Protein 5MU5 (pdb70)

Organism: Paramagnetospirillum magneticum (strain ATCC 700264 / AMB-1) (NCBI:txid342108)

Secondary structure (DSSP, 8-state):
--HHHHHHHHHHHHHHSHHHHHHHHH---SSEEEE-TTS-EEEEETTEESS-TTHHHHHHHHHHHTSS-GGGB--------HHHHHHHHHHHHHHHHTT-EE-SS-SS---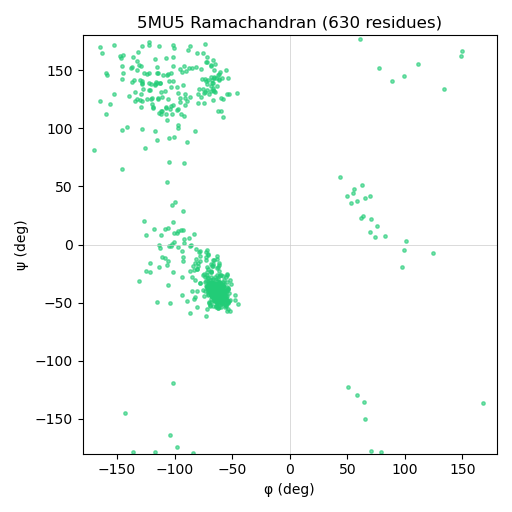SEEEEE--TT-THHHHHHHHH--SEEEEE-S-HHHHHHHTTT--HHHHHHTTTT-GGGEEEE---SHHHHHHHHHHHHHHH-GGG-TT-EEEE-S--HHHHHHHHHHHHHHHHHT--PPPHHHHHHHHHHHHHHHHSS--EE----SS-B-S-EEEE-S-TTHHHHHHHHHHHGGGSEEEEEGGGHHHHHHTT---SEEEE---SHHHHHHHHHHHHHH--TTPEEEEETTS-GGGGGG-SEEEEEB-SSSHHHHHH---GGGB-SS--SSHHHHHHHHHHHHTB-EEEEES--SSEE----SS-----EEEEBTTSSEEEE-HHHHHHHHHHHHHHHHTTTT-EEEE-SSSB--TT-EE--GGG------HHHHHHHHHHHHHHSEE--HHHHHHHHTTS-HHHHHHHHHHHHHHHHHHHTT-HHHHHHHHHHHH--TTTSPPPHHHHHHHHHHHHHHHHHHHHHTTEESGGGHHHHHHHHHHHHHHHHHHHHHHHHHHHHHTTT--SHHHHHHHHHT--

B-factor: mean 50.77, std 14.44, range [29.51, 147.12]

Sequence (632 aa):
INAELVTANLEAFLELMPEMGERLRVHRPQSNLVVNEDGDLDVEFRGEFLYGPGGRKRIEDMATRTALGPDHRISAAPLVDLIVKRFLYNILKRATDSGLSFLQHPEESGGFHMVCLGLGLGYQLPILLEQDNPAGIHIVEPNFDFLYHSLSTVDWRPLLETRRENPLRLNIIIEEEPGQIARQLRSAIRCCCPIVVDWTRLFVAYNSPLLTAAMSEFMRDAQLIGIGLGFLHDEMEMTRASYKNMRDGRYSILQHSATQLHTPVFIVGSGPSIDDDIEVIKANQDRAVIISCGTASRVLLANGIQPDFQMLLENGAAPYRALAAVHEEFGFGSATLIGSNTVDPRVRDLFEDVVYYFRPALSSYALFSPGIEYSLDDSGPTVTNTGTTAALALGFRELYLFGVDLGSRNPAMDFDAVFDVREPGNFGGVVYSETIMLWTRDALGRIIGRYRPAANAFNCSDGVMIENTRPLSSQSLRLKSTPDMKAKDLAKVRASFRPGGEELFHDRWDREDWPRSIVTLLGECAQAMDDHVGDSNRLMLVLSEMLLRDYKQPPTVAQFFVRGTLMMAAMCYDYYVKRVTPADRKAEFWEIIRDEFHQMIRVMTLQVEWYFDNIEAFESDEELFDKVTGWD

Nearest PDB structures (foldseek):
  5mu5-assembly1_A  TM=1.002E+00  e=0.000E+00  Paramagnetospirillum magneticum AMB-1
  4er7-assembly1_A  TM=2.981E-01  e=5.477E-01  Homo sapiens
  4wvl-assembly1_A  TM=3.153E-01  e=9.151E-01  Homo sapiens
  1u2z-assembly2_B  TM=3.437E-01  e=2.426E+00  Saccharomyces cerevisiae
  1u2z-assembly1_A  TM=3.096E-01  e=3.301E+00  Saccharomyces cerevisiae

InterPro domains:
  IPR002826 6-hydroxymethylpterin diphosphokinase MptE-like [PF01973] (259-419)
  IPR045376 Glycosyltransferase Maf, N-terminal [PF20157] (16-235)
  IPR045377 Flagellin glycosyltransferase Maf, helical bundle domain [PF20156] (543-664)

Foldseek 3Di:
DQVVLLVVQLVLCCVQVNVLSVCLVPDDDQWDFDQAPVRDTWIDDPRDTQQHPCRLVVLQVCLVVPQFDCVQAQADDQDADPLLVVLLVQLQVVQVVVPKDFDSGFPAGEFQEAEELAQQLNSSPVSNCVRYVHQAYEYEHQRVVRVSNNSNPDNCNVVSVSCPVPVLRYYYHHHDDLVRLLVVVLVSCLQQFLQGRGGHGYYYNGDDPSSVVSSVSCSVVNNVSLDDQDAQLVLLLQQLLLLLQFQADWAFFAFFDPAAAQQEEEQEEQAPLQVQQLVLCVVCLLRHAYEYFQLSLQVCQVSPHAHQEYEDEDADDVSQVSVVVSCVVRNRPQYEYEYASSHWSCSCVSHPYYYYAHEPDGLNCQQQPPDPRRHWDLCDDGRSSVRLRSCVRLRYAEYEYGSLAQFADDPVDDPDDDAWDWAAWLVGDTTTHGDRSVSNLQSNQVSQVVPPPSHAAEYCYGHHHHHPYHYDPSVRDDGPGHSVSVVVSVVSSVVNTGMRRSVSSCVRNVPDDVLVLLLVLLVQLLVLLVVQQPPLNSSSSSNCVSQPNCPVDHGHSSSSNHVSRLSSSSSSLSSRLSGMPPPVCSSVSSVSSSVSSVVSSVLSSVLSVVSVVCSPPQPTSVSSVVVNVVPD

Structure (mmCIF, N/CA/C/O backbone):
data_5MU5
#
_entry.id   5MU5
#
_cell.length_a   117.447
_cell.length_b   126.852
_cell.length_c   64.601
_cell.angle_alpha   90.00
_cell.angle_beta   90.00
_cell.angle_gamma   90.00
#
_symmetry.space_group_name_H-M   'P 21 21 2'
#
loop_
_entity.id
_entity.type
_entity.pdbx_description
1 polymer 'Uncharacterized protein'
2 non-polymer 'SULFATE ION'
3 non-polymer 'CHLORIDE ION'
4 non-polymer 'TRIETHYLENE GLYCOL'
5 non-polymer 'TETRAETHYLENE GLYCOL'
6 non-polymer 1,2-ETHANEDIOL
7 water water
#
loop_
_atom_site.group_PDB
_atom_site.id
_atom_site.type_symbol
_atom_site.label_atom_id
_atom_site.label_alt_id
_atom_site.label_comp_id
_atom_site.label_asym_id
_atom_site.label_entity_id
_atom_site.label_seq_id
_atom_site.pdbx_PDB_ins_code
_atom_site.Cartn_x
_atom_site.Cartn_y
_atom_site.Cartn_z
_atom_site.occupancy
_atom_site.B_iso_or_equiv
_atom_site.auth_seq_id
_atom_site.auth_comp_id
_atom_site.auth_asym_id
_atom_site.auth_atom_id
_atom_site.pdbx_PDB_model_num
ATOM 1 N N . ILE A 1 7 ? -49.795 12.827 35.728 1.00 76.60 7 ILE A N 1
ATOM 2 C CA . ILE A 1 7 ? -49.993 11.945 36.925 1.00 75.78 7 ILE A CA 1
ATOM 3 C C . ILE A 1 7 ? -49.275 12.544 38.118 1.00 71.56 7 ILE A C 1
ATOM 4 O O . ILE A 1 7 ? -48.057 12.733 38.044 1.00 69.43 7 ILE A O 1
ATOM 9 N N . ASN A 1 8 ? -50.018 12.807 39.205 1.00 68.70 8 ASN A N 1
ATOM 10 C CA . ASN A 1 8 ? -49.475 13.462 40.398 1.00 67.15 8 ASN A CA 1
ATOM 11 C C . ASN A 1 8 ? -48.992 14.874 40.049 1.00 64.62 8 ASN A C 1
ATOM 12 O O . ASN A 1 8 ? -47.863 15.254 40.358 1.00 65.16 8 ASN A O 1
ATOM 17 N N . ALA A 1 9 ? -49.860 15.645 39.405 1.00 64.02 9 ALA A N 1
ATOM 18 C CA . ALA A 1 9 ? -49.499 16.980 38.909 1.00 62.79 9 ALA A CA 1
ATOM 19 C C . ALA A 1 9 ? -48.980 17.927 39.995 1.00 60.90 9 ALA A C 1
ATOM 20 O O . ALA A 1 9 ? -48.082 18.709 39.726 1.00 61.35 9 ALA A O 1
ATOM 22 N N . GLU A 1 10 ? -49.534 17.855 41.206 1.00 61.98 10 GLU A N 1
ATOM 23 C CA . GLU A 1 10 ? -49.084 18.714 42.318 1.00 61.10 10 GLU A CA 1
ATOM 24 C C . GLU A 1 10 ? -47.657 18.371 42.715 1.00 54.73 10 GLU A C 1
ATOM 25 O O . GLU A 1 10 ? -46.857 19.259 42.960 1.00 52.67 10 GLU A O 1
ATOM 31 N N . LEU A 1 11 ? -47.366 17.076 42.788 1.00 51.77 11 LEU A N 1
ATOM 32 C CA . LEU A 1 11 ? -46.026 16.582 43.086 1.00 50.25 11 LEU A CA 1
ATOM 33 C C . LEU A 1 11 ? -45.050 16.920 41.957 1.00 47.10 11 LEU A C 1
ATOM 34 O O . LEU A 1 11 ? -43.907 17.333 42.219 1.00 45.98 11 LEU A O 1
ATOM 39 N N . VAL A 1 12 ? -45.498 16.761 40.711 1.00 44.56 12 VAL A N 1
ATOM 40 C CA . VAL A 1 12 ? -44.659 17.100 39.569 1.00 43.50 12 VAL A CA 1
ATOM 41 C C . VAL A 1 12 ? -44.278 18.576 39.608 1.00 43.17 12 VAL A C 1
ATOM 42 O O . VAL A 1 12 ? -43.101 18.911 39.535 1.00 43.56 12 VAL A O 1
ATOM 46 N N . THR A 1 13 ? -45.269 19.438 39.767 1.00 43.86 13 THR A N 1
ATOM 47 C CA . THR A 1 13 ? -45.042 20.873 39.831 1.00 44.38 13 THR A CA 1
ATOM 48 C C . THR A 1 13 ? -44.131 21.219 40.982 1.00 42.98 13 THR A C 1
ATOM 49 O O . THR A 1 13 ? -43.158 21.938 40.794 1.00 43.79 13 THR A O 1
ATOM 53 N N . ALA A 1 14 ? -44.436 20.692 42.162 1.00 41.70 14 ALA A N 1
ATOM 54 C CA . ALA A 1 14 ? -43.607 20.913 43.341 1.00 40.63 14 ALA A CA 1
ATOM 55 C C . ALA A 1 14 ? -42.145 20.442 43.126 1.00 39.30 14 ALA A C 1
ATO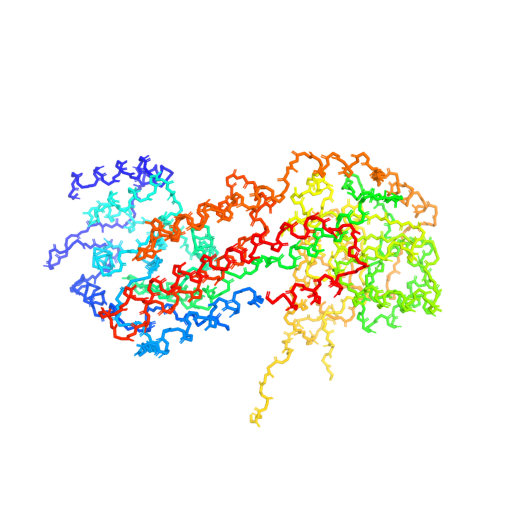M 56 O O . ALA A 1 14 ? -41.223 21.131 43.528 1.00 38.56 14 ALA A O 1
ATOM 58 N N . ASN A 1 15 ? -41.937 19.283 42.504 1.00 39.98 15 ASN A N 1
ATOM 59 C CA . ASN A 1 15 ? -40.576 18.822 42.190 1.00 39.04 15 ASN A CA 1
ATOM 60 C C . ASN A 1 15 ? -39.902 19.674 41.124 1.00 39.18 15 ASN A C 1
ATOM 61 O O . ASN A 1 15 ? -38.731 19.991 41.231 1.00 40.48 15 ASN A O 1
ATOM 66 N N . LEU A 1 16 ? -40.626 20.035 40.076 1.00 40.46 16 LEU A N 1
ATOM 67 C CA . LEU A 1 16 ? -40.030 20.839 39.019 1.00 41.01 16 LEU A CA 1
ATOM 68 C C . LEU A 1 16 ? -39.593 22.182 39.577 1.00 41.20 16 LEU A C 1
ATOM 69 O O . LEU A 1 16 ? -38.508 22.678 39.249 1.00 43.10 16 LEU A O 1
ATOM 74 N N . GLU A 1 17 ? -40.412 22.752 40.448 1.00 41.06 17 GLU A N 1
ATOM 75 C CA . GLU A 1 17 ? -40.069 24.020 41.098 1.00 43.34 17 GLU A CA 1
ATOM 76 C C . GLU A 1 17 ? -38.765 23.903 41.900 1.00 41.08 17 GLU A C 1
ATOM 77 O O . GLU A 1 17 ? -37.904 24.771 41.823 1.00 39.49 17 GLU A O 1
ATOM 83 N N . ALA A 1 18 ? -38.637 22.819 42.662 1.00 39.88 18 ALA A N 1
ATOM 84 C CA . ALA A 1 18 ? -37.461 22.588 43.498 1.00 39.44 18 ALA A CA 1
ATOM 85 C C . ALA A 1 18 ? -36.190 22.472 42.656 1.00 38.34 18 ALA A C 1
ATOM 86 O O . ALA A 1 18 ? -35.182 23.071 42.987 1.00 36.74 18 ALA A O 1
ATOM 88 N N . PHE A 1 19 ? -36.239 21.705 41.569 1.00 38.55 19 PHE A N 1
ATOM 89 C CA . PHE A 1 19 ? -35.101 21.667 40.645 1.00 37.36 19 PHE A CA 1
ATOM 90 C C . PHE A 1 19 ? -34.777 23.057 40.104 1.00 38.33 19 PHE A C 1
ATOM 91 O O . PHE A 1 19 ? -33.623 23.460 40.120 1.00 37.86 19 PHE A O 1
ATOM 99 N N . LEU A 1 20 ? -35.785 23.801 39.657 1.00 38.61 20 LEU A N 1
ATOM 100 C CA . LEU A 1 20 ? -35.524 25.132 39.100 1.00 40.55 20 LEU A CA 1
ATOM 101 C C . LEU A 1 20 ? -34.914 26.082 40.116 1.00 42.18 20 LEU A C 1
ATOM 102 O O . LEU A 1 20 ? -34.155 26.970 39.754 1.00 43.91 20 LEU A O 1
ATOM 107 N N . GLU A 1 21 ? -35.243 25.874 41.382 1.00 43.29 21 GLU A N 1
ATOM 108 C CA . GLU A 1 21 ? -34.729 26.690 42.466 1.00 44.50 21 GLU A CA 1
ATOM 109 C C . GLU A 1 21 ? -33.330 26.250 42.942 1.00 44.08 21 GLU A C 1
ATOM 110 O O . GLU A 1 21 ? -32.441 27.068 43.133 1.00 42.48 21 GLU A O 1
ATOM 116 N N . LEU A 1 22 ? -33.149 24.953 43.141 1.00 45.25 22 LEU A N 1
ATOM 117 C CA . LEU A 1 22 ? -31.946 24.433 43.783 1.00 45.29 22 LEU A CA 1
ATOM 118 C C . LEU A 1 22 ? -30.955 23.701 42.889 1.00 44.49 22 LEU A C 1
ATOM 119 O O . LEU A 1 22 ? -29.853 23.419 43.343 1.00 43.80 22 LEU A O 1
ATOM 124 N N . MET A 1 23 ? -31.346 23.371 41.654 1.00 43.85 23 MET A N 1
ATOM 125 C CA . MET A 1 23 ? -30.439 22.760 40.662 1.00 44.73 23 MET A CA 1
ATOM 126 C C . MET A 1 23 ? -30.836 23.277 39.276 1.00 44.53 23 MET A C 1
ATOM 127 O O . MET A 1 23 ? -31.260 22.502 38.405 1.00 43.70 23 MET A O 1
ATOM 132 N N . PRO A 1 24 ? -30.678 24.597 39.063 1.00 45.67 24 PRO A N 1
ATOM 133 C CA . PRO A 1 24 ? -31.401 25.278 37.963 1.00 47.39 24 PRO A CA 1
ATOM 134 C C . PRO A 1 24 ? -31.197 24.706 36.564 1.00 45.99 24 PRO A C 1
ATOM 135 O O . PRO A 1 24 ? -32.182 24.520 35.825 1.00 45.01 24 PRO A O 1
ATOM 139 N N . GLU A 1 25 ? -29.953 24.442 36.195 1.00 46.16 25 GLU A N 1
ATOM 140 C CA . GLU A 1 25 ? -29.670 23.883 34.864 1.00 47.88 25 GLU A CA 1
ATOM 141 C C . GLU A 1 25 ? -30.396 22.559 34.661 1.00 44.39 25 GLU A C 1
ATOM 142 O O . GLU A 1 25 ? -30.902 22.288 33.585 1.00 44.60 25 GLU A O 1
ATOM 148 N N . MET A 1 26 ? -30.475 21.740 35.697 1.00 42.05 26 MET A N 1
ATOM 149 C CA . MET A 1 26 ? -31.176 20.471 35.593 1.00 41.44 26 MET A CA 1
ATOM 150 C C . MET A 1 26 ? -32.684 20.723 35.497 1.00 40.55 26 MET A C 1
ATOM 151 O O . MET A 1 26 ? -33.400 20.066 34.725 1.00 38.14 26 MET A O 1
ATOM 156 N N . GLY A 1 27 ? -33.148 21.682 36.294 1.00 38.94 27 GLY A N 1
ATOM 157 C CA . GLY A 1 27 ? -34.540 22.093 36.301 1.00 40.12 27 GLY A CA 1
ATOM 158 C C . GLY A 1 27 ? -34.933 22.597 34.934 1.00 41.69 27 GLY A C 1
ATOM 159 O O . GLY A 1 27 ? -36.002 22.255 34.434 1.00 38.96 27 GLY A O 1
ATOM 160 N N . GLU A 1 28 ? -34.055 23.379 34.304 1.00 43.27 28 GLU A N 1
ATOM 161 C CA . GLU A 1 28 ? -34.398 23.950 33.007 1.00 47.93 28 GLU A CA 1
ATOM 162 C C . GLU A 1 28 ? -34.516 22.828 31.970 1.00 46.10 28 GLU A C 1
ATOM 163 O O . GLU A 1 28 ? -35.414 22.807 31.141 1.00 46.67 28 GLU A O 1
ATOM 169 N N . ARG A 1 29 ? -33.642 21.857 32.078 1.00 44.12 29 ARG A N 1
ATOM 170 C CA . ARG A 1 29 ? -33.670 20.732 31.186 1.00 45.44 29 ARG A CA 1
ATOM 171 C C . ARG A 1 29 ? -34.930 19.879 31.411 1.00 43.93 29 ARG A C 1
ATOM 172 O O . ARG A 1 29 ? -35.594 19.471 30.461 1.00 44.51 29 ARG A O 1
ATOM 180 N N . LEU A 1 30 ? -35.264 19.611 32.664 1.00 41.48 30 LEU A N 1
ATOM 181 C CA . LEU A 1 30 ? -36.518 18.924 32.969 1.00 41.68 30 LEU A CA 1
ATOM 182 C C . LEU A 1 30 ? -37.763 19.650 32.442 1.00 40.72 30 LEU A C 1
ATOM 183 O O . LEU A 1 30 ? -38.712 19.002 31.987 1.00 40.89 30 LEU A O 1
ATOM 188 N N . ARG A 1 31 ? -37.764 20.981 32.507 1.00 38.78 31 ARG A N 1
ATOM 189 C CA . ARG A 1 31 ? -38.923 21.768 32.103 1.00 40.05 31 ARG A CA 1
ATOM 190 C C . ARG A 1 31 ? -39.259 21.557 30.625 1.00 41.82 31 ARG A C 1
ATOM 191 O O . ARG A 1 31 ? -40.415 21.455 30.278 1.00 42.14 31 ARG A O 1
ATOM 199 N N . VAL A 1 32 ? -38.245 21.495 29.758 1.00 43.84 32 VAL A N 1
ATOM 200 C CA . VAL A 1 32 ? -38.482 21.403 28.307 1.00 46.99 32 VAL A CA 1
ATOM 201 C C . VAL A 1 32 ? -38.340 19.993 27.735 1.00 46.64 32 VAL A C 1
ATOM 202 O O . VAL A 1 32 ? -38.482 19.812 26.542 1.00 48.24 32 VAL A O 1
ATOM 206 N N . HIS A 1 33 ? -38.061 18.997 28.569 1.00 47.50 33 HIS A N 1
ATOM 207 C CA . HIS A 1 33 ? -37.812 17.645 28.070 1.00 48.50 33 HIS A CA 1
ATOM 208 C C . HIS A 1 33 ? -39.103 17.003 27.572 1.00 51.99 33 HIS A C 1
ATOM 209 O O . HIS A 1 33 ? -40.154 17.164 28.183 1.00 52.34 33 HIS A O 1
ATOM 216 N N . ARG A 1 34 ? -39.007 16.310 26.437 1.00 56.40 34 ARG A N 1
ATOM 217 C CA . ARG A 1 34 ? -40.112 15.545 25.861 1.00 58.82 34 ARG A CA 1
ATOM 218 C C . ARG A 1 34 ? -39.692 14.073 25.855 1.00 54.57 34 ARG A C 1
ATOM 219 O O . ARG A 1 34 ? -39.004 13.631 24.956 1.00 54.22 34 ARG A O 1
ATOM 227 N N . PRO A 1 35 ? -40.115 13.299 26.848 1.00 53.57 35 PRO A N 1
ATOM 228 C CA . PRO A 1 35 ? -39.614 11.920 26.888 1.00 54.83 35 PRO A CA 1
ATOM 229 C C . PRO A 1 35 ? -40.086 11.051 25.721 1.00 58.66 35 PRO A C 1
ATOM 230 O O . PRO A 1 35 ? -41.159 11.284 25.172 1.00 59.76 35 PRO A O 1
ATOM 234 N N . GLN A 1 36 ? -39.271 10.075 25.341 1.00 61.07 36 GLN A N 1
ATOM 235 C CA . GLN A 1 36 ? -39.666 9.084 24.348 1.00 64.50 36 GLN A CA 1
ATOM 236 C C . GLN A 1 36 ? -40.439 7.956 25.024 1.00 62.31 36 GLN A C 1
ATOM 237 O O . GLN A 1 36 ? -41.254 7.297 24.397 1.00 68.91 36 GLN A O 1
ATOM 243 N N . SER A 1 37 ? -40.166 7.714 26.296 1.00 57.81 37 SER A N 1
ATOM 244 C CA . SER A 1 37 ? -40.820 6.633 27.024 1.00 56.33 37 SER A CA 1
ATOM 245 C C . SER A 1 37 ? -42.105 7.125 27.644 1.00 56.76 37 SER A C 1
ATOM 246 O O . SER A 1 37 ? -42.347 8.326 27.690 1.00 58.50 37 SER A O 1
ATOM 249 N N . ASN A 1 38 ? -42.928 6.189 28.110 1.00 56.63 38 ASN A N 1
ATOM 250 C CA . ASN A 1 38 ? -44.239 6.505 28.678 1.00 58.22 38 ASN A CA 1
ATOM 251 C C . ASN A 1 38 ? -44.325 6.109 30.133 1.00 57.71 38 ASN A C 1
ATOM 252 O O . ASN A 1 38 ? -43.864 5.042 30.513 1.00 57.32 38 ASN A O 1
ATOM 257 N N . LEU A 1 39 ? -44.918 6.972 30.948 1.00 59.70 39 LEU A N 1
ATOM 258 C CA . LEU A 1 39 ? -45.165 6.652 32.341 1.00 58.79 39 LEU A CA 1
ATOM 259 C C . LEU A 1 39 ? -46.548 6.040 32.368 1.00 61.75 39 LEU A C 1
ATOM 260 O O . LEU A 1 39 ? -47.504 6.689 31.960 1.00 65.31 39 LEU A O 1
ATOM 265 N N . VAL A 1 40 ? -46.655 4.793 32.822 1.00 63.07 40 VAL A N 1
ATOM 266 C CA . VAL A 1 40 ? -47.934 4.086 32.850 1.00 65.21 40 VAL A CA 1
ATOM 267 C C . VAL A 1 40 ? -48.164 3.401 34.195 1.00 66.26 40 VAL A C 1
ATOM 268 O O . VAL A 1 40 ? -47.217 3.144 34.932 1.00 65.05 40 VAL A O 1
ATOM 272 N N . VAL A 1 41 ? -49.428 3.131 34.512 1.00 68.38 41 VAL A N 1
ATOM 273 C CA . VAL A 1 41 ? -49.783 2.378 35.709 1.00 70.18 41 VAL A CA 1
ATOM 274 C C . VAL A 1 41 ? -49.799 0.897 35.332 1.00 72.64 41 VAL A C 1
ATOM 275 O O . VAL A 1 41 ? -50.513 0.513 34.406 1.00 69.11 41 VAL A O 1
ATOM 279 N N . ASN A 1 42 ? -49.008 0.076 36.027 1.00 75.01 42 ASN A N 1
ATOM 280 C CA . ASN A 1 42 ? -48.968 -1.369 35.738 1.00 79.99 42 ASN A CA 1
ATOM 281 C C . ASN A 1 42 ? -50.107 -2.115 36.455 1.00 85.06 42 ASN A C 1
ATOM 282 O O . ASN A 1 42 ? -50.909 -1.492 37.149 1.00 85.18 42 ASN A O 1
ATOM 287 N N . GLU A 1 43 ? -50.177 -3.435 36.287 1.00 94.01 43 GLU A N 1
ATOM 288 C CA . GLU A 1 43 ? -51.261 -4.253 36.877 1.00 100.24 43 GLU A CA 1
ATOM 289 C C . GLU A 1 43 ? -51.299 -4.205 38.404 1.00 98.29 43 GLU A C 1
ATOM 290 O O . GLU A 1 43 ? -52.369 -4.271 39.009 1.00 100.04 43 GLU A O 1
ATOM 296 N N . ASP A 1 44 ? -50.124 -4.094 39.014 1.00 94.82 44 ASP A N 1
ATOM 297 C CA . ASP A 1 44 ? -50.003 -3.937 40.463 1.00 92.72 44 ASP A CA 1
ATOM 298 C C . ASP A 1 44 ? -50.466 -2.540 40.931 1.00 88.28 44 ASP A C 1
ATOM 299 O O . ASP A 1 44 ? -50.553 -2.287 42.129 1.00 85.35 44 ASP A O 1
ATOM 304 N N . GLY A 1 45 ? -50.738 -1.633 39.990 1.00 85.86 45 GLY A N 1
ATOM 305 C CA . GLY A 1 45 ? -51.130 -0.255 40.313 1.00 82.59 45 GLY A CA 1
ATOM 306 C C . GLY A 1 45 ? -49.950 0.670 40.607 1.00 76.88 45 GLY A C 1
ATOM 307 O O . GLY A 1 45 ? -50.142 1.806 41.028 1.00 73.61 45 GLY A O 1
ATOM 308 N N . ASP A 1 46 ? -48.729 0.181 40.388 1.00 75.30 46 ASP A N 1
ATOM 309 C CA . ASP A 1 46 ? -47.515 0.964 40.610 1.00 72.62 46 ASP A CA 1
ATOM 310 C C . ASP A 1 46 ? -47.196 1.683 39.320 1.00 68.67 46 ASP A C 1
ATOM 311 O O . ASP A 1 46 ? -47.495 1.174 38.223 1.00 67.44 46 ASP A O 1
ATOM 316 N N . LEU A 1 47 ? -46.594 2.859 39.439 1.00 61.28 47 LEU A N 1
ATOM 317 C CA . LEU A 1 47 ? -46.201 3.591 38.251 1.00 58.28 47 LEU A CA 1
ATOM 318 C C . LEU A 1 47 ? -44.990 2.882 37.653 1.00 56.87 47 LEU A C 1
ATOM 319 O O . LEU A 1 47 ? -44.143 2.378 38.386 1.00 54.44 47 LEU A O 1
ATOM 324 N N . ASP A 1 48 ? -44.931 2.839 36.324 1.00 55.76 48 ASP A N 1
ATOM 325 C CA . ASP A 1 48 ? -43.874 2.138 35.613 1.00 54.91 48 ASP A CA 1
ATOM 326 C C . ASP A 1 48 ? -43.535 2.897 34.335 1.00 52.87 48 ASP A C 1
ATOM 327 O O . ASP A 1 48 ? -44.297 3.756 33.904 1.00 55.17 48 ASP A O 1
ATOM 332 N N . VAL A 1 49 ? -42.376 2.598 33.756 1.00 52.77 49 VAL A N 1
ATOM 333 C CA . VAL A 1 49 ? -41.931 3.207 32.500 1.00 53.85 49 VAL A CA 1
ATOM 334 C C . VAL A 1 49 ? -41.942 2.176 31.373 1.00 58.00 49 VAL A C 1
ATOM 335 O O . VAL A 1 49 ? -41.211 1.187 31.411 1.00 57.16 49 VAL A O 1
ATOM 339 N N . GLU A 1 50 ? -42.803 2.407 30.384 1.00 64.27 50 GLU A N 1
ATOM 340 C CA . GLU A 1 50 ? -42.951 1.510 29.254 1.00 66.58 50 GLU A CA 1
ATOM 341 C C . GLU A 1 50 ? -42.313 2.137 28.025 1.00 65.20 50 GLU A C 1
ATOM 342 O O . GLU A 1 50 ? -42.313 3.349 27.864 1.00 62.53 50 GLU A O 1
ATOM 348 N N . PHE A 1 51 ? 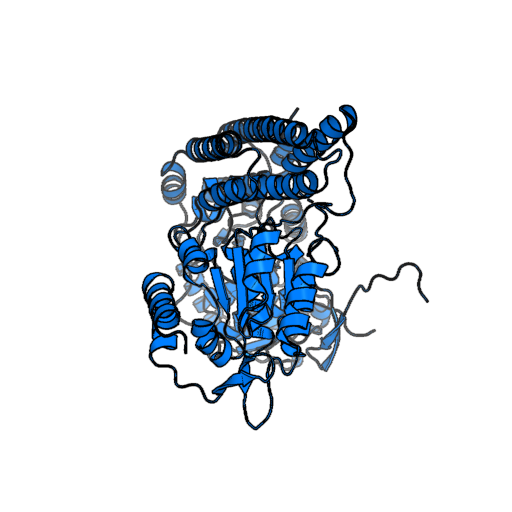-41.747 1.292 27.176 1.00 67.57 51 PHE A N 1
ATOM 349 C CA . PHE A 1 51 ? -41.122 1.727 25.934 1.00 68.22 51 PHE A CA 1
ATOM 350 C C . PHE A 1 51 ? -41.026 0.538 24.984 1.00 70.35 51 PHE A C 1
ATOM 351 O O . PHE A 1 51 ? -40.299 -0.418 25.245 1.00 69.27 51 PHE A O 1
ATOM 359 N N . ARG A 1 52 ? -41.785 0.600 23.893 1.00 75.18 52 ARG A N 1
ATOM 360 C CA . ARG A 1 52 ? -41.832 -0.475 22.908 1.00 76.26 52 ARG A CA 1
ATOM 361 C C . ARG A 1 52 ? -42.192 -1.806 23.565 1.00 74.15 52 ARG A C 1
ATOM 362 O O . ARG A 1 52 ? -41.579 -2.833 23.285 1.00 74.14 52 ARG A O 1
ATOM 370 N N . GLY A 1 53 ? -43.184 -1.777 24.450 1.00 74.11 53 GLY A N 1
ATOM 371 C CA . GLY A 1 53 ? -43.646 -2.976 25.140 1.00 76.93 53 GLY A CA 1
ATOM 372 C C . GLY A 1 53 ? -42.738 -3.517 26.233 1.00 79.68 53 GLY A C 1
ATOM 373 O O . GLY A 1 53 ? -43.010 -4.582 26.774 1.00 84.08 53 GLY A O 1
ATOM 374 N N . GLU A 1 54 ? -41.667 -2.799 26.568 1.00 82.51 54 GLU A N 1
ATOM 375 C CA . GLU A 1 54 ? -40.764 -3.210 27.641 1.00 82.51 54 GLU A CA 1
ATOM 376 C C . GLU A 1 54 ? -41.024 -2.331 28.845 1.00 78.11 54 GLU A C 1
ATOM 377 O O . GLU A 1 54 ? -41.245 -1.136 28.702 1.00 79.24 54 GLU A O 1
ATOM 383 N N . PHE A 1 55 ? -40.985 -2.929 30.030 1.00 75.93 55 PHE A N 1
ATOM 384 C CA . PHE A 1 55 ? -41.258 -2.221 31.270 1.00 71.31 55 PHE A CA 1
ATOM 385 C C . PHE A 1 55 ? -40.012 -2.183 32.139 1.00 65.99 55 PHE A C 1
ATOM 386 O O . PHE A 1 55 ? -39.290 -3.162 32.231 1.00 62.42 55 PHE A O 1
ATOM 394 N N . LEU A 1 56 ? -39.755 -1.043 32.770 1.00 61.48 56 LEU A N 1
ATOM 395 C CA . LEU A 1 56 ? -38.607 -0.911 33.654 1.00 57.21 56 LEU A CA 1
ATOM 396 C C . LEU A 1 56 ? -38.741 -1.876 34.821 1.00 54.95 56 LEU A C 1
ATOM 397 O O . LEU A 1 56 ? -37.865 -2.685 35.048 1.00 54.07 56 LEU A O 1
ATOM 402 N N . TYR A 1 57 ? -39.858 -1.804 35.534 1.00 55.48 57 TYR A N 1
ATOM 403 C CA . TYR A 1 57 ? -40.072 -2.648 36.694 1.00 55.70 57 TYR A CA 1
ATOM 404 C C . TYR A 1 57 ? -40.817 -3.945 36.379 1.00 60.55 57 TYR A C 1
ATOM 405 O O . TYR A 1 57 ? -40.448 -5.005 36.863 1.00 61.15 57 TYR A O 1
ATOM 414 N N . GLY A 1 58 ? -41.861 -3.873 35.565 1.00 66.00 58 GLY A N 1
ATOM 415 C CA . GLY A 1 58 ? -42.674 -5.059 35.278 1.00 69.09 58 GLY A CA 1
ATOM 416 C C . GLY A 1 58 ? -43.473 -5.433 36.515 1.00 69.87 58 GLY A C 1
ATOM 417 O O . GLY A 1 58 ? -43.387 -4.741 37.536 1.00 66.19 58 GLY A O 1
ATOM 418 N N . PRO A 1 59 ? -44.240 -6.541 36.453 1.00 73.32 59 PRO A N 1
ATOM 419 C CA . PRO A 1 59 ? -45.061 -6.883 37.622 1.00 74.22 59 PRO A CA 1
ATOM 420 C C . PRO A 1 59 ? -44.198 -7.310 38.810 1.00 72.06 59 PRO A C 1
ATOM 421 O O . PRO A 1 59 ? -43.276 -8.111 38.654 1.00 68.36 59 PRO A O 1
ATOM 425 N N . GLY A 1 60 ? -44.484 -6.745 39.980 1.00 71.64 60 GLY A N 1
ATOM 426 C CA . GLY A 1 60 ? -43.694 -7.004 41.183 1.00 71.10 60 GLY A CA 1
ATOM 427 C C . GLY A 1 60 ? -42.284 -6.406 41.182 1.00 65.02 60 GLY A C 1
ATOM 428 O O . GLY A 1 60 ? -41.482 -6.740 42.039 1.00 63.80 60 GLY A O 1
ATOM 429 N N . GLY A 1 61 ? -41.973 -5.533 40.229 1.00 61.39 61 GLY A N 1
ATOM 430 C CA . GLY A 1 61 ? -40.648 -4.919 40.158 1.00 60.55 61 GLY A CA 1
ATOM 431 C C . GLY A 1 61 ? -40.403 -3.927 41.284 1.00 58.46 61 GLY A C 1
ATOM 432 O O . GLY A 1 61 ? -39.310 -3.862 41.846 1.00 58.49 61 GLY A O 1
ATOM 433 N N . ARG A 1 62 ? -41.430 -3.148 41.606 1.00 58.29 62 ARG A N 1
ATOM 434 C CA . ARG A 1 62 ? -41.364 -2.201 42.695 1.00 58.24 62 ARG A CA 1
ATOM 435 C C . ARG A 1 62 ? -41.068 -2.929 43.995 1.00 58.98 62 ARG A C 1
ATOM 436 O O . ARG A 1 62 ? -40.131 -2.585 44.709 1.00 59.03 62 ARG A O 1
ATOM 444 N N . LYS A 1 63 ? -41.875 -3.931 44.303 1.00 59.84 63 LYS A N 1
ATOM 445 C CA . LYS A 1 63 ? -41.682 -4.715 45.512 1.00 61.78 63 LYS A CA 1
ATOM 446 C C . LYS A 1 63 ? -40.281 -5.319 45.579 1.00 57.17 63 LYS A C 1
ATOM 447 O O . LYS A 1 63 ? -39.688 -5.351 46.637 1.00 55.92 63 LYS A O 1
ATOM 453 N N . ARG A 1 64 ? -39.766 -5.801 44.453 1.00 56.13 64 ARG A N 1
ATOM 454 C CA . ARG A 1 64 ? -38.441 -6.409 44.406 1.00 58.29 64 ARG A CA 1
ATOM 455 C C . ARG A 1 64 ? -37.348 -5.393 44.767 1.00 55.94 64 ARG A C 1
ATOM 456 O O . ARG A 1 64 ? -36.506 -5.653 45.627 1.00 51.04 64 ARG A O 1
ATOM 464 N N . ILE A 1 65 ? -37.391 -4.225 44.130 1.00 53.68 65 ILE A N 1
ATOM 465 C CA . ILE A 1 65 ? -36.385 -3.200 44.358 1.00 51.53 65 ILE A CA 1
ATOM 466 C C . ILE A 1 65 ? -36.464 -2.667 45.795 1.00 50.02 65 ILE A C 1
ATOM 467 O O . ILE A 1 65 ? -35.429 -2.415 46.432 1.00 44.43 65 ILE A O 1
ATOM 472 N N . GLU A 1 66 ? -37.682 -2.526 46.312 1.00 50.31 66 GLU A N 1
ATOM 473 C CA . GLU A 1 66 ? -37.868 -2.036 47.673 1.00 51.79 66 GLU A CA 1
ATOM 474 C C . GLU A 1 66 ? -37.376 -3.039 48.700 1.00 52.34 66 GLU A C 1
ATOM 475 O O . GLU A 1 66 ? -36.825 -2.645 49.726 1.00 52.63 66 GLU A O 1
ATOM 481 N N . ASP A 1 67 ? -37.570 -4.331 48.420 1.00 53.41 67 ASP A N 1
ATOM 482 C CA . ASP A 1 67 ? -37.111 -5.395 49.312 1.00 55.18 67 ASP A CA 1
ATOM 483 C C . ASP A 1 67 ? -35.591 -5.474 49.329 1.00 54.52 67 ASP A C 1
ATOM 484 O O . ASP A 1 67 ? -34.992 -5.764 50.365 1.00 52.53 67 ASP A O 1
ATOM 489 N N . MET A 1 68 ? -34.965 -5.241 48.180 1.00 56.15 68 MET A N 1
ATOM 490 C CA . MET A 1 68 ? -33.508 -5.231 48.111 1.00 58.70 68 MET A CA 1
ATOM 491 C C . MET A 1 68 ? -32.932 -4.106 48.951 1.00 54.83 68 MET A C 1
ATOM 492 O O . MET A 1 68 ? -31.934 -4.314 49.625 1.00 57.05 68 MET A O 1
ATOM 497 N N . ALA A 1 69 ? -33.564 -2.933 48.921 1.00 49.92 69 ALA A N 1
ATOM 498 C CA . ALA A 1 69 ? -33.102 -1.789 49.707 1.00 48.97 69 ALA A CA 1
ATOM 499 C C . ALA A 1 69 ? -33.251 -2.085 51.193 1.00 47.92 69 ALA A C 1
ATOM 500 O O . ALA A 1 69 ? -32.361 -1.804 51.980 1.00 46.69 69 ALA A O 1
ATOM 502 N N . THR A 1 70 ? -34.376 -2.678 51.570 1.00 50.61 70 THR A N 1
ATOM 503 C CA . THR A 1 70 ? -34.605 -3.089 52.954 1.00 50.95 70 THR A CA 1
ATOM 504 C C . THR A 1 70 ? -33.623 -4.164 53.433 1.00 51.99 70 THR A C 1
ATOM 505 O O . THR A 1 70 ? -33.089 -4.083 54.531 1.00 54.07 70 THR A O 1
ATOM 509 N N . ARG A 1 71 ? -33.400 -5.167 52.597 1.00 52.23 71 ARG A N 1
ATOM 510 C CA . ARG A 1 71 ? -32.562 -6.325 52.942 1.00 55.11 71 ARG A CA 1
ATOM 511 C C . ARG A 1 71 ? -31.052 -6.020 53.018 1.00 53.11 71 ARG A C 1
ATOM 512 O O . ARG A 1 71 ? -30.321 -6.729 53.700 1.00 53.05 71 ARG A O 1
ATOM 520 N N . THR A 1 72 ? -30.585 -4.974 52.331 1.00 52.42 72 THR A N 1
ATOM 521 C CA . THR A 1 72 ? -29.148 -4.697 52.219 1.00 51.44 72 THR A CA 1
ATOM 522 C C . THR A 1 72 ? -28.603 -3.596 53.134 1.00 49.52 72 THR A C 1
ATOM 523 O O . THR A 1 72 ? -27.512 -3.070 52.904 1.00 48.59 72 THR A O 1
ATOM 527 N N . ALA A 1 73 ? -29.333 -3.281 54.189 1.00 49.00 73 ALA A N 1
ATOM 528 C CA . ALA A 1 73 ? -28.948 -2.193 55.095 1.00 49.53 73 ALA A CA 1
ATOM 529 C C . ALA A 1 73 ? -27.607 -2.377 55.792 1.00 48.65 73 ALA A C 1
ATOM 530 O O . ALA A 1 73 ? -26.932 -1.389 56.074 1.00 46.62 73 ALA A O 1
ATOM 532 N N . LEU A 1 74 ? -27.232 -3.622 56.081 1.00 51.43 74 LEU A N 1
ATOM 533 C CA . LEU A 1 74 ? -26.070 -3.892 56.945 1.00 54.99 74 LEU A CA 1
ATOM 534 C C . LEU A 1 74 ? -24.932 -4.722 56.344 1.00 54.34 74 LEU A C 1
ATOM 535 O O . LEU A 1 74 ? -23.838 -4.757 56.895 1.00 52.72 74 LEU A O 1
ATOM 540 N N . GLY A 1 75 ? -25.188 -5.411 55.240 1.00 52.93 75 GLY A N 1
ATOM 541 C CA . GLY A 1 75 ? -24.178 -6.276 54.662 1.00 52.51 75 GLY A CA 1
ATOM 542 C C . GLY A 1 75 ? -23.020 -5.486 54.086 1.00 50.85 75 GLY A C 1
ATOM 543 O O . GLY A 1 75 ? -23.232 -4.485 53.406 1.00 50.76 75 GLY A O 1
ATOM 544 N N . PRO A 1 76 ? -21.787 -5.931 54.342 1.00 49.87 76 PRO A N 1
ATOM 545 C CA . PRO A 1 76 ? -20.616 -5.281 53.753 1.00 49.27 76 PRO A CA 1
ATOM 546 C C . PRO A 1 76 ? -20.488 -5.406 52.226 1.00 47.23 76 PRO A C 1
ATOM 547 O O . PRO A 1 76 ? -19.773 -4.618 51.632 1.00 45.80 76 PRO A O 1
ATOM 551 N N . ASP A 1 77 ? -21.173 -6.356 51.584 1.00 51.05 77 ASP A N 1
ATOM 552 C CA . ASP A 1 77 ? -21.055 -6.518 50.120 1.00 54.45 77 ASP A CA 1
ATOM 553 C C . ASP A 1 77 ? -21.457 -5.259 49.365 1.00 55.15 77 ASP A C 1
ATOM 554 O O . ASP A 1 77 ? -20.904 -4.966 48.317 1.00 54.37 77 ASP A O 1
ATOM 559 N N . HIS A 1 78 ? -22.432 -4.536 49.906 1.00 57.70 78 HIS A N 1
ATOM 560 C CA . HIS A 1 78 ? -23.014 -3.347 49.264 1.00 61.84 78 HIS A CA 1
ATOM 561 C C . HIS A 1 78 ? -22.489 -2.028 49.873 1.00 54.85 78 HIS A C 1
ATOM 562 O O . HIS A 1 78 ? -23.215 -1.041 49.970 1.00 50.74 78 HIS A O 1
ATOM 569 N N . ARG A 1 79 ? -21.223 -2.050 50.280 1.00 48.87 79 ARG A N 1
ATOM 570 C CA . ARG A 1 79 ? -20.570 -0.957 50.968 1.00 45.32 79 ARG A CA 1
ATOM 571 C C . ARG A 1 79 ? -19.107 -0.873 50.570 1.00 44.12 79 ARG A C 1
ATOM 572 O O . ARG A 1 79 ? -18.501 -1.879 50.208 1.00 43.08 79 ARG A O 1
ATOM 580 N N . ILE A 1 80 ? -18.543 0.323 50.668 1.00 43.17 80 ILE A N 1
ATOM 581 C CA . ILE A 1 80 ? -17.101 0.492 50.617 1.00 44.89 80 ILE A CA 1
ATOM 582 C C . ILE A 1 80 ? -16.592 0.104 52.011 1.00 47.21 80 ILE A C 1
ATOM 583 O O . ILE A 1 80 ? -17.175 0.515 53.008 1.00 44.62 80 ILE A O 1
ATOM 588 N N . SER A 1 81 ? -15.530 -0.698 52.073 1.00 52.73 81 SER A N 1
ATOM 589 C CA . SER A 1 81 ? -14.846 -1.051 53.330 1.00 61.74 81 SER A CA 1
ATOM 590 C C . SER A 1 81 ? -13.361 -0.724 53.209 1.00 74.16 81 SER A C 1
ATOM 591 O O . SER A 1 81 ? -12.544 -1.611 52.909 1.00 75.53 81 SER A O 1
ATOM 594 N N . ALA A 1 82 ? -13.017 0.543 53.456 1.00 83.44 82 ALA A N 1
ATOM 595 C CA . ALA A 1 82 ? -11.620 1.018 53.374 1.00 91.55 82 ALA A CA 1
ATOM 596 C C . ALA A 1 82 ? -10.910 1.060 54.736 1.00 90.72 82 ALA A C 1
ATOM 597 O O . ALA A 1 82 ? -11.143 1.985 55.514 1.00 93.46 82 ALA A O 1
ATOM 599 N N . ALA A 1 83 ? -10.039 0.082 55.014 1.00 88.73 83 ALA A N 1
ATOM 600 C CA . ALA A 1 83 ? -9.238 0.087 56.258 1.00 89.48 83 ALA A CA 1
ATOM 601 C C . ALA A 1 83 ? -8.283 1.299 56.237 1.00 91.83 83 ALA A C 1
ATOM 602 O O . ALA A 1 83 ? -7.924 1.772 55.159 1.00 87.43 83 ALA A O 1
ATOM 604 N N . PRO A 1 84 ? -7.850 1.789 57.419 1.00 98.12 84 PRO A N 1
ATOM 605 C CA . PRO A 1 84 ? -7.128 3.074 57.480 1.00 99.37 84 PRO A CA 1
ATOM 606 C C . PRO A 1 84 ? -5.612 3.144 57.154 1.00 100.68 84 PRO A C 1
ATOM 607 O O . PRO A 1 84 ? -5.070 4.254 57.150 1.00 104.33 84 PRO A O 1
ATOM 611 N N . LEU A 1 85 ? -4.935 2.022 56.884 1.00 95.60 85 LEU A N 1
ATOM 612 C CA . LEU A 1 85 ? -3.492 2.057 56.543 1.00 95.20 85 LEU A CA 1
ATOM 613 C C . LEU A 1 85 ? -3.152 1.130 55.374 1.00 92.55 85 LEU A C 1
ATOM 614 O O . LEU A 1 85 ? -3.545 1.400 54.235 1.00 91.05 85 LEU A O 1
ATOM 619 N N . VAL A 1 90 ? 0.177 7.892 55.672 1.00 63.22 90 VAL A N 1
ATOM 620 C CA . VAL A 1 90 ? 0.049 8.361 57.075 1.00 61.67 90 VAL A CA 1
ATOM 621 C C . VAL A 1 90 ? 1.378 8.939 57.640 1.00 65.21 90 VAL A C 1
ATOM 622 O O . VAL A 1 90 ? 2.469 8.358 57.495 1.00 68.83 90 VAL A O 1
ATOM 626 N N . ASP A 1 91 ? 1.260 10.094 58.288 1.00 61.47 91 ASP A N 1
ATOM 627 C CA . ASP A 1 91 ? 2.396 10.804 58.840 1.00 55.33 91 ASP A CA 1
ATOM 628 C C . ASP A 1 91 ? 2.471 10.572 60.336 1.00 50.07 91 ASP A C 1
ATOM 629 O O . ASP A 1 91 ? 1.553 10.032 60.931 1.00 49.32 91 ASP A O 1
ATOM 634 N N . LEU A 1 92 ? 3.560 11.019 60.940 1.00 47.95 92 LEU A N 1
ATOM 635 C CA . LEU A 1 92 ? 3.818 10.802 62.373 1.00 51.90 92 LEU A CA 1
ATOM 636 C C . LEU A 1 92 ? 2.716 11.361 63.283 1.00 48.94 92 LEU A C 1
ATOM 637 O O . LEU A 1 92 ? 2.386 10.784 64.309 1.00 48.72 92 LEU A O 1
ATOM 642 N N . ILE A 1 93 ? 2.141 12.483 62.896 1.00 44.93 93 ILE A N 1
ATOM 643 C CA . ILE A 1 93 ? 1.123 13.094 63.712 1.00 44.26 93 ILE A CA 1
ATOM 644 C C . ILE A 1 93 ? -0.153 12.259 63.760 1.00 42.13 93 ILE A C 1
ATOM 645 O O . ILE A 1 93 ? -0.727 12.061 64.817 1.00 42.14 93 ILE A O 1
ATOM 650 N N . VAL A 1 94 ? -0.578 11.752 62.620 1.00 41.88 94 VAL A N 1
ATOM 651 C CA . VAL A 1 94 ? -1.765 10.936 62.574 1.00 43.68 94 VAL A CA 1
ATOM 652 C C . VAL A 1 94 ? -1.491 9.599 63.224 1.00 44.45 94 VAL A C 1
ATOM 653 O O . VAL A 1 94 ? -2.357 9.054 63.870 1.00 44.90 94 VAL A O 1
ATOM 657 N N . LYS A 1 95 ? -0.270 9.100 63.074 1.00 46.99 95 LYS A N 1
ATOM 658 C CA . LYS A 1 95 ? 0.121 7.825 63.636 1.00 48.64 95 LYS A CA 1
ATOM 659 C C . LYS A 1 95 ? -0.064 7.858 65.151 1.00 47.18 95 LYS A C 1
ATOM 660 O O . LYS A 1 95 ? -0.655 6.954 65.735 1.00 47.79 95 LYS A O 1
ATOM 666 N N . ARG A 1 96 ? 0.438 8.918 65.772 1.00 47.61 96 ARG A N 1
ATOM 667 C CA . ARG A 1 96 ? 0.325 9.131 67.212 1.00 48.55 96 ARG A CA 1
ATOM 668 C C . ARG A 1 96 ? -1.147 9.241 67.638 1.00 45.07 96 ARG A C 1
ATOM 669 O O . ARG A 1 96 ? -1.576 8.677 68.635 1.00 46.08 96 ARG A O 1
ATOM 677 N N . PHE A 1 97 ? -1.907 10.008 66.879 1.00 41.18 97 PHE A N 1
ATOM 678 C CA . PHE A 1 97 ? -3.310 10.186 67.154 1.00 40.55 97 PHE A CA 1
ATOM 679 C C . PHE A 1 97 ? -4.024 8.835 67.137 1.00 39.38 97 PHE A C 1
ATOM 680 O O . PHE A 1 97 ? -4.787 8.517 68.055 1.00 36.60 97 PHE A O 1
ATOM 688 N N . LEU A 1 98 ? -3.797 8.076 66.069 1.00 38.97 98 LEU A N 1
ATOM 689 C CA . LEU A 1 98 ? -4.488 6.811 65.869 1.00 41.78 98 LEU A CA 1
ATOM 690 C C . LEU A 1 98 ? -4.088 5.851 66.957 1.00 40.60 98 LEU A C 1
ATOM 691 O O . LEU A 1 98 ? -4.926 5.198 67.568 1.00 38.96 98 LEU A O 1
ATOM 696 N N . TYR A 1 99 ? -2.796 5.781 67.220 1.00 41.90 99 TYR A N 1
ATOM 697 C CA . TYR A 1 99 ? -2.317 4.894 68.283 1.00 43.58 99 TYR A CA 1
ATOM 698 C C . TYR A 1 99 ? -3.034 5.220 69.608 1.00 43.63 99 TYR A C 1
ATOM 699 O O . TYR A 1 99 ? -3.509 4.297 70.307 1.00 44.71 99 TYR A O 1
ATOM 708 N N . ASN A 1 100 ? -3.160 6.514 69.933 1.00 40.28 100 ASN A N 1
ATOM 709 C CA . ASN A 1 100 ? -3.751 6.890 71.218 1.00 41.88 100 ASN A CA 1
ATOM 710 C C . ASN A 1 100 ? -5.220 6.590 71.348 1.00 40.46 100 ASN A C 1
ATOM 711 O O . ASN A 1 100 ? -5.643 6.098 72.387 1.00 40.01 100 ASN A O 1
ATOM 716 N N . ILE A 1 101 ? -6.009 6.881 70.318 1.00 39.97 101 ILE A N 1
ATOM 717 C CA . ILE A 1 101 ? -7.423 6.606 70.430 1.00 39.71 101 ILE A CA 1
ATOM 718 C C . ILE A 1 101 ? -7.662 5.110 70.591 1.00 41.18 101 ILE A C 1
ATOM 719 O O . ILE A 1 101 ? -8.512 4.704 71.364 1.00 41.68 101 ILE A O 1
ATOM 724 N N . LEU A 1 102 ? -6.901 4.289 69.882 1.00 42.53 102 LEU A N 1
ATOM 725 C CA . LEU A 1 102 ? -7.091 2.843 69.966 1.00 43.93 102 LEU A CA 1
ATOM 726 C C . LEU A 1 102 ? -6.639 2.260 71.282 1.00 44.83 102 LEU A C 1
ATOM 727 O O . LEU A 1 102 ? -7.321 1.392 71.853 1.00 47.46 102 LEU A O 1
ATOM 732 N N . LYS A 1 103 ? -5.490 2.725 71.756 1.00 42.84 103 LYS A N 1
ATOM 733 C CA . LYS A 1 103 ? -4.984 2.280 73.032 1.00 42.55 103 LYS A CA 1
ATOM 734 C C . LYS A 1 103 ? -5.965 2.627 74.179 1.00 42.80 103 LYS A C 1
ATOM 735 O O . LYS A 1 103 ? -6.285 1.769 75.003 1.00 43.95 103 LYS A O 1
ATOM 741 N N . ARG A 1 104 ? -6.437 3.871 74.229 1.00 41.29 104 ARG A N 1
ATOM 742 C CA . ARG A 1 104 ? -7.375 4.289 75.276 1.00 42.85 104 ARG A CA 1
ATOM 743 C C . ARG A 1 104 ? -8.709 3.525 75.212 1.00 45.04 104 ARG A C 1
ATOM 744 O O . ARG A 1 104 ? -9.271 3.131 76.251 1.00 47.33 104 ARG A O 1
ATOM 752 N N . ALA A 1 105 ? -9.210 3.313 73.999 1.00 42.87 105 ALA A N 1
ATOM 753 C CA . ALA A 1 105 ? -10.404 2.501 73.813 1.00 45.06 105 ALA A CA 1
ATOM 754 C C . ALA A 1 105 ? -10.198 1.067 74.303 1.00 45.57 105 ALA A C 1
ATOM 755 O O . ALA A 1 105 ? -11.014 0.567 75.066 1.00 43.48 105 ALA A O 1
ATOM 757 N N . THR A 1 106 ? -9.118 0.408 73.884 1.00 44.93 106 THR A N 1
ATOM 758 C CA . THR A 1 106 ? -8.922 -0.985 74.293 1.00 45.82 106 THR A CA 1
ATOM 759 C C . THR A 1 106 ? -8.666 -1.089 75.802 1.00 47.20 106 THR A C 1
ATOM 760 O O . THR A 1 106 ? -9.229 -1.969 76.472 1.00 47.06 106 THR A O 1
ATOM 764 N N . ASP A 1 107 ? -7.871 -0.167 76.347 1.00 46.58 107 ASP A N 1
ATOM 765 C CA . ASP A 1 107 ? -7.620 -0.151 77.789 1.00 47.28 107 ASP A CA 1
ATOM 766 C C . ASP A 1 107 ? -8.926 -0.053 78.561 1.00 46.73 107 ASP A C 1
ATOM 767 O O . ASP A 1 107 ? -9.037 -0.622 79.626 1.00 48.10 107 ASP A O 1
ATOM 772 N N . SER A 1 108 ? -9.909 0.659 78.018 1.00 46.19 108 SER A N 1
ATOM 773 C CA . SER A 1 108 ? -11.184 0.868 78.697 1.00 47.34 108 SER A CA 1
ATOM 774 C C . SER A 1 108 ? -12.190 -0.256 78.472 1.00 47.13 108 SER A C 1
ATOM 775 O O . SER A 1 108 ? -13.290 -0.205 79.010 1.00 46.33 108 SER A O 1
ATOM 778 N N . GLY A 1 109 ? -11.822 -1.270 77.698 1.00 46.70 109 GLY A N 1
ATOM 779 C CA . GLY A 1 109 ? -12.700 -2.420 77.515 1.00 48.38 109 GLY A CA 1
ATOM 780 C C . GLY A 1 109 ? -13.468 -2.419 76.208 1.00 48.04 109 GLY A C 1
ATOM 781 O O . GLY A 1 109 ? -14.272 -3.312 75.952 1.00 49.07 109 GLY A O 1
ATOM 782 N N . LEU A 1 110 ? -13.207 -1.427 75.371 1.00 47.36 110 LEU A N 1
ATOM 783 C CA . LEU A 1 110 ? -13.835 -1.353 74.075 1.00 45.88 110 LEU A CA 1
ATOM 784 C C . LEU A 1 110 ? -13.033 -2.197 73.101 1.00 47.07 110 LEU A C 1
ATOM 785 O O . LEU A 1 110 ? -11.824 -2.394 73.279 1.00 44.72 110 LEU A O 1
ATOM 790 N N . SER A 1 111 ? -13.720 -2.710 72.084 1.00 46.30 111 SER A N 1
ATOM 791 C CA . SER A 1 111 ? -13.059 -3.385 70.978 1.00 48.22 111 SER A CA 1
ATOM 792 C C . SER A 1 111 ? -13.698 -2.919 69.667 1.00 46.27 111 SER A C 1
ATOM 793 O O . SER A 1 111 ? -14.596 -2.072 69.663 1.00 45.01 111 SER A O 1
ATOM 796 N N . PHE A 1 112 ? -13.226 -3.467 68.559 1.00 47.00 112 PHE A N 1
ATOM 797 C CA . PHE A 1 112 ? -13.632 -2.993 67.245 1.00 45.54 112 PHE A CA 1
ATOM 798 C C . PHE A 1 112 ? -14.060 -4.135 66.353 1.00 47.04 112 PHE A C 1
ATOM 799 O O . PHE A 1 112 ? -13.327 -5.074 66.170 1.00 48.84 112 PHE A O 1
ATOM 807 N N . LEU A 1 113 ? -15.278 -4.058 65.832 1.00 46.42 113 LEU A N 1
ATOM 808 C CA . LEU A 1 113 ? -15.757 -5.031 64.886 1.00 45.48 113 LEU A CA 1
ATOM 809 C C . LEU A 1 113 ? -15.056 -4.842 63.547 1.00 44.83 113 LEU A C 1
ATOM 810 O O . LEU A 1 113 ? -14.591 -3.754 63.213 1.00 43.35 113 LEU A O 1
ATOM 815 N N . GLN A 1 114 ? -15.024 -5.901 62.753 1.00 46.95 114 GLN A N 1
ATOM 816 C CA . GLN A 1 114 ? -14.479 -5.816 61.405 1.00 47.48 114 GLN A CA 1
ATOM 817 C C . GLN A 1 114 ? -15.372 -4.896 60.567 1.00 45.97 114 GLN A C 1
ATOM 818 O O . GLN A 1 114 ? -14.893 -4.048 59.854 1.00 43.71 114 GLN A O 1
ATOM 824 N N . HIS A 1 115 ? -16.682 -5.077 60.670 1.00 47.07 115 HIS A N 1
ATOM 825 C CA . HIS A 1 115 ? -17.638 -4.304 59.890 1.00 47.34 115 HIS A CA 1
ATOM 826 C C . HIS A 1 115 ? -18.574 -3.608 60.848 1.00 46.37 115 HIS A C 1
ATOM 827 O O . HIS A 1 115 ? -18.865 -4.136 61.915 1.00 43.83 115 HIS A O 1
ATOM 834 N N . PRO A 1 116 ? -19.057 -2.417 60.482 1.00 45.29 116 PRO A N 1
ATOM 835 C CA . PRO A 1 116 ? -20.021 -1.804 61.384 1.00 47.06 116 PRO A CA 1
ATOM 836 C C . PRO A 1 116 ? -21.311 -2.643 61.544 1.00 49.97 116 PRO A C 1
ATOM 837 O O . PRO A 1 116 ? -21.754 -3.299 60.598 1.00 48.44 116 PRO A O 1
ATOM 841 N N . GLU A 1 117 ? -21.895 -2.613 62.734 1.00 53.17 117 GLU A N 1
ATOM 842 C CA . GLU A 1 117 ? -23.212 -3.215 62.968 1.00 59.28 117 GLU A CA 1
ATOM 843 C C . GLU A 1 117 ? -24.344 -2.210 62.774 1.00 60.46 117 GLU A C 1
ATOM 844 O O . GLU A 1 117 ? -25.509 -2.550 62.937 1.00 64.20 117 GLU A O 1
ATOM 850 N N . GLU A 1 118 ? -23.999 -0.986 62.407 1.00 65.24 118 GLU A N 1
ATOM 851 C CA . GLU A 1 118 ? -24.965 0.078 62.226 1.00 67.47 118 GLU A CA 1
ATOM 852 C C . GLU A 1 118 ? -25.001 0.513 60.750 1.00 63.31 118 GLU A C 1
ATOM 853 O O . GLU A 1 118 ? -24.003 0.442 60.042 1.00 62.26 118 GLU A O 1
ATOM 859 N N . SER A 1 119 ? -26.165 0.936 60.284 1.00 64.73 119 SER A N 1
ATOM 860 C CA . SER A 1 119 ? -26.279 1.561 58.968 1.00 63.45 119 SER A CA 1
ATOM 861 C C . SER A 1 119 ? -25.765 2.978 59.129 1.00 62.20 119 SER A C 1
ATOM 862 O O . SER A 1 119 ? -25.874 3.551 60.209 1.00 69.93 119 SER A O 1
ATOM 865 N N . GLY A 1 120 ? -25.217 3.547 58.066 1.00 54.14 120 GLY A N 1
ATOM 866 C CA . GLY A 1 120 ? -24.704 4.911 58.127 1.00 51.17 120 GLY A CA 1
ATOM 867 C C . GLY A 1 120 ? -23.865 5.275 56.915 1.00 49.01 120 GLY A C 1
ATOM 868 O O . GLY A 1 120 ? -24.229 4.952 55.782 1.00 48.55 120 GLY A O 1
ATOM 869 N N . GLY A 1 121 ? -22.739 5.939 57.147 1.00 46.18 121 GLY A N 1
ATOM 870 C CA . GLY A 1 121 ? -21.861 6.377 56.064 1.00 43.71 121 GLY A CA 1
ATOM 871 C C . GLY A 1 121 ? -22.235 7.761 55.549 1.00 43.44 121 GLY A C 1
ATOM 872 O O . GLY A 1 121 ? -23.434 8.108 55.432 1.00 42.74 121 GLY A O 1
ATOM 873 N N . PHE A 1 122 ? -21.204 8.547 55.244 1.00 39.30 122 PHE A N 1
ATOM 874 C CA . PHE A 1 122 ? -21.369 9.919 54.809 1.00 39.42 122 PHE A CA 1
ATOM 875 C C . PHE A 1 122 ? -21.999 9.985 53.436 1.00 39.79 122 PHE A C 1
ATOM 876 O O . PHE A 1 122 ? -22.938 10.752 53.229 1.00 40.29 122 PHE A O 1
ATOM 884 N N . HIS A 1 123 ? -21.480 9.162 52.516 1.00 39.15 123 HIS A N 1
ATOM 885 C CA . HIS A 1 123 ? -21.895 9.169 51.119 1.00 36.14 123 HIS A CA 1
ATOM 886 C C . HIS A 1 123 ? -22.806 8.018 50.784 1.00 37.39 123 HIS A C 1
ATOM 887 O O . HIS A 1 123 ? -22.703 6.930 51.348 1.00 40.26 123 HIS A O 1
ATOM 894 N N . MET A 1 124 ? -23.711 8.274 49.857 1.00 38.01 124 MET A N 1
ATOM 895 C CA . MET A 1 124 ? -24.567 7.253 49.282 1.00 41.93 124 MET A CA 1
ATOM 896 C C . MET A 1 124 ? -24.472 7.379 47.782 1.00 40.22 124 MET A C 1
ATOM 897 O O . MET A 1 124 ? -24.646 8.479 47.239 1.00 39.21 124 MET A O 1
ATOM 902 N N . VAL A 1 125 ? -24.216 6.265 47.112 1.00 38.55 125 VAL A N 1
ATOM 903 C CA . VAL A 1 125 ? -24.105 6.251 45.652 1.00 38.70 125 VAL A CA 1
ATOM 904 C C . VAL A 1 125 ? -25.161 5.345 45.014 1.00 38.55 125 VAL A C 1
ATOM 905 O O . VAL A 1 125 ? -25.186 4.151 45.255 1.00 42.38 125 VAL A O 1
ATOM 909 N N . CYS A 1 126 ? -26.028 5.913 44.199 1.00 40.53 126 CYS A N 1
ATOM 910 C CA . CYS A 1 126 ? -27.056 5.146 43.505 1.00 45.37 126 CYS A CA 1
ATOM 911 C C . CYS A 1 126 ? -26.715 5.050 42.046 1.00 44.05 126 CYS A C 1
ATOM 912 O O . CYS A 1 126 ? -26.622 6.062 41.342 1.00 43.87 126 CYS A O 1
ATOM 915 N N . LEU A 1 127 ? -26.507 3.827 41.593 1.00 42.66 127 LEU A N 1
ATOM 916 C CA . LEU A 1 127 ? -26.184 3.594 40.213 1.00 45.19 127 LEU A CA 1
ATOM 917 C C . LEU A 1 127 ? -27.513 3.233 39.626 1.00 43.00 127 LEU A C 1
ATOM 918 O O . LEU A 1 127 ? -28.006 2.120 39.800 1.00 42.58 127 LEU A O 1
ATOM 923 N N . GLY A 1 128 ? -28.118 4.214 38.982 1.00 40.52 128 GLY A N 1
ATOM 924 C CA . GLY A 1 128 ? -29.470 4.083 38.493 1.00 43.04 128 GLY A CA 1
ATOM 925 C C . GLY A 1 128 ? -30.421 4.756 39.476 1.00 43.86 128 GLY A C 1
ATOM 926 O O . GLY A 1 128 ? -30.190 4.770 40.699 1.00 45.21 128 GLY A O 1
ATOM 927 N N . LEU A 1 129 ? -31.464 5.361 38.921 1.00 42.47 129 LEU A N 1
ATOM 928 C CA . LEU A 1 129 ? -32.537 5.950 39.699 1.00 42.67 129 LEU A CA 1
ATOM 929 C C . LEU A 1 129 ? -33.808 5.177 39.406 1.00 43.59 129 LEU A C 1
ATOM 930 O O . LEU A 1 129 ? -34.513 4.763 40.321 1.00 41.47 129 LEU A O 1
ATOM 935 N N . GLY A 1 130 ? -34.095 4.977 38.122 1.00 43.54 130 GLY A N 1
ATOM 936 C CA . GLY A 1 130 ? -35.359 4.401 37.742 1.00 45.76 130 GLY A CA 1
ATOM 937 C C . GLY A 1 130 ? -36.394 5.419 38.174 1.00 45.34 130 GLY A C 1
ATOM 938 O O . GLY A 1 130 ? -36.183 6.617 37.973 1.00 43.97 130 GLY A O 1
ATOM 939 N N . LEU A 1 131 ? -37.475 4.947 38.800 1.00 42.51 131 LEU A N 1
ATOM 940 C CA . LEU A 1 131 ? -38.485 5.831 39.348 1.00 41.80 131 LEU A CA 1
ATOM 941 C C . LEU A 1 131 ? -38.220 6.185 40.796 1.00 41.19 131 LEU A C 1
ATOM 942 O O . LEU A 1 131 ? -39.014 6.870 41.419 1.00 42.12 131 LEU A O 1
ATOM 947 N N . GLY A 1 132 ? -37.093 5.736 41.333 1.00 41.48 132 GLY A N 1
ATOM 948 C CA . GLY A 1 132 ? -36.674 6.151 42.664 1.00 40.93 132 GLY A CA 1
ATOM 949 C C . GLY A 1 132 ? -37.390 5.535 43.837 1.00 43.11 132 GLY A C 1
ATOM 950 O O . GLY A 1 132 ? -37.289 6.037 44.950 1.00 43.86 132 GLY A O 1
ATOM 951 N N . TYR A 1 133 ? -38.106 4.441 43.611 1.00 45.84 133 TYR A N 1
ATOM 952 C CA . TYR A 1 133 ? -38.776 3.723 44.700 1.00 47.44 133 TYR A CA 1
ATOM 953 C C . TYR A 1 133 ? -37.802 3.326 45.844 1.00 49.49 133 TYR A C 1
ATOM 954 O O . TYR A 1 133 ? -38.185 3.290 47.006 1.00 55.38 133 TYR A O 1
ATOM 963 N N . GLN A 1 134 ? -36.545 3.047 45.520 1.00 47.55 134 GLN A N 1
ATOM 964 C CA . GLN A 1 134 ? -35.553 2.702 46.545 1.00 47.18 134 GLN A CA 1
ATOM 965 C C . GLN A 1 134 ? -35.178 3.847 47.485 1.00 47.27 134 GLN A C 1
ATOM 966 O O . GLN A 1 134 ? -34.876 3.604 48.650 1.00 48.57 134 GLN A O 1
ATOM 972 N N . LEU A 1 135 ? -35.223 5.086 46.998 1.00 48.75 135 LEU A N 1
ATOM 973 C CA . LEU A 1 135 ? -34.713 6.260 47.757 1.00 48.81 135 LEU A CA 1
ATOM 974 C C . LEU A 1 135 ? -35.238 6.492 49.164 1.00 48.17 135 LEU A C 1
ATOM 975 O O . LEU A 1 135 ? -34.451 6.620 50.084 1.00 50.87 135 LEU A O 1
ATOM 980 N N . PRO A 1 136 ? -36.559 6.581 49.339 1.00 49.71 136 PRO A N 1
ATOM 981 C CA . PRO A 1 136 ? -37.040 6.769 50.698 1.00 48.43 136 PRO A CA 1
ATOM 982 C C . PRO A 1 136 ? -36.387 5.805 51.672 1.00 47.80 136 PRO A C 1
ATOM 983 O O . PRO A 1 136 ? -35.917 6.221 52.717 1.00 50.06 136 PRO A O 1
ATOM 987 N N . ILE A 1 137 ? -36.340 4.528 51.313 1.00 48.97 137 ILE A N 1
ATOM 988 C CA . ILE A 1 137 ? -35.800 3.484 52.196 1.00 49.79 137 ILE A CA 1
ATOM 989 C C . ILE A 1 137 ? -34.301 3.650 52.482 1.00 46.34 137 ILE A C 1
ATOM 990 O O . ILE A 1 137 ? -33.885 3.590 53.630 1.00 46.47 137 ILE A O 1
ATOM 995 N N . LEU A 1 138 ? -33.499 3.864 51.443 1.00 44.17 138 LEU A N 1
ATOM 996 C CA . LEU A 1 138 ? -32.049 4.031 51.606 1.00 45.40 138 LEU A CA 1
ATOM 997 C C . LEU A 1 138 ? -31.720 5.274 52.450 1.00 44.10 138 LEU A C 1
ATOM 998 O O . LEU A 1 138 ? -30.819 5.256 53.275 1.00 42.29 138 LEU A O 1
ATOM 1003 N N . LEU A 1 139 ? -32.480 6.344 52.249 1.00 45.50 139 LEU A N 1
ATOM 1004 C CA . LEU A 1 139 ? -32.279 7.588 52.991 1.00 46.03 139 LEU A CA 1
ATOM 1005 C C . LEU A 1 139 ? -32.584 7.426 54.459 1.00 46.86 139 LEU A C 1
ATOM 1006 O O . LEU A 1 139 ? -31.821 7.887 55.310 1.00 44.17 139 LEU A O 1
ATOM 1011 N N . GLU A 1 140 ? -33.685 6.744 54.755 1.00 49.55 140 GLU A N 1
ATOM 1012 C CA . GLU A 1 140 ? -34.073 6.479 56.138 1.00 55.34 140 GLU A CA 1
ATOM 1013 C C . GLU A 1 140 ? -33.052 5.583 56.857 1.00 53.64 140 GLU A C 1
ATOM 1014 O O . GLU A 1 140 ? -32.781 5.777 58.030 1.00 51.99 140 GLU A O 1
ATOM 1020 N N . GLN A 1 141 ? -32.477 4.615 56.147 1.00 52.70 141 GLN A N 1
ATOM 1021 C CA . GLN A 1 141 ? -31.499 3.717 56.742 1.00 49.85 141 GLN A CA 1
ATOM 1022 C C . GLN A 1 141 ? -30.188 4.423 57.057 1.00 49.66 141 GLN A C 1
ATOM 1023 O O . GLN A 1 141 ? -29.689 4.339 58.170 1.00 49.99 141 GLN A O 1
ATOM 1029 N N . ASP A 1 142 ? -29.642 5.137 56.081 1.00 50.29 142 ASP A N 1
ATOM 1030 C CA . ASP A 1 142 ? -28.297 5.703 56.201 1.00 50.18 142 ASP A CA 1
ATOM 1031 C C . ASP A 1 142 ? -28.196 7.182 56.541 1.00 49.18 142 ASP A C 1
ATOM 1032 O O . ASP A 1 142 ? -27.166 7.617 57.051 1.00 47.10 142 ASP A O 1
ATOM 1037 N N . ASN A 1 143 ? -29.235 7.956 56.243 1.00 48.83 143 ASN A N 1
ATOM 1038 C CA . ASN A 1 143 ? -29.192 9.408 56.409 1.00 45.87 143 ASN A CA 1
ATOM 1039 C C . ASN A 1 143 ? -27.860 10.011 55.889 1.00 43.13 143 ASN A C 1
ATOM 1040 O O . ASN A 1 143 ? -27.104 10.641 56.630 1.00 39.03 143 ASN A O 1
ATOM 1045 N N . PRO A 1 144 ? -27.554 9.777 54.603 1.00 39.66 144 PRO A N 1
ATOM 1046 C CA . PRO A 1 144 ? -26.295 10.235 54.061 1.00 39.25 144 PRO A CA 1
ATOM 1047 C C . PRO A 1 144 ? -26.226 11.757 53.974 1.00 38.26 144 PRO A C 1
ATOM 1048 O O . PRO A 1 144 ? -27.243 12.407 53.917 1.00 36.85 144 PRO A O 1
ATOM 1052 N N . ALA A 1 145 ? -25.023 12.306 54.013 1.00 36.56 145 ALA A N 1
ATOM 1053 C CA . ALA A 1 145 ? -24.818 13.730 53.872 1.00 35.33 145 ALA A CA 1
ATOM 1054 C C . ALA A 1 145 ? -24.536 14.062 52.403 1.00 34.38 145 ALA A C 1
ATOM 1055 O O . ALA A 1 145 ? -24.776 15.172 51.986 1.00 35.14 145 ALA A O 1
ATOM 1057 N N . GLY A 1 146 ? -23.974 13.104 51.662 1.00 33.67 146 GLY A N 1
ATOM 1058 C CA . GLY A 1 146 ? -23.630 13.246 50.247 1.00 33.60 146 GLY A CA 1
ATOM 1059 C C . GLY A 1 146 ? -24.385 12.184 49.462 1.00 35.41 146 GLY A C 1
ATOM 1060 O O . GLY A 1 146 ? -24.327 10.999 49.791 1.00 33.45 146 GLY A O 1
ATOM 1061 N N . ILE A 1 147 ? -25.146 12.616 48.456 1.00 36.45 147 ILE A N 1
ATOM 1062 C CA . ILE A 1 147 ? -26.010 11.719 47.698 1.00 35.64 147 ILE A CA 1
ATOM 1063 C C . ILE A 1 147 ? -25.689 11.933 46.241 1.00 36.75 147 ILE A C 1
ATOM 1064 O O . ILE A 1 147 ? -25.768 13.050 45.717 1.00 36.70 147 ILE A O 1
ATOM 1069 N N . HIS A 1 148 ? -25.325 10.840 45.590 1.00 37.79 148 HIS A N 1
ATOM 1070 C CA . HIS A 1 148 ? -24.829 10.872 44.232 1.00 36.45 148 HIS A CA 1
ATOM 1071 C C . HIS A 1 148 ? -25.607 9.856 43.418 1.00 36.03 148 HIS A C 1
ATOM 1072 O O . HIS A 1 148 ? -25.581 8.649 43.673 1.00 34.78 148 HIS A O 1
ATOM 1079 N N . ILE A 1 149 ? -26.301 10.355 42.422 1.00 35.96 149 ILE A N 1
ATOM 1080 C CA . ILE A 1 149 ? -27.169 9.517 41.653 1.00 36.56 149 ILE A CA 1
ATOM 1081 C C . ILE A 1 149 ? -26.695 9.540 40.224 1.00 36.08 149 ILE A C 1
ATOM 1082 O O . ILE A 1 149 ? -26.535 10.585 39.630 1.00 36.38 149 ILE A O 1
ATOM 1087 N N . VAL A 1 150 ? -26.462 8.356 39.685 1.00 37.06 150 VAL A N 1
ATOM 1088 C CA . VAL A 1 150 ? -26.073 8.222 38.319 1.00 36.52 150 VAL A CA 1
ATOM 1089 C C . VAL A 1 150 ? -27.300 7.705 37.621 1.00 35.94 150 VAL A C 1
ATOM 1090 O O . VAL A 1 150 ? -27.863 6.714 38.048 1.00 36.34 150 VAL A O 1
ATOM 1094 N N . GLU A 1 151 ? -27.742 8.389 36.573 1.00 37.04 151 GLU A N 1
ATOM 1095 C CA . GLU A 1 151 ? -28.894 7.908 35.818 1.00 38.37 151 GLU A CA 1
ATOM 1096 C C . GLU A 1 151 ? -28.636 8.168 34.364 1.00 40.63 151 GLU A C 1
ATOM 1097 O O . GLU A 1 151 ? -28.757 9.306 33.915 1.00 43.86 151 GLU A O 1
ATOM 1103 N N . PRO A 1 152 ? -28.237 7.119 33.620 1.00 42.13 152 PRO A N 1
ATOM 1104 C CA . PRO A 1 152 ? -27.931 7.243 32.192 1.00 42.80 152 PRO A CA 1
ATOM 1105 C C . PRO A 1 152 ? -29.113 7.655 31.320 1.00 41.26 152 PRO A C 1
ATOM 1106 O O . PRO A 1 152 ? -28.925 8.199 30.238 1.00 39.80 152 PRO A O 1
ATOM 1110 N N . ASN A 1 153 ? -30.318 7.341 31.773 1.00 41.20 153 ASN A N 1
ATOM 1111 C CA . ASN A 1 153 ? -31.512 7.614 30.985 1.00 42.92 153 ASN A CA 1
ATOM 1112 C C . ASN A 1 153 ? -32.265 8.784 31.604 1.00 40.46 153 ASN A C 1
ATOM 1113 O O . ASN A 1 153 ? -32.865 8.655 32.666 1.00 38.10 153 ASN A O 1
ATOM 1118 N N . PHE A 1 154 ? -32.193 9.930 30.937 1.00 41.43 154 PHE A N 1
ATOM 1119 C CA . PHE A 1 154 ? -32.817 11.142 31.427 1.00 42.45 154 PHE A CA 1
ATOM 1120 C C . PHE A 1 154 ? -34.325 11.013 31.564 1.00 42.14 154 PHE A C 1
ATOM 1121 O O . PHE A 1 154 ? -34.925 11.697 32.386 1.00 43.11 154 PHE A O 1
ATOM 1129 N N . ASP A 1 155 ? -34.939 10.144 30.765 1.00 42.09 155 ASP A N 1
ATOM 1130 C CA . ASP A 1 155 ? -36.369 9.905 30.895 1.00 44.78 155 ASP A CA 1
ATOM 1131 C C . ASP A 1 155 ? -36.752 9.456 32.285 1.00 42.92 155 ASP A C 1
ATOM 1132 O O . ASP A 1 155 ? -37.779 9.880 32.815 1.00 43.82 155 ASP A O 1
ATOM 1137 N N . PHE A 1 156 ? -35.933 8.605 32.882 1.00 40.64 156 PHE A N 1
ATOM 1138 C CA . PHE A 1 156 ? -36.223 8.108 34.218 1.00 40.90 156 PHE A CA 1
ATOM 1139 C C . PHE A 1 156 ? -36.239 9.233 35.249 1.00 40.37 156 PHE A C 1
ATOM 1140 O O . PHE A 1 156 ? -37.106 9.273 36.113 1.00 39.61 156 PHE A O 1
ATOM 1148 N N . LEU A 1 157 ? -35.288 10.146 35.159 1.00 39.26 157 LEU A N 1
ATOM 1149 C CA . LEU A 1 157 ? -35.289 11.289 36.065 1.00 40.96 157 LEU A CA 1
ATOM 1150 C C . LEU A 1 157 ? -36.557 12.110 35.831 1.00 39.75 157 LEU A C 1
ATOM 1151 O O . LEU A 1 157 ? -37.228 12.512 36.776 1.00 40.50 157 LEU A O 1
ATOM 1156 N N . TYR A 1 158 ? -36.875 12.336 34.561 1.00 39.75 158 TYR A N 1
ATOM 1157 C CA . TYR A 1 158 ? -38.045 13.110 34.190 1.00 41.92 158 TYR A CA 1
ATOM 1158 C C . TYR A 1 158 ? -39.318 12.494 34.743 1.00 42.17 158 TYR A C 1
ATOM 1159 O O . TYR A 1 158 ? -40.111 13.190 35.341 1.00 43.41 158 TYR A O 1
ATOM 1168 N N . HIS A 1 159 ? -39.501 11.183 34.564 1.00 43.48 159 HIS A N 1
ATOM 1169 C CA . HIS A 1 159 ? -40.678 10.490 35.106 1.00 42.30 159 HIS A CA 1
ATOM 1170 C C . HIS A 1 159 ? -40.656 10.416 36.615 1.00 40.73 159 HIS A C 1
ATOM 1171 O O . HIS A 1 159 ? -41.714 10.323 37.215 1.00 39.78 159 HIS A O 1
ATOM 1178 N N . SER A 1 160 ? -39.457 10.409 37.219 1.00 39.45 160 SER A N 1
ATOM 1179 C CA . SER A 1 160 ? -39.303 10.350 38.689 1.00 40.25 160 SER A CA 1
ATOM 1180 C C . SER A 1 160 ? -39.936 11.563 39.392 1.00 43.18 160 SER A C 1
ATOM 1181 O O . SER A 1 160 ? -40.168 11.536 40.622 1.00 43.12 160 SER A O 1
ATOM 1184 N N . LEU A 1 161 ? -40.191 12.626 38.617 1.00 43.39 161 LEU A N 1
ATOM 1185 C CA . LEU A 1 161 ? -40.915 13.789 39.125 1.00 45.48 161 LEU A CA 1
ATOM 1186 C C . LEU A 1 161 ? -42.315 13.405 39.593 1.00 45.39 161 LEU A C 1
ATOM 1187 O O . LEU A 1 161 ? -42.882 14.078 40.443 1.00 45.52 161 LEU A O 1
ATOM 1192 N N . SER A 1 162 ? -42.861 12.332 39.033 1.00 45.55 162 SER A N 1
ATOM 1193 C CA . SER A 1 162 ? -44.152 11.826 39.462 1.00 48.67 162 SER A CA 1
ATOM 1194 C C . SER A 1 162 ? -44.092 10.949 40.707 1.00 48.82 162 SER A C 1
ATOM 1195 O O . SER A 1 162 ? -45.115 10.717 41.337 1.00 51.78 162 SER A O 1
ATOM 1198 N N . THR A 1 163 ? -42.911 10.469 41.072 1.00 49.22 163 THR A N 1
ATOM 1199 C CA . THR A 1 163 ? -42.806 9.417 42.097 1.00 50.31 163 THR A CA 1
ATOM 1200 C C . THR A 1 163 ? -41.911 9.682 43.298 1.00 49.35 163 THR A C 1
ATOM 1201 O O . THR A 1 163 ? -42.094 9.058 44.328 1.00 53.24 163 THR A O 1
ATOM 1205 N N . VAL A 1 164 ? -40.945 10.579 43.176 1.00 46.67 164 VAL A N 1
ATOM 1206 C CA . VAL A 1 164 ? -40.033 10.852 44.265 1.00 43.31 164 VAL A CA 1
ATOM 1207 C C . VAL A 1 164 ? -40.377 12.186 44.908 1.00 44.93 164 VAL A C 1
ATOM 1208 O O . VAL A 1 164 ? -40.817 13.100 44.230 1.00 45.72 164 VAL A O 1
ATOM 1212 N N . ASP A 1 165 ? -40.162 12.296 46.213 1.00 45.13 165 ASP A N 1
ATOM 1213 C CA . ASP A 1 165 ? -40.282 13.567 46.894 1.00 48.01 165 ASP A CA 1
ATOM 1214 C C . ASP A 1 165 ? -38.898 14.231 46.825 1.00 46.05 165 ASP A C 1
ATOM 1215 O O . ASP A 1 165 ? -38.070 14.073 47.710 1.00 44.28 165 ASP A O 1
ATOM 1220 N N . TRP A 1 166 ? -38.663 14.978 45.754 1.00 44.15 166 TRP A N 1
ATOM 1221 C CA . TRP A 1 166 ? -37.363 15.566 45.493 1.00 40.31 166 TRP A CA 1
ATOM 1222 C C . TRP A 1 166 ? -36.933 16.771 46.328 1.00 39.62 166 TRP A C 1
ATOM 1223 O O . TRP A 1 166 ? -35.735 17.035 46.463 1.00 39.25 166 TRP A O 1
ATOM 1234 N N . ARG A 1 167 ? -37.883 17.522 46.853 1.00 41.68 167 ARG A N 1
ATOM 1235 C CA . ARG A 1 167 ? -37.553 18.744 47.568 1.00 45.31 167 ARG A CA 1
ATOM 1236 C C . ARG A 1 167 ? -36.633 18.548 48.775 1.00 44.58 167 ARG A C 1
ATOM 1237 O O . ARG A 1 167 ? -35.677 19.276 48.905 1.00 42.76 167 ARG A O 1
ATOM 1245 N N . PRO A 1 168 ? -36.929 17.582 49.660 1.00 46.90 168 PRO A N 1
ATOM 1246 C CA . PRO A 1 168 ? -36.028 17.382 50.791 1.00 45.84 168 PRO A CA 1
ATOM 1247 C C . PRO A 1 168 ? -34.609 17.011 50.336 1.00 46.95 168 PRO A C 1
ATOM 1248 O O . PRO A 1 168 ? -33.650 17.408 50.974 1.00 46.51 168 PRO A O 1
ATOM 1252 N N . LEU A 1 169 ? -34.477 16.300 49.220 1.00 45.06 169 LEU A N 1
ATOM 1253 C CA . LEU A 1 169 ? -33.153 15.996 48.676 1.00 45.32 169 LEU A CA 1
ATOM 1254 C C . LEU A 1 169 ? -32.469 17.243 48.142 1.00 42.33 169 LEU A C 1
ATOM 1255 O O . LEU A 1 169 ? -31.340 17.558 48.524 1.00 37.78 169 LEU A O 1
ATOM 1260 N N . LEU A 1 170 ? -33.161 17.961 47.262 1.00 41.50 170 LEU A N 1
ATOM 1261 C CA . LEU A 1 170 ? -32.611 19.178 46.674 1.00 40.21 170 LEU A CA 1
ATOM 1262 C C . LEU A 1 170 ? -32.290 20.237 47.716 1.00 40.24 170 LEU A C 1
ATOM 1263 O O . LEU A 1 170 ? -31.339 20.993 47.559 1.00 37.56 170 LEU A O 1
ATOM 1268 N N . GLU A 1 171 ? -33.092 20.276 48.776 1.00 41.03 171 GLU A N 1
ATOM 1269 C CA . GLU A 1 171 ? -32.892 21.208 49.878 1.00 44.52 171 GLU A CA 1
ATOM 1270 C C . GLU A 1 171 ? -31.491 21.101 50.499 1.00 43.55 171 GLU A C 1
ATOM 1271 O O . GLU A 1 171 ? -30.993 22.076 51.027 1.00 42.45 171 GLU A O 1
ATOM 1277 N N . THR A 1 172 ? -30.864 19.920 50.430 1.00 43.99 172 THR A N 1
ATOM 1278 C CA . THR A 1 172 ? -29.484 19.718 50.943 1.00 43.32 172 THR A CA 1
ATOM 1279 C C . THR A 1 172 ? -28.417 20.481 50.161 1.00 43.60 172 THR A C 1
ATOM 1280 O O . THR A 1 172 ? -27.294 20.646 50.648 1.00 49.99 172 THR A O 1
ATOM 1284 N N . ARG A 1 173 ? -28.750 20.930 48.952 1.00 41.56 173 ARG A N 1
ATOM 1285 C CA . ARG A 1 173 ? -27.846 21.748 48.142 1.00 41.66 173 ARG A CA 1
ATOM 1286 C C . ARG A 1 173 ? -27.851 23.206 48.515 1.00 42.97 173 ARG A C 1
ATOM 1287 O O . ARG A 1 173 ? -26.994 23.943 48.043 1.00 43.76 173 ARG A O 1
ATOM 1295 N N . ARG A 1 174 ? -28.816 23.644 49.328 1.00 43.78 174 ARG A N 1
ATOM 1296 C CA . ARG A 1 174 ? -28.918 25.052 49.653 1.00 46.96 174 ARG A CA 1
ATOM 1297 C C . ARG A 1 174 ? -27.613 25.656 50.168 1.00 50.66 174 ARG A C 1
ATOM 1298 O O . ARG A 1 174 ? -27.135 26.624 49.607 1.00 53.54 174 ARG A O 1
ATOM 1306 N N . GLU A 1 175 ? -27.052 25.109 51.238 1.00 55.01 175 GLU A N 1
ATOM 1307 C CA . GLU A 1 175 ? -25.790 25.638 51.806 1.00 58.64 175 GLU A CA 1
ATOM 1308 C C . GLU A 1 175 ? -24.579 25.111 51.059 1.00 56.49 175 GLU A C 1
ATOM 1309 O O . GLU A 1 175 ? -23.588 25.798 50.945 1.00 60.70 175 GLU A O 1
ATOM 1315 N N . ASN A 1 176 ? -24.683 23.900 50.526 1.00 53.83 176 ASN A N 1
ATOM 1316 C CA . ASN A 1 176 ? -23.572 23.260 49.840 1.00 49.83 176 ASN A CA 1
ATOM 1317 C C . ASN A 1 176 ? -24.069 22.391 48.674 1.00 46.02 176 ASN A C 1
ATOM 1318 O O . ASN A 1 176 ? -24.486 21.247 48.871 1.00 45.44 176 ASN A O 1
ATOM 1323 N N . PRO A 1 177 ? -24.011 22.924 47.455 1.00 44.97 177 PRO A N 1
ATOM 1324 C CA . PRO A 1 177 ? -24.549 22.205 46.312 1.00 45.56 177 PRO A CA 1
ATOM 1325 C C . PRO A 1 177 ? -23.858 20.885 46.014 1.00 43.87 177 PRO A C 1
ATOM 1326 O O . PRO A 1 177 ? -24.450 20.014 45.388 1.00 41.69 177 PRO A O 1
ATOM 1330 N N . LEU A 1 178 ? -22.637 20.729 46.508 1.00 43.89 178 LEU A N 1
ATOM 1331 C CA . LEU A 1 178 ? -21.869 19.513 46.315 1.00 42.73 178 LEU A CA 1
ATOM 1332 C C . LEU A 1 178 ? -22.383 18.325 47.115 1.00 40.02 178 LEU A C 1
ATOM 1333 O O . LEU A 1 178 ? -21.864 17.236 46.966 1.00 44.94 178 LEU A O 1
ATOM 1338 N N . ARG A 1 179 ? -23.386 18.509 47.960 1.00 38.43 179 ARG A N 1
ATOM 1339 C CA . ARG A 1 179 ? -23.975 17.372 48.699 1.00 37.35 179 ARG A CA 1
ATOM 1340 C C . ARG A 1 179 ? -24.966 16.506 47.898 1.00 36.53 179 ARG A C 1
ATOM 1341 O O . ARG A 1 179 ? -25.293 15.399 48.333 1.00 37.91 179 ARG A O 1
ATOM 1349 N N . LEU A 1 180 ? -25.465 17.003 46.765 1.00 35.67 180 LEU A N 1
ATOM 1350 C CA . LEU A 1 180 ? -26.336 16.215 45.901 1.00 36.32 180 LEU A CA 1
ATOM 1351 C C . LEU A 1 180 ? -25.867 16.384 44.483 1.00 38.11 180 LEU A C 1
ATOM 1352 O O . LEU A 1 180 ? -25.789 17.500 43.982 1.00 40.08 180 LEU A O 1
ATOM 1357 N N . ASN A 1 181 ? -25.562 15.271 43.843 1.00 36.38 181 ASN A N 1
ATOM 1358 C CA . ASN A 1 181 ? -25.095 15.257 42.468 1.00 36.73 181 ASN A CA 1
ATOM 1359 C C . ASN A 1 181 ? -25.962 14.303 41.677 1.00 36.15 181 ASN A C 1
ATOM 1360 O O . ASN A 1 181 ? -26.257 13.209 42.144 1.00 35.94 181 ASN A O 1
ATOM 1365 N N . ILE A 1 182 ? -26.407 14.735 40.505 1.00 37.46 182 ILE A N 1
ATOM 1366 C CA . ILE A 1 182 ? -27.138 13.866 39.603 1.00 36.79 182 ILE A CA 1
ATOM 1367 C C . ILE A 1 182 ? -26.317 13.818 38.340 1.00 35.95 182 ILE A C 1
ATOM 1368 O O . ILE A 1 182 ? -26.066 14.829 37.732 1.00 38.13 182 ILE A O 1
ATOM 1373 N N . ILE A 1 183 ? -25.893 12.622 37.964 1.00 35.25 183 ILE A N 1
ATOM 1374 C CA . ILE A 1 183 ? -24.980 12.434 36.869 1.00 36.04 183 ILE A CA 1
ATOM 1375 C C . ILE A 1 183 ? -25.729 11.737 35.763 1.00 36.00 183 ILE A C 1
ATOM 1376 O O . ILE A 1 183 ? -26.133 10.600 35.911 1.00 38.12 183 ILE A O 1
ATOM 1381 N N . ILE A 1 184 ? -25.940 12.450 34.667 1.00 39.53 184 ILE A N 1
ATOM 1382 C CA . ILE A 1 184 ? -26.641 11.935 33.505 1.00 39.74 184 ILE A CA 1
ATOM 1383 C C . ILE A 1 184 ? -25.601 11.644 32.435 1.00 42.54 184 ILE A C 1
ATOM 1384 O O . ILE A 1 184 ? -25.243 12.521 31.649 1.00 42.71 184 ILE A O 1
ATOM 1389 N N . GLU A 1 185 ? -25.098 10.418 32.419 1.00 44.93 185 GLU A N 1
ATOM 1390 C CA . GLU A 1 185 ? -24.043 10.030 31.485 1.00 45.00 185 GLU A CA 1
ATOM 1391 C C . GLU A 1 185 ? -24.274 8.597 31.067 1.00 42.64 185 GLU A C 1
ATOM 1392 O O . GLU A 1 185 ? -24.750 7.789 31.859 1.00 40.81 185 GLU A O 1
ATOM 1398 N N . GLU A 1 186 ? -23.905 8.288 29.837 1.00 43.65 186 GLU A N 1
ATOM 1399 C CA . GLU A 1 186 ? -24.064 6.950 29.263 1.00 50.65 186 GLU A CA 1
ATOM 1400 C C . GLU A 1 186 ? -22.746 6.223 29.037 1.00 47.68 186 GLU A C 1
ATOM 1401 O O . GLU A 1 186 ? -22.748 5.058 28.711 1.00 52.49 186 GLU A O 1
ATOM 1407 N N . GLU A 1 187 ? -21.630 6.912 29.154 1.00 46.71 187 GLU A N 1
ATOM 1408 C CA . GLU A 1 187 ? -20.343 6.306 28.878 1.00 49.63 187 GLU A CA 1
ATOM 1409 C C . GLU A 1 187 ? -19.716 5.883 30.197 1.00 45.08 187 GLU A C 1
ATOM 1410 O O . GLU A 1 187 ? -19.739 6.653 31.147 1.00 40.26 187 GLU A O 1
ATOM 1416 N N . PRO A 1 188 ? -19.145 4.669 30.260 1.00 44.34 188 PRO A N 1
ATOM 1417 C CA . PRO A 1 188 ? -18.488 4.243 31.507 1.00 43.85 188 PRO A CA 1
ATOM 1418 C C . PRO A 1 188 ? -17.427 5.242 31.981 1.00 42.62 188 PRO A C 1
ATOM 1419 O O . PRO A 1 188 ? -17.431 5.618 33.150 1.00 41.20 188 PRO A O 1
ATOM 1423 N N . GLY A 1 189 ? -16.544 5.659 31.062 1.00 42.56 189 GLY A N 1
ATOM 1424 C CA . GLY A 1 189 ? -15.475 6.613 31.352 1.00 42.32 189 GLY A CA 1
ATOM 1425 C C . GLY A 1 189 ? -15.963 7.879 32.011 1.00 42.46 189 GLY A C 1
ATOM 1426 O O . GLY A 1 189 ? -15.416 8.309 33.013 1.00 45.68 189 GLY A O 1
ATOM 1427 N N . GLN A 1 190 ? -17.019 8.459 31.463 1.00 45.65 190 GLN A N 1
ATOM 1428 C CA . GLN A 1 190 ? -17.611 9.676 32.009 1.00 44.94 190 GLN A CA 1
ATOM 1429 C C . GLN A 1 190 ? -18.279 9.435 33.331 1.00 42.80 190 GLN A C 1
ATOM 1430 O O . GLN A 1 190 ? -18.204 10.268 34.218 1.00 38.48 190 GLN A O 1
ATOM 1436 N N . ILE A 1 191 ? -18.968 8.311 33.463 1.00 42.05 191 ILE A N 1
ATOM 1437 C CA . ILE A 1 191 ? -19.613 8.015 34.739 1.00 43.65 191 ILE A CA 1
ATOM 1438 C C . ILE A 1 191 ? -18.545 7.980 35.845 1.00 43.55 191 ILE A C 1
ATOM 1439 O O . ILE A 1 191 ? -18.699 8.630 36.882 1.00 38.23 191 ILE A O 1
ATOM 1444 N N . ALA A 1 192 ? -17.472 7.233 35.580 1.00 42.01 192 ALA A N 1
ATOM 1445 C CA . ALA A 1 192 ? -16.376 7.059 36.523 1.00 42.85 192 ALA A CA 1
ATOM 1446 C C . ALA A 1 192 ? -15.767 8.384 36.905 1.00 40.55 192 ALA A C 1
ATOM 1447 O O . ALA A 1 192 ? -15.600 8.646 38.067 1.00 43.99 192 ALA A O 1
ATOM 1449 N N . ARG A 1 193 ? -15.477 9.234 35.935 1.00 44.06 193 ARG A N 1
ATOM 1450 C CA . ARG A 1 193 ? -14.909 10.558 36.221 1.00 48.74 193 ARG A CA 1
ATOM 1451 C C . ARG A 1 193 ? -15.799 11.436 37.089 1.00 44.73 193 ARG A C 1
ATOM 1452 O O . ARG A 1 193 ? -15.318 12.162 37.961 1.00 40.39 193 ARG A O 1
ATOM 1460 N N . GLN A 1 194 ? -17.097 11.388 36.822 1.00 46.54 194 GLN A N 1
ATOM 1461 C CA . GLN A 1 194 ? -18.056 12.267 37.500 1.00 44.77 194 GLN A CA 1
ATOM 1462 C C . GLN A 1 194 ? -18.309 11.817 38.908 1.00 41.29 194 GLN A C 1
ATOM 1463 O O . GLN A 1 194 ? -18.462 12.643 39.791 1.00 42.00 194 GLN A O 1
ATOM 1469 N N . LEU A 1 195 ? -18.387 10.500 39.103 1.00 41.73 195 LEU A N 1
ATOM 1470 C CA . LEU A 1 195 ? -18.547 9.924 40.435 1.00 41.75 195 LEU A CA 1
ATOM 1471 C C . LEU A 1 195 ? -17.351 10.261 41.301 1.00 41.33 195 LEU A C 1
ATOM 1472 O O . LEU A 1 195 ? -17.512 10.716 42.434 1.00 40.40 195 LEU A O 1
ATOM 1477 N N . ARG A 1 196 ? -16.156 10.056 40.750 1.00 40.89 196 ARG A N 1
ATOM 1478 C CA . ARG A 1 196 ? -14.920 10.388 41.461 1.00 41.30 196 ARG A CA 1
ATOM 1479 C C . ARG A 1 196 ? -14.929 11.847 41.836 1.00 38.22 196 ARG A C 1
ATOM 1480 O O . ARG A 1 196 ? -14.644 12.200 42.955 1.00 38.20 196 ARG A O 1
ATOM 1488 N N . SER A 1 197 ? -15.308 12.688 40.896 1.00 39.35 197 SER A N 1
ATOM 1489 C CA . SER A 1 197 ? -15.352 14.122 41.122 1.00 40.35 197 SER A CA 1
ATOM 1490 C C . SER A 1 197 ? -16.428 14.520 42.153 1.00 38.77 197 SER A C 1
ATOM 1491 O O . SER A 1 197 ? -16.240 15.422 42.973 1.00 38.50 197 SER A O 1
ATOM 1494 N N . ALA A 1 198 ? -17.558 13.840 42.114 1.00 38.50 198 ALA A N 1
ATOM 1495 C CA . ALA A 1 198 ? -18.642 14.119 43.076 1.00 39.78 198 ALA A CA 1
ATOM 1496 C C . ALA A 1 198 ? -18.201 13.820 44.506 1.00 39.49 198 ALA A C 1
ATOM 1497 O O . ALA A 1 198 ? -18.445 14.606 45.395 1.00 39.84 198 ALA A O 1
ATOM 1499 N N . ILE A 1 199 ? -17.504 12.697 44.701 1.00 40.71 199 ILE A N 1
ATOM 1500 C CA . ILE A 1 199 ? -16.990 12.326 46.019 1.00 41.59 199 ILE A CA 1
ATOM 1501 C C . ILE A 1 199 ? -15.843 13.239 46.432 1.00 42.65 199 ILE A C 1
ATOM 1502 O O . ILE A 1 199 ? -15.751 13.689 47.584 1.00 38.46 199 ILE A O 1
ATOM 1507 N N . ARG A 1 200 ? -14.963 13.497 45.481 1.00 43.82 200 ARG A N 1
ATOM 1508 C CA . ARG A 1 200 ? -13.775 14.285 45.730 1.00 46.21 200 ARG A CA 1
ATOM 1509 C C . ARG A 1 200 ? -14.089 15.706 46.151 1.00 49.14 200 ARG A C 1
ATOM 1510 O O . ARG A 1 200 ? -13.385 16.274 46.970 1.00 45.84 200 ARG A O 1
ATOM 1518 N N . CYS A 1 201 ? -15.131 16.283 45.561 1.00 50.02 201 CYS A N 1
ATOM 1519 C CA . CYS A 1 201 ? -15.494 17.680 45.815 1.00 53.49 201 CYS A CA 1
ATOM 1520 C C . CYS A 1 201 ? -16.402 17.896 47.019 1.00 54.13 201 CYS A C 1
ATOM 1521 O O . CYS A 1 201 ? -16.465 18.984 47.573 1.00 56.02 201 CYS A O 1
ATOM 1524 N N . CYS A 1 202 ? -17.129 16.863 47.404 1.00 56.95 202 CYS A N 1
ATOM 1525 C CA . CYS A 1 202 ? -18.005 16.962 48.538 1.00 57.52 202 CYS A CA 1
ATOM 1526 C C . CYS A 1 202 ? -17.245 16.652 49.805 1.00 59.00 202 CYS A C 1
ATOM 1527 O O . CYS A 1 202 ? -17.190 17.481 50.696 1.00 70.60 202 CYS A O 1
ATOM 1530 N N . CYS A 1 203 ? -16.672 15.459 49.901 1.00 55.05 203 CYS A N 1
ATOM 1531 C CA . CYS A 1 203 ? -15.898 15.102 51.078 1.00 55.71 203 CYS A CA 1
ATOM 1532 C C . CYS A 1 203 ? -15.138 13.797 50.862 1.00 56.20 203 CYS A C 1
ATOM 1533 O O . CYS A 1 203 ? -15.565 12.721 51.306 1.00 50.29 203 CYS A O 1
ATOM 1536 N N . PRO A 1 204 ? -13.990 13.882 50.197 1.00 53.46 204 PRO A N 1
ATOM 1537 C CA . PRO A 1 204 ? -13.365 12.657 49.720 1.00 55.25 204 PRO A CA 1
ATOM 1538 C C . PRO A 1 204 ? -12.904 11.710 50.826 1.00 60.86 204 PRO A C 1
ATOM 1539 O O . PRO A 1 204 ? -12.861 10.487 50.643 1.00 56.40 204 PRO A O 1
ATOM 1543 N N . ILE A 1 205 ? -12.582 12.265 51.981 1.00 61.34 205 ILE A N 1
ATOM 1544 C CA . ILE A 1 205 ? -11.881 11.472 52.957 1.00 67.17 205 ILE A CA 1
ATOM 1545 C C . ILE A 1 205 ? -12.688 10.365 53.669 1.00 61.04 205 ILE A C 1
ATOM 1546 O O . ILE A 1 205 ? -12.099 9.377 54.089 1.00 59.77 205 ILE A O 1
ATOM 1551 N N . VAL A 1 206 ? -14.009 10.505 53.778 1.00 52.37 206 VAL A N 1
ATOM 1552 C CA . VAL A 1 206 ? -14.797 9.529 54.530 1.00 49.36 206 VAL A CA 1
ATOM 1553 C C . VAL A 1 206 ? -15.621 8.627 53.655 1.00 49.90 206 VAL A C 1
ATOM 1554 O O . VAL A 1 206 ? -16.824 8.465 53.871 1.00 54.48 206 VAL A O 1
ATOM 1558 N N . VAL A 1 207 ? -14.973 7.986 52.694 1.00 47.86 207 VAL A N 1
ATOM 1559 C CA . VAL A 1 207 ? -15.703 7.055 51.846 1.00 46.59 207 VAL A CA 1
ATOM 1560 C C . VAL A 1 207 ? -16.062 5.775 52.566 1.00 41.41 207 VAL A C 1
ATOM 1561 O O . VAL A 1 207 ? -16.856 5.019 52.057 1.00 37.73 207 VAL A O 1
ATOM 1565 N N . ASP A 1 208 ? -15.470 5.517 53.729 1.00 42.34 208 ASP A N 1
ATOM 1566 C CA . ASP A 1 208 ? -15.757 4.273 54.435 1.00 41.64 208 ASP A CA 1
ATOM 1567 C C . ASP A 1 208 ? -17.258 4.066 54.687 1.00 39.64 208 ASP A C 1
ATOM 1568 O O . ASP A 1 208 ? -17.938 4.943 55.180 1.00 39.99 208 ASP A O 1
ATOM 1573 N N . TRP A 1 209 ? -17.746 2.884 54.328 1.00 38.95 209 TRP A N 1
ATOM 1574 C CA . TRP A 1 209 ? -19.121 2.457 54.584 1.00 36.73 209 TRP A CA 1
ATOM 1575 C C . TRP A 1 209 ? -20.133 3.197 53.724 1.00 37.74 209 TRP A C 1
ATOM 1576 O O . TRP A 1 209 ? -21.321 3.268 54.057 1.00 38.56 209 TRP A O 1
ATOM 1587 N N . THR A 1 210 ? -19.656 3.739 52.608 1.00 37.10 210 THR A N 1
ATOM 1588 C CA . THR A 1 210 ? -20.517 4.313 51.587 1.00 36.54 210 THR A CA 1
ATOM 1589 C C . THR A 1 210 ? -21.473 3.217 51.075 1.00 39.71 210 THR A C 1
ATOM 1590 O O . THR A 1 210 ? -21.047 2.133 50.689 1.00 39.42 210 THR A O 1
ATOM 1594 N N . ARG A 1 211 ? -22.768 3.500 51.109 1.00 42.17 211 ARG A N 1
ATOM 1595 C CA . ARG A 1 211 ? -23.774 2.610 50.570 1.00 41.96 211 ARG A CA 1
ATOM 1596 C C . ARG A 1 211 ? -23.753 2.682 49.051 1.00 41.79 211 ARG A C 1
ATOM 1597 O O . ARG A 1 211 ? -23.788 3.770 48.469 1.00 40.64 211 ARG A O 1
ATOM 1605 N N . LEU A 1 212 ? -23.702 1.515 48.420 1.00 41.40 212 LEU A N 1
ATOM 1606 C CA . LEU A 1 212 ? -23.783 1.383 46.978 1.00 42.91 212 LEU A CA 1
ATOM 1607 C C . LEU A 1 212 ? -25.093 0.672 46.636 1.00 44.88 212 LEU A C 1
ATOM 1608 O O . LEU A 1 212 ? -25.487 -0.259 47.340 1.00 44.98 212 LEU A O 1
ATOM 1613 N N . PHE A 1 213 ? -25.776 1.124 45.580 1.00 43.29 213 PHE A N 1
ATOM 1614 C CA . PHE A 1 213 ? -27.052 0.538 45.190 1.00 42.69 213 PHE A CA 1
ATOM 1615 C C . PHE A 1 213 ? -27.304 0.692 43.693 1.00 41.82 213 PHE A C 1
ATOM 1616 O O . PHE A 1 213 ? -27.199 1.783 43.147 1.00 43.19 213 PHE A O 1
ATOM 1624 N N . VAL A 1 214 ? -27.648 -0.417 43.047 1.00 40.61 214 VAL A N 1
ATOM 1625 C CA . VAL A 1 214 ? -27.898 -0.453 41.631 1.00 40.64 214 VAL A CA 1
ATOM 1626 C C . VAL A 1 214 ? -29.414 -0.510 41.487 1.00 42.44 214 VAL A C 1
ATOM 1627 O O . VAL A 1 214 ? -30.044 -1.441 41.965 1.00 44.48 214 VAL A O 1
ATOM 1631 N N . ALA A 1 215 ? -30.000 0.498 40.839 1.00 42.44 215 ALA A N 1
ATOM 1632 C CA . ALA A 1 215 ? -31.468 0.620 40.770 1.00 44.11 215 ALA A CA 1
ATOM 1633 C C . ALA A 1 215 ? -32.166 -0.359 39.835 1.00 42.76 215 ALA A C 1
ATOM 1634 O O . ALA A 1 215 ? -33.293 -0.719 40.078 1.00 46.47 215 ALA A O 1
ATOM 1636 N N . TYR A 1 216 ? -31.519 -0.741 38.750 1.00 41.78 216 TYR A N 1
ATOM 1637 C CA . TYR A 1 216 ? -32.080 -1.680 37.804 1.00 41.39 216 TYR A CA 1
ATOM 1638 C C . TYR A 1 216 ? -30.911 -2.369 37.138 1.00 43.54 216 TYR A C 1
ATOM 1639 O O . TYR A 1 216 ? -29.747 -1.984 37.362 1.00 42.02 216 TYR A O 1
ATOM 1648 N N . ASN A 1 217 ? -31.201 -3.402 36.356 1.00 46.17 217 ASN A N 1
ATOM 1649 C CA . ASN A 1 217 ? -30.143 -4.198 35.731 1.00 49.28 217 ASN A CA 1
ATOM 1650 C C . ASN A 1 217 ? -29.586 -3.533 34.506 1.00 46.91 217 ASN A C 1
ATOM 1651 O O . ASN A 1 217 ? -30.330 -3.115 33.617 1.00 50.00 217 ASN A O 1
ATOM 1656 N N . SER A 1 218 ? -28.264 -3.446 34.468 1.00 44.94 218 SER A N 1
ATOM 1657 C CA . SER A 1 218 ? -27.570 -2.784 33.395 1.00 43.70 218 SER A CA 1
ATOM 1658 C C . SER A 1 218 ? -26.126 -3.181 33.463 1.00 41.41 218 SER A C 1
ATOM 1659 O O . SER A 1 218 ? -25.499 -2.972 34.472 1.00 40.56 218 SER A O 1
ATOM 1662 N N . PRO A 1 219 ? -25.579 -3.748 32.389 1.00 42.08 219 PRO A N 1
ATOM 1663 C CA . PRO A 1 219 ? -24.114 -3.942 32.413 1.00 41.06 219 PRO A CA 1
ATOM 1664 C C . PRO A 1 219 ? -23.329 -2.616 32.734 1.00 40.29 219 PRO A C 1
ATOM 1665 O O . PRO A 1 219 ? -22.336 -2.616 33.475 1.00 38.19 219 PRO A O 1
ATOM 1669 N N . LEU A 1 220 ? -23.802 -1.496 32.197 1.00 39.75 220 LEU A N 1
ATOM 1670 C CA . LEU A 1 220 ? -23.204 -0.202 32.449 1.00 40.42 220 LEU A CA 1
ATOM 1671 C C . LEU A 1 220 ? -23.173 0.149 33.942 1.00 40.19 220 LEU A C 1
ATOM 1672 O O . LEU A 1 220 ? -22.129 0.544 34.469 1.00 38.68 220 LEU A O 1
ATOM 1677 N N . LEU A 1 221 ? -24.302 -0.025 34.626 1.00 39.88 221 LEU A N 1
ATOM 1678 C CA . LEU A 1 221 ? -24.391 0.329 36.037 1.00 38.70 221 LEU A CA 1
ATOM 1679 C C . LEU A 1 221 ? -23.578 -0.622 36.899 1.00 39.21 221 LEU A C 1
ATOM 1680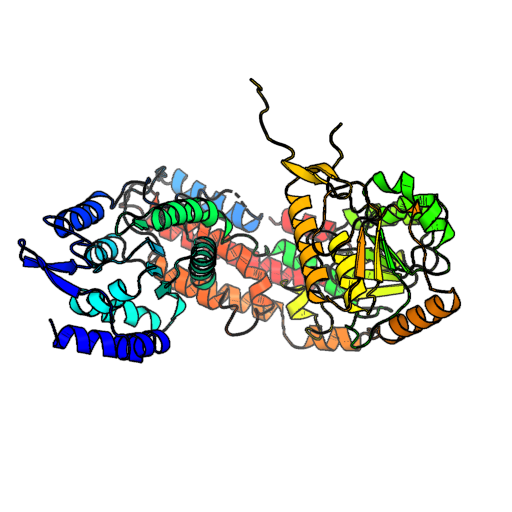 O O . LEU A 1 221 ? -22.921 -0.203 37.854 1.00 36.47 221 LEU A O 1
ATOM 1685 N N . THR A 1 222 ? -23.610 -1.902 36.562 1.00 40.89 222 THR A N 1
ATOM 1686 C CA . THR A 1 222 ? -22.830 -2.885 37.317 1.00 45.02 222 THR A CA 1
ATOM 1687 C C . THR A 1 222 ? -21.330 -2.622 37.245 1.00 42.14 222 THR A C 1
ATOM 1688 O O . THR A 1 222 ? -20.654 -2.656 38.268 1.00 40.01 222 THR A O 1
ATOM 1692 N N . ALA A 1 223 ? -20.837 -2.343 36.041 1.00 41.31 223 ALA A N 1
ATOM 1693 C CA . ALA A 1 223 ? -19.428 -2.032 35.848 1.00 42.54 223 ALA A CA 1
ATOM 1694 C C . ALA A 1 223 ? -19.034 -0.741 36.556 1.00 42.99 223 ALA A C 1
ATOM 1695 O O . ALA A 1 223 ? -17.944 -0.650 37.102 1.00 46.45 223 ALA A O 1
ATOM 1697 N N . ALA A 1 224 ? -19.903 0.263 36.532 1.00 41.35 224 ALA A N 1
ATOM 1698 C CA . ALA A 1 224 ? -19.612 1.515 37.210 1.00 39.50 224 ALA A CA 1
ATOM 1699 C C . ALA A 1 224 ? -19.484 1.306 38.710 1.00 39.93 224 ALA A C 1
ATOM 1700 O O . ALA A 1 224 ? -18.647 1.931 39.349 1.00 41.61 224 ALA A O 1
ATOM 1702 N N . MET A 1 225 ? -20.308 0.435 39.275 1.00 42.02 225 MET A N 1
ATOM 1703 C CA . MET A 1 225 ? -20.210 0.135 40.705 1.00 45.25 225 MET A CA 1
ATOM 1704 C C . MET A 1 225 ? -18.875 -0.536 41.035 1.00 45.99 225 MET A C 1
ATOM 1705 O O . MET A 1 225 ? -18.219 -0.158 42.011 1.00 43.49 225 MET A O 1
ATOM 1710 N N . SER A 1 226 ? -18.489 -1.550 40.251 1.00 45.31 226 SER A N 1
ATOM 1711 C CA . SER A 1 226 ? -17.191 -2.215 40.452 1.00 46.25 226 SER A CA 1
ATOM 1712 C C . SER A 1 226 ? -16.048 -1.226 40.341 1.00 45.21 226 SER A C 1
ATOM 1713 O O . SER A 1 226 ? -15.119 -1.256 41.134 1.00 45.17 226 SER A O 1
ATOM 1716 N N . GLU A 1 227 ? -16.097 -0.376 39.324 1.00 44.86 227 GLU A N 1
ATOM 1717 C CA . GLU A 1 227 ? -15.052 0.596 39.130 1.00 46.01 227 GLU A CA 1
ATOM 1718 C C . GLU A 1 227 ? -15.025 1.524 40.329 1.00 43.20 227 GLU A C 1
ATOM 1719 O O . GLU A 1 227 ? -13.985 1.753 40.890 1.00 41.38 227 GLU A O 1
ATOM 1725 N N . PHE A 1 228 ? -16.170 2.035 40.751 1.00 42.24 228 PHE A N 1
ATOM 1726 C CA . PHE A 1 228 ? -16.169 2.929 41.895 1.00 43.60 228 PHE A CA 1
ATOM 1727 C C . PHE A 1 228 ? -15.578 2.262 43.165 1.00 42.43 228 PHE A C 1
ATOM 1728 O O . PHE A 1 228 ? -14.799 2.880 43.876 1.00 41.35 228 PHE A O 1
ATOM 1736 N N . MET A 1 229 ? -15.900 0.994 43.402 1.00 42.69 229 MET A N 1
ATOM 1737 C CA . MET A 1 229 ? -15.361 0.242 44.549 1.00 47.65 229 MET A CA 1
ATOM 1738 C C . MET A 1 229 ? -13.849 0.121 44.570 1.00 47.49 229 MET A C 1
ATOM 1739 O O . MET A 1 229 ? -13.248 0.129 45.641 1.00 48.15 229 MET A O 1
ATOM 1744 N N . ARG A 1 230 ? -13.248 -0.038 43.399 1.00 47.32 230 ARG A N 1
ATOM 1745 C CA . ARG A 1 230 ? -11.796 -0.019 43.265 1.00 49.72 230 ARG A CA 1
ATOM 1746 C C . ARG A 1 230 ? -11.251 1.413 43.410 1.00 48.55 230 ARG A C 1
ATOM 1747 O O . ARG A 1 230 ? -10.228 1.630 44.051 1.00 51.46 230 ARG A O 1
ATOM 1755 N N . ASP A 1 231 ? -11.957 2.380 42.834 1.00 47.63 231 ASP A N 1
ATOM 1756 C CA . ASP A 1 231 ? -11.566 3.804 42.857 1.00 52.45 231 ASP A CA 1
ATOM 1757 C C . ASP A 1 231 ? -11.695 4.500 44.221 1.00 54.58 231 ASP A C 1
ATOM 1758 O O . ASP A 1 231 ? -10.998 5.485 44.484 1.00 49.70 231 ASP A O 1
ATOM 1763 N N . ALA A 1 232 ? -12.629 4.032 45.049 1.00 55.52 232 ALA A N 1
ATOM 1764 C CA . ALA A 1 232 ? -13.034 4.775 46.255 1.00 59.83 232 ALA A CA 1
ATOM 1765 C C . ALA A 1 232 ? -11.896 5.070 47.217 1.00 59.96 232 ALA A C 1
ATOM 1766 O O . ALA A 1 232 ? -11.749 6.196 47.652 1.00 63.44 232 ALA A O 1
ATOM 1768 N N . GLN A 1 233 ? -11.106 4.057 47.527 1.00 61.04 233 GLN A N 1
ATOM 1769 C CA . GLN A 1 233 ? -9.948 4.205 48.401 1.00 71.25 233 GLN A CA 1
ATOM 1770 C C . GLN A 1 233 ? -8.888 5.248 47.950 1.00 71.68 233 GLN A C 1
ATOM 1771 O O . GLN A 1 233 ? -8.224 5.870 48.782 1.00 74.17 233 GLN A O 1
ATOM 1777 N N . LEU A 1 234 ? -8.737 5.444 46.644 1.00 66.57 234 LEU A N 1
ATOM 1778 C CA . LEU A 1 234 ? -7.721 6.365 46.121 1.00 66.74 234 LEU A CA 1
ATOM 1779 C C . LEU A 1 234 ? -8.158 7.834 46.090 1.00 62.81 234 LEU A C 1
ATOM 1780 O O . LEU A 1 234 ? -7.314 8.722 45.984 1.00 57.13 234 LEU A O 1
ATOM 1785 N N . ILE A 1 235 ? -9.464 8.091 46.159 1.00 60.88 235 ILE A N 1
ATOM 1786 C CA . ILE A 1 235 ? -9.979 9.454 45.979 1.00 62.54 235 ILE A CA 1
ATOM 1787 C C . ILE A 1 235 ? -9.499 10.428 47.040 1.00 61.28 235 ILE A C 1
ATOM 1788 O O . ILE A 1 235 ? -9.215 11.576 46.730 1.00 59.46 235 ILE A O 1
ATOM 1793 N N . GLY A 1 236 ? -9.404 9.969 48.280 1.00 65.25 236 GLY A N 1
ATOM 1794 C CA . GLY A 1 236 ? -8.972 10.831 49.377 1.00 70.87 236 GLY A CA 1
ATOM 1795 C C . GLY A 1 236 ? -7.483 10.803 49.682 1.00 71.72 236 GLY A C 1
ATOM 1796 O O . GLY A 1 236 ? -7.089 11.049 50.819 1.00 74.69 236 GLY A O 1
ATOM 1797 N N . ILE A 1 237 ? -6.658 10.536 48.672 1.00 70.21 237 ILE A N 1
ATOM 1798 C CA . ILE A 1 237 ? -5.214 10.419 48.861 1.00 71.58 237 ILE A CA 1
ATOM 1799 C C . ILE A 1 237 ? -4.555 11.632 48.256 1.00 66.63 237 ILE A C 1
ATOM 1800 O O . ILE A 1 237 ? -5.171 12.336 47.472 1.00 68.70 237 ILE A O 1
ATOM 1805 N N . GLY A 1 238 ? -3.322 11.905 48.662 1.00 63.08 238 GLY A N 1
ATOM 1806 C CA . GLY A 1 238 ? -2.541 12.931 48.019 1.00 60.24 238 GLY A CA 1
ATOM 1807 C C . GLY A 1 238 ? -2.485 14.280 48.696 1.00 59.28 238 GLY A C 1
ATOM 1808 O O . GLY A 1 238 ? -1.756 15.144 48.210 1.00 57.64 238 GLY A O 1
ATOM 1809 N N . LEU A 1 239 ? -3.228 14.489 49.795 1.00 45.26 239 LEU A N 1
ATOM 1810 C CA . LEU A 1 239 ? -3.110 15.756 50.536 1.00 45.49 239 LEU A CA 1
ATOM 1811 C C . LEU A 1 239 ? -1.793 15.724 51.283 1.00 44.73 239 LEU A C 1
ATOM 1812 O O . LEU A 1 239 ? -1.453 14.748 51.941 1.00 51.81 239 LEU A O 1
ATOM 1817 N N . GLY A 1 240 ? -1.029 16.783 51.157 1.00 41.88 240 GLY A N 1
ATOM 1818 C CA . GLY A 1 240 ? 0.251 16.848 51.803 1.00 41.72 240 GLY A CA 1
ATOM 1819 C C . GLY A 1 240 ? 0.147 16.925 53.307 1.00 42.14 240 GLY A C 1
ATOM 1820 O O . GLY A 1 240 ? -0.739 17.585 53.862 1.00 49.67 240 GLY A O 1
ATOM 1821 N N . PHE A 1 241 ? 1.090 16.273 53.953 1.00 39.98 241 PHE A N 1
ATOM 1822 C CA . PHE A 1 241 ? 1.188 16.219 55.390 1.00 42.19 241 PHE A CA 1
ATOM 1823 C C . PHE A 1 241 ? 1.985 17.387 55.956 1.00 39.45 241 PHE A C 1
ATOM 1824 O O . PHE A 1 241 ? 2.884 17.911 55.317 1.00 42.68 241 PHE A O 1
ATOM 1832 N N . LEU A 1 242 ? 1.671 17.758 57.184 1.00 37.81 242 LEU A N 1
ATOM 1833 C CA . LEU A 1 242 ? 2.282 18.903 57.820 1.00 37.98 242 LEU A CA 1
ATOM 1834 C C . LEU A 1 242 ? 3.792 18.955 57.627 1.00 39.39 242 LEU A C 1
ATOM 1835 O O . LEU A 1 242 ? 4.328 19.975 57.230 1.00 38.02 242 LEU A O 1
ATOM 1840 N N . HIS A 1 243 ? 4.482 17.860 57.920 1.00 41.39 243 HIS A N 1
ATOM 1841 C CA . HIS A 1 243 ? 5.946 17.888 57.920 1.00 43.24 243 HIS A CA 1
ATOM 1842 C C . HIS A 1 243 ? 6.535 18.025 56.544 1.00 42.11 243 HIS A C 1
ATOM 1843 O O . HIS A 1 243 ? 7.563 18.673 56.400 1.00 44.05 243 HIS A O 1
ATOM 1850 N N . ASP A 1 244 ? 5.893 17.430 55.540 1.00 43.38 244 ASP A N 1
ATOM 1851 C CA . ASP A 1 244 ? 6.336 17.614 54.154 1.00 43.21 244 ASP A CA 1
ATOM 1852 C C . ASP A 1 244 ? 6.074 19.053 53.708 1.00 41.55 244 ASP A C 1
ATOM 1853 O O . ASP A 1 244 ? 6.858 19.618 52.982 1.00 40.31 244 ASP A O 1
ATOM 1858 N N . GLU A 1 245 ? 4.973 19.649 54.143 1.00 41.66 245 GLU A N 1
ATOM 1859 C CA . GLU A 1 245 ? 4.696 21.024 53.773 1.00 44.01 245 GLU A CA 1
ATOM 1860 C C . GLU A 1 245 ? 5.703 21.939 54.437 1.00 42.43 245 GLU A C 1
ATOM 1861 O O . GLU A 1 245 ? 6.078 22.938 53.859 1.00 41.25 245 GLU A O 1
ATOM 1867 N N . MET A 1 246 ? 6.136 21.601 55.650 1.00 42.86 246 MET A N 1
ATOM 1868 C CA . MET A 1 246 ? 7.188 22.362 56.309 1.00 43.34 246 MET A CA 1
ATOM 1869 C C . MET A 1 246 ? 8.455 22.317 55.468 1.00 44.49 246 MET A C 1
ATOM 1870 O O . MET A 1 246 ? 9.075 23.353 55.223 1.00 45.46 246 MET A O 1
ATOM 1875 N N . GLU A 1 247 ? 8.831 21.132 55.005 1.00 43.08 247 GLU A N 1
ATOM 1876 C CA . GLU A 1 247 ? 10.028 21.019 54.181 1.00 44.63 247 GLU A CA 1
ATOM 1877 C C . GLU A 1 247 ? 9.947 21.773 52.850 1.00 43.13 247 GLU A C 1
ATOM 1878 O O . GLU A 1 247 ? 10.935 22.337 52.415 1.00 40.25 247 GLU A O 1
ATOM 1884 N N . MET A 1 248 ? 8.786 21.751 52.200 1.00 43.98 248 MET A N 1
ATOM 1885 C CA . MET A 1 248 ? 8.625 22.389 50.898 1.00 42.89 248 MET A CA 1
ATOM 1886 C C . MET A 1 248 ? 8.805 23.875 51.056 1.00 41.75 248 MET A C 1
ATOM 1887 O O . MET A 1 248 ? 9.495 24.504 50.266 1.00 43.53 248 MET A O 1
ATOM 1892 N N . THR A 1 249 ? 8.136 24.417 52.068 1.00 40.14 249 THR A N 1
ATOM 1893 C CA . THR A 1 249 ? 8.149 25.834 52.349 1.00 41.06 249 THR A CA 1
ATOM 1894 C C . THR A 1 249 ? 9.532 26.268 52.844 1.00 40.74 249 THR A C 1
ATOM 1895 O O . THR A 1 249 ? 9.972 27.365 52.506 1.00 41.76 249 THR A O 1
ATOM 1899 N N . ARG A 1 250 ? 10.217 25.429 53.622 1.00 37.19 250 ARG A N 1
ATOM 1900 C CA . ARG A 1 250 ? 11.584 25.752 54.055 1.00 38.64 250 ARG A CA 1
ATOM 1901 C C . ARG A 1 250 ? 12.542 25.806 52.846 1.00 38.98 250 ARG A C 1
ATOM 1902 O O . ARG A 1 250 ? 13.327 26.739 52.699 1.00 37.22 250 ARG A O 1
ATOM 1910 N N . ALA A 1 251 ? 12.464 24.803 51.985 1.00 38.29 251 ALA A N 1
ATOM 1911 C CA . ALA A 1 251 ? 13.287 24.774 50.775 1.00 39.32 251 ALA A CA 1
ATOM 1912 C C . ALA A 1 251 ? 13.058 26.046 49.970 1.00 38.70 251 ALA A C 1
ATOM 1913 O O . ALA A 1 251 ? 13.996 26.741 49.619 1.00 37.91 251 ALA A O 1
ATOM 1915 N N . SER A 1 252 ? 11.796 26.353 49.706 1.00 39.47 252 SER A N 1
ATOM 1916 C CA . SER A 1 252 ? 11.445 27.504 48.887 1.00 39.87 252 SER A CA 1
ATOM 1917 C C . SER A 1 252 ? 11.893 28.797 49.546 1.00 40.32 252 SER A C 1
ATOM 1918 O O . SER A 1 252 ? 12.415 29.677 48.878 1.00 40.92 252 SER A O 1
ATOM 1921 N N . TYR A 1 253 ? 11.692 28.890 50.853 1.00 40.03 253 TYR A N 1
ATOM 1922 C CA . TYR A 1 253 ? 12.107 30.051 51.621 1.00 42.48 253 TYR A CA 1
ATOM 1923 C C . TYR A 1 253 ? 13.602 30.274 51.405 1.00 43.98 253 TYR A C 1
ATOM 1924 O O . TYR A 1 253 ? 14.013 31.354 51.023 1.00 42.26 253 TYR A O 1
ATOM 1933 N N . LYS A 1 254 ? 14.403 29.235 51.617 1.00 45.32 254 LYS A N 1
ATOM 1934 C CA . LYS A 1 254 ? 15.858 29.360 51.509 1.00 46.92 254 LYS A CA 1
ATOM 1935 C C . LYS A 1 254 ? 16.300 29.604 50.085 1.00 44.62 254 LYS A C 1
ATOM 1936 O O . LYS A 1 254 ? 17.249 30.311 49.859 1.00 43.50 254 LYS A O 1
ATOM 1942 N N . ASN A 1 255 ? 15.620 28.995 49.130 1.00 44.53 255 ASN A N 1
ATOM 1943 C CA . ASN A 1 255 ? 15.954 29.203 47.737 1.00 44.73 255 ASN A CA 1
ATOM 1944 C C . ASN A 1 255 ? 15.752 30.641 47.277 1.00 46.23 255 ASN A C 1
ATOM 1945 O O . ASN A 1 255 ? 16.460 31.105 46.404 1.00 47.61 255 ASN A O 1
ATOM 1950 N N . MET A 1 256 ? 14.786 31.338 47.855 1.00 47.44 256 MET A N 1
ATOM 1951 C CA . MET A 1 256 ? 14.435 32.666 47.378 1.00 49.11 256 MET A CA 1
ATOM 1952 C C . MET A 1 256 ? 14.889 33.823 48.230 1.00 48.00 256 MET A C 1
ATOM 1953 O O . MET A 1 256 ? 14.839 34.951 47.771 1.00 49.44 256 MET A O 1
ATOM 1958 N N . ARG A 1 257 ? 15.296 33.530 49.459 1.00 51.36 257 ARG A N 1
ATOM 1959 C CA . ARG A 1 257 ? 15.712 34.516 50.439 1.00 55.05 257 ARG A CA 1
ATOM 1960 C C . ARG A 1 257 ? 16.822 35.425 49.917 1.00 59.63 257 ARG A C 1
ATOM 1961 O O . ARG A 1 257 ? 16.661 36.636 49.892 1.00 58.85 257 ARG A O 1
ATOM 1969 N N . ASP A 1 258 ? 17.928 34.803 49.507 1.00 67.50 258 ASP A N 1
ATOM 1970 C CA . ASP A 1 258 ? 19.183 35.475 49.162 1.00 74.56 258 ASP A CA 1
ATOM 1971 C C . ASP A 1 258 ? 19.628 35.177 47.751 1.00 77.47 258 ASP A C 1
ATOM 1972 O O . ASP A 1 258 ? 19.057 34.343 47.060 1.00 85.37 258 ASP A O 1
ATOM 1977 N N . GLY A 1 259 ? 20.701 35.854 47.360 1.00 82.07 259 GLY A N 1
ATOM 1978 C CA . GLY A 1 259 ? 21.456 35.540 46.156 1.00 77.62 259 GLY A CA 1
ATOM 1979 C C . GLY A 1 259 ? 20.787 35.615 44.806 1.00 72.92 259 GLY A C 1
ATOM 1980 O O . GLY A 1 259 ? 19.582 35.884 44.657 1.00 69.82 259 GLY A O 1
ATOM 1981 N N . ARG A 1 260 ? 21.612 35.362 43.807 1.00 71.64 260 ARG A N 1
ATOM 1982 C CA . ARG A 1 260 ? 21.155 35.377 42.450 1.00 72.32 260 ARG A CA 1
ATOM 1983 C C . ARG A 1 260 ? 20.342 34.113 42.158 1.00 62.09 260 ARG A C 1
ATOM 1984 O O . ARG A 1 260 ? 20.701 33.002 42.544 1.00 57.71 260 ARG A O 1
ATOM 1992 N N . TYR A 1 261 ? 19.205 34.324 41.525 1.00 50.68 261 TYR A N 1
ATOM 1993 C CA . TYR A 1 261 ? 18.473 33.263 40.902 1.00 47.49 261 TYR A CA 1
ATOM 1994 C C . TYR A 1 261 ? 17.527 33.969 39.975 1.00 43.07 261 TYR A C 1
ATOM 1995 O O . TYR A 1 261 ? 17.338 35.178 40.085 1.00 41.46 261 TYR A O 1
ATOM 2004 N N . SER A 1 262 ? 16.954 33.209 39.059 1.00 41.66 262 SER A N 1
ATOM 2005 C CA . SER A 1 262 ? 15.945 33.708 38.159 1.00 40.84 262 SER A CA 1
ATOM 2006 C C . SER A 1 262 ? 14.723 32.793 38.201 1.00 40.32 262 SER A C 1
ATOM 2007 O O . SER A 1 262 ? 14.755 31.730 38.817 1.00 40.28 262 SER A O 1
ATOM 2010 N N . ILE A 1 263 ? 13.652 33.244 37.560 1.00 40.84 263 ILE A N 1
ATOM 2011 C CA . ILE A 1 263 ? 12.366 32.591 37.581 1.00 42.31 263 ILE A CA 1
ATOM 2012 C C . ILE A 1 263 ? 11.962 32.273 36.165 1.00 42.52 263 ILE A C 1
ATOM 2013 O O . ILE A 1 263 ? 12.042 33.139 35.294 1.00 44.08 263 ILE A O 1
ATOM 2018 N N . LEU A 1 264 ? 11.510 31.047 35.938 1.00 41.24 264 LEU A N 1
ATOM 2019 C CA . LEU A 1 264 ? 11.067 30.613 34.622 1.00 42.77 264 LEU A CA 1
ATOM 2020 C C . LEU A 1 264 ? 9.746 31.266 34.199 1.00 43.48 264 LEU A C 1
ATOM 2021 O O . LEU A 1 264 ? 8.828 31.423 34.993 1.00 44.22 264 LEU A O 1
ATOM 2026 N N . GLN A 1 265 ? 9.660 31.597 32.916 1.00 44.83 265 GLN A N 1
ATOM 2027 C CA . GLN A 1 265 ? 8.502 32.283 32.332 1.00 45.59 265 GLN A CA 1
ATOM 2028 C C . GLN A 1 265 ? 8.133 31.601 31.006 1.00 41.08 265 GLN A C 1
ATOM 2029 O O . GLN A 1 265 ? 9.006 31.138 30.297 1.00 38.60 265 GLN A O 1
ATOM 2035 N N . HIS A 1 266 ? 6.837 31.478 30.725 1.00 42.71 266 HIS A N 1
ATOM 2036 C CA . HIS A 1 266 ? 6.356 30.902 29.480 1.00 42.20 266 HIS A CA 1
ATOM 2037 C C . HIS A 1 266 ? 6.595 31.882 28.375 1.00 44.10 266 HIS A C 1
ATOM 2038 O O . HIS A 1 266 ? 6.441 33.064 28.565 1.00 46.46 266 HIS A O 1
ATOM 2045 N N . SER A 1 267 ? 6.989 31.380 27.220 1.00 48.14 267 SER A N 1
ATOM 2046 C CA . SER A 1 267 ? 7.265 32.207 26.075 1.00 51.76 267 SER A CA 1
ATOM 2047 C C . SER A 1 267 ? 6.111 32.132 25.089 1.00 52.75 267 SER A C 1
ATOM 2048 O O . SER A 1 267 ? 5.605 31.069 24.806 1.00 51.58 267 SER A O 1
ATOM 2051 N N . ALA A 1 268 ? 5.710 33.276 24.560 1.00 59.37 268 ALA A N 1
ATOM 2052 C CA . ALA A 1 268 ? 4.663 33.329 23.544 1.00 63.18 268 ALA A CA 1
ATOM 2053 C C . ALA A 1 268 ? 5.164 32.782 22.200 1.00 65.24 268 ALA A C 1
ATOM 2054 O O . ALA A 1 268 ? 4.410 32.137 21.473 1.00 69.90 268 ALA A O 1
ATOM 2056 N N . THR A 1 269 ? 6.438 33.026 21.886 1.00 62.46 269 THR A N 1
ATOM 2057 C CA . THR A 1 269 ? 6.993 32.691 20.580 1.00 61.64 269 THR A CA 1
ATOM 2058 C C . THR A 1 269 ? 7.826 31.417 20.559 1.00 57.37 269 THR A C 1
ATOM 2059 O O . THR A 1 269 ? 8.317 30.962 21.578 1.00 57.73 269 THR A O 1
ATOM 2063 N N . GLN A 1 270 ? 8.001 30.890 19.359 1.00 54.59 270 GLN A N 1
ATOM 2064 C CA . GLN A 1 270 ? 8.665 29.628 19.135 1.00 53.63 270 GLN A CA 1
ATOM 2065 C C . GLN A 1 270 ? 10.138 29.809 18.844 1.00 50.91 270 GLN A C 1
ATOM 2066 O O . GLN A 1 270 ? 10.541 30.791 18.248 1.00 50.27 270 GLN A O 1
ATOM 2072 N N . LEU A 1 271 ? 10.932 28.827 19.245 1.00 46.41 271 LEU A N 1
ATOM 2073 C CA . LEU A 1 271 ? 12.351 28.818 18.967 1.00 45.95 271 LEU A CA 1
ATOM 2074 C C . LEU A 1 271 ? 12.548 27.669 18.004 1.00 47.23 271 LEU A C 1
ATOM 2075 O O . LEU A 1 271 ? 11.937 26.613 18.158 1.00 51.49 271 LEU A O 1
ATOM 2080 N N . HIS A 1 272 ? 13.379 27.872 17.001 1.00 47.80 272 HIS A N 1
ATOM 2081 C CA . HIS A 1 272 ? 13.621 26.844 16.003 1.00 49.24 272 HIS A CA 1
ATOM 2082 C C . HIS A 1 272 ? 14.819 25.925 16.270 1.00 43.55 272 HIS A C 1
ATOM 2083 O O . HIS A 1 272 ? 14.959 24.929 15.599 1.00 45.47 272 HIS A O 1
ATOM 2090 N N . THR A 1 273 ? 15.674 26.236 17.227 1.00 39.94 273 THR A N 1
ATOM 2091 C CA . THR A 1 273 ? 16.756 25.318 17.559 1.00 40.96 273 THR A CA 1
ATOM 2092 C C . THR A 1 273 ? 16.136 24.057 18.164 1.00 38.96 273 THR A C 1
ATOM 2093 O O . THR A 1 273 ? 15.263 24.145 19.024 1.00 36.29 273 THR A O 1
ATOM 2097 N N . PRO A 1 274 ? 16.573 22.882 17.708 1.00 37.00 274 PRO A N 1
ATOM 2098 C CA . PRO A 1 274 ? 16.016 21.693 18.330 1.00 37.38 274 PRO A CA 1
ATOM 2099 C C . PRO A 1 274 ? 16.553 21.495 19.731 1.00 35.53 274 PRO A C 1
ATOM 2100 O O . PRO A 1 274 ? 17.612 21.990 20.065 1.00 35.38 274 PRO A O 1
ATOM 2104 N N . VAL A 1 275 ? 15.811 20.764 20.536 1.00 37.09 275 VAL A N 1
ATOM 2105 C CA . VAL A 1 275 ? 16.231 20.442 21.876 1.00 38.56 275 VAL A CA 1
ATOM 2106 C C . VAL A 1 275 ? 16.308 18.918 22.037 1.00 35.44 275 VAL A C 1
ATOM 2107 O O . VAL A 1 275 ? 15.461 18.174 21.528 1.00 32.02 275 VAL A O 1
ATOM 2111 N N . PHE A 1 276 ? 17.369 18.474 22.710 1.00 35.48 276 PHE A N 1
ATOM 2112 C CA . PHE A 1 276 ? 17.560 17.086 23.064 1.00 34.42 276 PHE A CA 1
ATOM 2113 C C . PHE A 1 276 ? 17.260 16.938 24.533 1.00 34.94 276 PHE A C 1
ATOM 2114 O O . PHE A 1 276 ? 17.945 17.547 25.361 1.00 33.74 276 PHE A O 1
ATOM 2122 N N . ILE A 1 277 ? 16.227 16.155 24.839 1.00 34.71 277 ILE A N 1
ATOM 2123 C CA . ILE A 1 277 ? 15.813 15.889 26.212 1.00 36.13 277 ILE A CA 1
ATOM 2124 C C . ILE A 1 277 ? 16.351 14.529 26.551 1.00 34.22 277 ILE A C 1
ATOM 2125 O O . ILE A 1 277 ? 16.029 13.559 25.887 1.00 35.65 277 ILE A O 1
ATOM 2130 N N . VAL A 1 278 ? 17.187 14.471 27.575 1.00 32.28 278 VAL A N 1
ATOM 2131 C CA . VAL A 1 278 ? 17.927 13.275 27.876 1.00 33.94 278 VAL A CA 1
ATOM 2132 C C . VAL A 1 278 ? 17.565 12.760 29.247 1.00 34.71 278 VAL A C 1
ATOM 2133 O O . VAL A 1 278 ? 17.798 13.429 30.236 1.00 34.26 278 VAL A O 1
ATOM 2137 N N . GLY A 1 279 ? 17.002 11.554 29.285 1.00 36.69 279 GLY A N 1
ATOM 2138 C CA . GLY A 1 279 ? 16.704 10.869 30.537 1.00 35.20 279 GLY A CA 1
ATOM 2139 C C . GLY A 1 279 ? 17.780 9.864 30.896 1.00 36.25 279 GLY A C 1
ATOM 2140 O O . GLY A 1 279 ? 18.805 9.728 30.202 1.00 35.28 279 GLY A O 1
ATOM 2141 N N . SER A 1 280 ? 17.520 9.118 31.962 1.00 37.28 280 SER A N 1
ATOM 2142 C CA . SER A 1 280 ? 18.484 8.155 32.484 1.00 38.82 280 SER A CA 1
ATOM 2143 C C . SER A 1 280 ? 18.324 6.706 31.995 1.00 35.79 280 SER A C 1
ATOM 2144 O O . SER A 1 280 ? 18.956 5.812 32.516 1.00 39.12 280 SER A O 1
ATOM 2147 N N . GLY A 1 281 ? 17.522 6.477 30.974 1.00 35.52 281 GLY A N 1
ATOM 2148 C CA . GLY A 1 281 ? 17.371 5.130 30.423 1.00 37.03 281 GLY A CA 1
ATOM 2149 C C . GLY A 1 281 ? 18.645 4.623 29.754 1.00 35.57 281 GLY A C 1
ATOM 2150 O O . GLY A 1 281 ? 19.289 5.374 29.035 1.00 36.04 281 GLY A O 1
ATOM 2151 N N . PRO A 1 282 ? 19.001 3.337 29.955 1.00 37.27 282 PRO A N 1
ATOM 2152 C CA . PRO A 1 282 ? 20.243 2.783 29.376 1.00 37.71 282 PRO A CA 1
ATOM 2153 C C . PRO A 1 282 ? 20.332 2.665 27.846 1.00 39.80 282 PRO A C 1
ATOM 2154 O O . PRO A 1 282 ? 21.442 2.470 27.307 1.00 41.39 282 PRO A O 1
ATOM 2158 N N . SER A 1 283 ? 19.223 2.808 27.122 1.00 39.95 283 SER A N 1
ATOM 2159 C CA . SER A 1 283 ? 19.325 2.786 25.658 1.00 41.43 283 SER A CA 1
ATOM 2160 C C . SER A 1 283 ? 20.169 3.951 25.105 1.00 41.94 283 SER A C 1
ATOM 2161 O O . SER A 1 283 ? 20.561 3.928 23.945 1.00 44.37 283 SER A O 1
ATOM 2164 N N . ILE A 1 284 ? 20.464 4.943 25.944 1.00 42.69 284 ILE A N 1
ATOM 2165 C CA . ILE A 1 284 ? 21.294 6.099 25.568 1.00 44.26 284 ILE A CA 1
ATOM 2166 C C . ILE A 1 284 ? 22.637 5.701 24.920 1.00 47.52 284 ILE A C 1
ATOM 2167 O O . ILE A 1 284 ? 23.108 6.391 24.020 1.00 47.22 284 ILE A O 1
ATOM 2172 N N . ASP A 1 285 ? 23.251 4.591 25.332 1.00 49.47 285 ASP A N 1
ATOM 2173 C CA . ASP A 1 285 ? 24.583 4.261 24.808 1.00 54.72 285 ASP A CA 1
ATOM 2174 C C . ASP A 1 285 ? 24.621 4.087 23.273 1.00 55.53 285 ASP A C 1
ATOM 2175 O O . ASP A 1 285 ? 25.653 4.304 22.646 1.00 52.95 285 ASP A O 1
ATOM 2180 N N . ASP A 1 286 ? 23.492 3.717 22.674 1.00 56.37 286 ASP A N 1
ATOM 2181 C CA . ASP A 1 286 ? 23.389 3.663 21.214 1.00 58.12 286 ASP A CA 1
ATOM 2182 C C . ASP A 1 286 ? 23.427 5.049 20.584 1.00 53.60 286 ASP A C 1
ATOM 2183 O O . ASP A 1 286 ? 23.908 5.194 19.477 1.00 53.10 286 ASP A O 1
ATOM 2188 N N . ASP A 1 287 ? 22.926 6.059 21.290 1.00 50.40 287 ASP A N 1
ATOM 2189 C CA . ASP A 1 287 ? 22.730 7.391 20.723 1.00 50.13 287 ASP A CA 1
ATOM 2190 C C . ASP A 1 287 ? 23.776 8.422 21.180 1.00 47.91 287 ASP A C 1
ATOM 2191 O O . ASP A 1 287 ? 23.741 9.558 20.751 1.00 44.04 287 ASP A O 1
ATOM 2196 N N . ILE A 1 288 ? 24.701 8.024 22.040 1.00 48.47 288 ILE A N 1
ATOM 2197 C CA . ILE A 1 288 ? 25.684 8.951 22.594 1.00 49.73 288 ILE A CA 1
ATOM 2198 C C . ILE A 1 288 ? 26.480 9.665 21.525 1.00 50.81 288 ILE A C 1
ATOM 2199 O O . ILE A 1 288 ? 26.678 10.880 21.631 1.00 50.12 288 ILE A O 1
ATOM 2204 N N . GLU A 1 289 ? 26.922 8.944 20.498 1.00 48.99 289 GLU A N 1
ATOM 2205 C CA . GLU A 1 289 ? 27.735 9.584 19.463 1.00 52.62 289 GLU A CA 1
ATOM 2206 C C . GLU A 1 289 ? 26.957 10.626 18.670 1.00 48.24 289 GLU A C 1
ATOM 2207 O O . GLU A 1 289 ? 27.510 11.650 18.303 1.00 47.67 289 GLU A O 1
ATOM 2213 N N . VAL A 1 290 ? 25.673 10.380 18.434 1.00 45.17 290 VAL A N 1
ATOM 2214 C CA . VAL A 1 290 ? 24.849 11.319 17.685 1.00 43.10 290 VAL A CA 1
ATOM 2215 C C . VAL A 1 290 ? 24.590 12.578 18.511 1.00 41.47 290 VAL A C 1
ATOM 2216 O O . VAL A 1 290 ? 24.593 13.687 17.995 1.00 38.48 290 VAL A O 1
ATOM 2220 N N . ILE A 1 291 ? 24.363 12.402 19.799 1.00 41.04 291 ILE A N 1
ATOM 2221 C CA . ILE A 1 291 ? 24.141 13.539 20.671 1.00 41.22 291 ILE A CA 1
ATOM 2222 C C . ILE A 1 291 ? 25.415 14.384 20.687 1.00 42.88 291 ILE A C 1
ATOM 2223 O O . ILE A 1 291 ? 25.366 15.611 20.617 1.00 43.46 291 ILE A O 1
ATOM 2228 N N . LYS A 1 292 ? 26.554 13.712 20.773 1.00 44.76 292 LYS A N 1
ATOM 2229 C CA . LYS A 1 292 ? 27.851 14.385 20.829 1.00 46.37 292 LYS A CA 1
ATOM 2230 C C . LYS A 1 292 ? 28.139 15.166 19.562 1.00 46.20 292 LYS A C 1
ATOM 2231 O O . LYS A 1 292 ? 28.546 16.315 19.629 1.00 44.11 292 LYS A O 1
ATOM 2237 N N . ALA A 1 293 ? 27.873 14.543 18.420 1.00 47.69 293 ALA A N 1
ATOM 2238 C CA . ALA A 1 293 ? 28.101 15.158 17.112 1.00 48.48 293 ALA A CA 1
ATOM 2239 C C . ALA A 1 293 ? 27.159 16.322 16.827 1.00 45.92 293 ALA A C 1
ATOM 2240 O O . ALA A 1 293 ? 27.434 17.123 15.948 1.00 44.76 293 ALA A O 1
ATOM 2242 N N . ASN A 1 294 ? 26.071 16.432 17.576 1.00 42.21 294 ASN A N 1
ATOM 2243 C CA . ASN A 1 294 ? 25.104 17.495 17.350 1.00 42.52 294 ASN A CA 1
ATOM 2244 C C . ASN A 1 294 ? 24.996 18.542 18.463 1.00 42.03 294 ASN A C 1
ATOM 2245 O O . ASN A 1 294 ? 24.268 19.510 18.310 1.00 41.50 294 ASN A O 1
ATOM 2250 N N . GLN A 1 295 ? 25.722 18.376 19.561 1.00 42.09 295 GLN A N 1
ATOM 2251 C CA . GLN A 1 295 ? 25.546 19.269 20.698 1.00 44.44 295 GLN A CA 1
ATOM 2252 C C . GLN A 1 295 ? 25.866 20.717 20.380 1.00 46.04 295 GLN A C 1
ATOM 2253 O O . GLN A 1 295 ? 25.373 21.621 21.066 1.00 47.99 295 GLN A O 1
ATOM 2259 N N . ASP A 1 296 ? 26.667 20.947 19.347 1.00 44.75 296 ASP A N 1
ATOM 2260 C CA . ASP A 1 296 ? 26.980 22.315 18.938 1.00 48.23 296 ASP A CA 1
ATOM 2261 C C . ASP A 1 296 ? 25.777 23.092 18.344 1.00 47.82 296 ASP A C 1
ATOM 2262 O O . ASP A 1 296 ? 25.766 24.337 18.392 1.00 47.23 296 ASP A O 1
ATOM 2267 N N . ARG A 1 297 ? 24.777 22.373 17.824 1.00 43.97 297 ARG A N 1
ATOM 2268 C CA . ARG A 1 297 ? 23.598 22.988 17.221 1.00 45.08 297 ARG A CA 1
ATOM 2269 C C . ARG A 1 297 ? 22.237 22.515 17.771 1.00 43.89 297 ARG A C 1
ATOM 2270 O O . ARG A 1 297 ? 21.190 22.702 17.138 1.00 45.33 297 ARG A O 1
ATOM 2278 N N . ALA A 1 298 ? 22.244 21.938 18.962 1.00 41.48 298 ALA A N 1
ATOM 2279 C CA . ALA A 1 298 ? 21.007 21.592 19.650 1.00 38.49 298 ALA A CA 1
ATOM 2280 C C . ALA A 1 298 ? 21.130 21.944 21.118 1.00 38.36 298 ALA A C 1
ATOM 2281 O O . ALA A 1 298 ? 22.221 21.921 21.677 1.00 38.96 298 ALA A O 1
ATOM 2283 N N . VAL A 1 299 ? 20.007 22.238 21.762 1.00 35.93 299 VAL A N 1
ATOM 2284 C CA . VAL A 1 299 ? 20.045 22.547 23.183 1.00 35.93 299 VAL A CA 1
ATOM 2285 C C . VAL A 1 299 ? 19.950 21.231 23.929 1.00 35.83 299 VAL A C 1
ATOM 2286 O O . VAL A 1 299 ? 19.064 20.452 23.635 1.00 35.97 299 VAL A O 1
ATOM 2290 N N . ILE A 1 300 ? 20.880 20.968 24.849 1.00 36.77 300 ILE A N 1
ATOM 2291 C CA . ILE A 1 300 ? 20.868 19.728 25.620 1.00 37.11 300 ILE A CA 1
ATOM 2292 C C . ILE A 1 300 ? 20.205 19.967 26.971 1.00 36.32 300 ILE A C 1
ATOM 2293 O O . ILE A 1 300 ? 20.690 20.766 27.769 1.00 34.62 300 ILE A O 1
ATOM 2298 N N . ILE A 1 301 ? 19.083 19.295 27.200 1.00 33.91 301 ILE A N 1
ATOM 2299 C CA . ILE A 1 301 ? 18.389 19.350 28.469 1.00 34.42 301 ILE A CA 1
ATOM 2300 C C . ILE A 1 301 ? 18.623 18.004 29.154 1.00 35.94 301 ILE A C 1
ATOM 2301 O O . ILE A 1 301 ? 18.166 16.952 28.684 1.00 36.83 301 ILE A O 1
ATOM 2306 N N . SER A 1 302 ? 19.378 18.047 30.245 1.00 36.20 302 SER A N 1
ATOM 2307 C CA . SER A 1 302 ? 19.738 16.873 31.001 1.00 36.56 302 SER A CA 1
ATOM 2308 C C . SER A 1 302 ? 18.755 16.740 32.128 1.00 36.14 302 SER A C 1
ATOM 2309 O O . SER A 1 302 ? 18.577 17.663 32.899 1.00 37.47 302 SER A O 1
ATOM 2312 N N . CYS A 1 303 ? 18.127 15.578 32.227 1.00 39.23 303 CYS A N 1
ATOM 2313 C CA . CYS A 1 303 ? 17.120 15.341 33.253 1.00 40.29 303 CYS A CA 1
ATOM 2314 C C . CYS A 1 303 ? 17.691 14.517 34.399 1.00 40.81 303 CYS A C 1
ATOM 2315 O O . CYS A 1 303 ? 18.034 13.347 34.220 1.00 44.99 303 CYS A O 1
ATOM 2318 N N . GLY A 1 304 ? 17.811 15.141 35.569 1.00 40.11 304 GLY A N 1
ATOM 2319 C CA . GLY A 1 304 ? 18.336 14.459 36.748 1.00 41.63 304 GLY A CA 1
ATOM 2320 C C . GLY A 1 304 ? 19.659 13.745 36.500 1.00 42.54 304 GLY A C 1
ATOM 2321 O O . GLY A 1 304 ? 20.611 14.370 36.029 1.00 42.43 304 GLY A O 1
ATOM 2322 N N . THR A 1 305 ? 19.685 12.428 36.749 1.00 42.59 305 THR A N 1
ATOM 2323 C CA . THR A 1 305 ? 20.907 11.615 36.703 1.00 45.19 305 THR A CA 1
ATOM 2324 C C . THR A 1 305 ? 21.494 11.374 35.325 1.00 42.75 305 THR A C 1
ATOM 2325 O O . THR A 1 305 ? 22.611 10.846 35.210 1.00 43.11 305 THR A O 1
ATOM 2329 N N . ALA A 1 306 ? 20.760 11.755 34.290 1.00 40.69 306 ALA A N 1
ATOM 2330 C CA . ALA A 1 306 ? 21.265 11.703 32.908 1.00 39.70 306 ALA A CA 1
ATOM 2331 C C . ALA A 1 306 ? 22.584 12.459 32.737 1.00 39.46 306 ALA A C 1
ATOM 2332 O O . ALA A 1 306 ? 23.364 12.179 31.835 1.00 43.45 306 ALA A O 1
ATOM 2334 N N . SER A 1 307 ? 22.823 13.433 33.599 1.00 39.91 307 SER A N 1
ATOM 2335 C CA . SER A 1 307 ? 24.010 14.270 33.498 1.00 43.53 307 SER A CA 1
ATOM 2336 C C . SER A 1 307 ? 25.308 13.461 33.554 1.00 43.51 307 SER A C 1
ATOM 2337 O O . SER A 1 307 ? 26.276 13.771 32.850 1.00 41.48 307 SER A O 1
ATOM 2340 N N . ARG A 1 308 ? 25.300 12.404 34.357 1.00 43.81 308 ARG A N 1
ATOM 2341 C CA . ARG A 1 308 ? 26.467 11.542 34.510 1.00 47.12 308 ARG A CA 1
ATOM 2342 C C . ARG A 1 308 ? 26.974 10.999 33.174 1.00 45.39 308 ARG A C 1
ATOM 2343 O O . ARG A 1 308 ? 28.156 11.122 32.869 1.00 48.87 308 ARG A O 1
ATOM 2351 N N . VAL A 1 309 ? 26.082 10.427 32.369 1.00 43.52 309 VAL A N 1
ATOM 2352 C CA . VAL A 1 309 ? 26.477 9.825 31.094 1.00 42.35 309 VAL A CA 1
ATOM 2353 C C . VAL A 1 309 ? 26.845 10.888 30.044 1.00 42.06 309 VAL A C 1
ATOM 2354 O O . VAL A 1 309 ? 27.757 10.700 29.239 1.00 45.75 309 VAL A O 1
ATOM 2358 N N . LEU A 1 310 ? 26.154 12.015 30.062 1.00 40.51 310 LEU A N 1
ATOM 2359 C CA . LEU A 1 310 ? 26.494 13.096 29.161 1.00 41.20 310 LEU A CA 1
ATOM 2360 C C . LEU A 1 310 ? 27.892 13.600 29.497 1.00 43.40 310 LEU A C 1
ATOM 2361 O O . LEU A 1 310 ? 28.772 13.632 28.620 1.00 42.19 310 LEU A O 1
ATOM 2366 N N . LEU A 1 311 ? 28.113 13.954 30.762 1.00 43.68 311 LEU A N 1
ATOM 2367 C CA . LEU A 1 311 ? 29.401 14.524 31.153 1.00 48.07 311 LEU A CA 1
ATOM 2368 C C . LEU A 1 311 ? 30.568 13.548 30.988 1.00 48.41 311 LEU A C 1
ATOM 2369 O O . LEU A 1 311 ? 31.614 13.942 30.504 1.00 52.87 311 LEU A O 1
ATOM 2374 N N . ALA A 1 312 ? 30.391 12.286 31.365 1.00 49.01 312 ALA A N 1
ATOM 2375 C CA . ALA A 1 312 ? 31.450 11.287 31.177 1.00 49.72 312 ALA A CA 1
ATOM 2376 C C . ALA A 1 312 ? 31.856 11.158 29.702 1.00 51.73 312 ALA A C 1
ATOM 2377 O O . ALA A 1 312 ? 32.979 10.809 29.411 1.00 55.38 312 ALA A O 1
ATOM 2379 N N . ASN A 1 313 ? 30.944 11.453 28.774 1.00 55.01 313 ASN A N 1
ATOM 2380 C CA . ASN A 1 313 ? 31.241 11.403 27.328 1.00 52.84 313 ASN A CA 1
ATOM 2381 C C . ASN A 1 313 ? 31.601 12.747 26.699 1.00 49.29 313 ASN A C 1
ATOM 2382 O O . ASN A 1 313 ? 31.648 12.869 25.473 1.00 50.08 313 ASN A O 1
ATOM 2387 N N . GLY A 1 314 ? 31.840 13.755 27.531 1.00 47.46 314 GLY A N 1
ATOM 2388 C CA . GLY A 1 314 ? 32.191 15.070 27.049 1.00 49.23 314 GLY A CA 1
ATOM 2389 C C . GLY A 1 314 ? 31.046 15.781 26.355 1.00 50.46 314 GLY A C 1
ATOM 2390 O O . GLY A 1 314 ? 31.234 16.417 25.320 1.00 51.18 314 GLY A O 1
ATOM 2391 N N . ILE A 1 315 ? 29.851 15.670 26.918 1.00 49.77 315 ILE A N 1
ATOM 2392 C CA . ILE A 1 315 ? 28.694 16.368 26.375 1.00 49.09 315 ILE A CA 1
ATOM 2393 C C . ILE A 1 315 ? 28.278 17.371 27.423 1.00 48.60 315 ILE A C 1
ATOM 2394 O O . ILE A 1 315 ? 28.064 17.009 28.564 1.00 48.11 315 ILE A O 1
ATOM 2399 N N . GLN A 1 316 ? 28.194 18.637 27.039 1.00 50.52 316 GLN A N 1
ATOM 2400 C CA . GLN A 1 316 ? 27.835 19.699 27.971 1.00 50.46 316 GLN A CA 1
ATOM 2401 C C . GLN A 1 316 ? 26.318 19.962 27.974 1.00 45.08 316 GLN A C 1
ATOM 2402 O O . GLN A 1 316 ? 25.776 20.447 27.007 1.00 43.38 316 GLN A O 1
ATOM 2408 N N . PRO A 1 317 ? 25.624 19.625 29.067 1.00 43.10 317 PRO A N 1
ATOM 2409 C CA . PRO A 1 317 ? 24.238 20.070 29.144 1.00 42.23 317 PRO A CA 1
ATOM 2410 C C . PRO A 1 317 ? 24.138 21.593 29.127 1.00 41.18 317 PRO A C 1
ATOM 2411 O O . PRO A 1 317 ? 24.966 22.267 29.719 1.00 43.13 317 PRO A O 1
ATOM 2415 N N . ASP A 1 318 ? 23.129 22.123 28.459 1.00 39.26 318 ASP A N 1
ATOM 2416 C CA . ASP A 1 318 ? 22.842 23.543 28.498 1.00 39.06 318 ASP A CA 1
ATOM 2417 C C . ASP A 1 318 ? 21.986 23.789 29.727 1.00 40.13 318 ASP A C 1
ATOM 2418 O O . ASP A 1 318 ? 22.168 24.768 30.455 1.00 40.94 318 ASP A O 1
ATOM 2423 N N . PHE A 1 319 ? 21.061 22.868 29.977 1.00 40.70 319 PHE A N 1
ATOM 2424 C CA . PHE A 1 319 ? 20.224 22.928 31.166 1.00 39.05 319 PHE A CA 1
ATOM 2425 C C . PHE A 1 319 ? 20.262 21.620 31.901 1.00 37.05 319 PHE A C 1
ATOM 2426 O O . PHE A 1 319 ? 20.305 20.566 31.273 1.00 36.25 319 PHE A O 1
ATOM 2434 N N . GLN A 1 320 ? 20.293 21.709 33.226 1.00 35.66 320 GLN A N 1
ATOM 2435 C CA . GLN A 1 320 ? 20.195 20.551 34.101 1.00 36.97 320 GLN A CA 1
ATOM 2436 C C . GLN A 1 320 ? 18.882 20.686 34.882 1.00 37.25 320 GLN A C 1
ATOM 2437 O O . GLN A 1 320 ? 18.622 21.712 35.524 1.00 33.48 320 GLN A O 1
ATOM 2443 N N . MET A 1 321 ? 18.054 19.644 34.816 1.00 37.02 321 MET A N 1
ATOM 2444 C CA . MET A 1 321 ? 16.736 19.687 35.445 1.00 36.62 321 MET A CA 1
ATOM 2445 C C . MET A 1 321 ? 16.733 18.931 36.757 1.00 37.15 321 MET A C 1
ATOM 2446 O O . MET A 1 321 ? 17.368 17.857 36.882 1.00 38.14 321 MET A O 1
ATOM 2451 N N . LEU A 1 322 ? 16.031 19.501 37.734 1.00 35.04 322 LEU A N 1
ATOM 2452 C CA . LEU A 1 322 ? 15.827 18.842 39.005 1.00 35.70 322 LEU A CA 1
ATOM 2453 C C . LEU A 1 322 ? 14.397 19.089 39.462 1.00 35.27 322 LEU A C 1
ATOM 2454 O O . LEU A 1 322 ? 13.961 20.244 39.527 1.00 34.83 322 LEU A O 1
ATOM 2459 N N . LEU A 1 323 ? 13.689 18.007 39.793 1.00 36.79 323 LEU A N 1
ATOM 2460 C CA . LEU A 1 323 ? 12.301 18.076 40.271 1.00 40.65 323 LEU A CA 1
ATOM 2461 C C . LEU A 1 323 ? 12.219 17.861 41.778 1.00 41.57 323 LEU A C 1
ATOM 2462 O O . LEU A 1 323 ? 11.607 18.644 42.478 1.00 41.73 323 LEU A O 1
ATOM 2467 N N . GLU A 1 324 ? 12.851 16.795 42.254 1.00 47.45 324 GLU A N 1
ATOM 2468 C CA . GLU A 1 324 ? 12.716 16.357 43.637 1.00 51.16 324 GLU A CA 1
ATOM 2469 C C . GLU A 1 324 ? 13.314 17.270 44.687 1.00 48.37 324 GLU A C 1
ATOM 2470 O O . GLU A 1 324 ? 14.399 17.829 44.525 1.00 45.83 324 GLU A O 1
ATOM 2476 N N . ASN A 1 325 ? 12.589 17.363 45.791 1.00 48.30 325 ASN A N 1
ATOM 2477 C CA . ASN A 1 325 ? 13.076 17.973 47.007 1.00 48.99 325 ASN A CA 1
ATOM 2478 C C . ASN A 1 325 ? 13.951 16.931 47.726 1.00 47.12 325 ASN A C 1
ATOM 2479 O O . ASN A 1 325 ? 13.897 15.758 47.415 1.00 47.66 325 ASN A O 1
ATOM 2484 N N . GLY A 1 326 ? 14.755 17.346 48.690 1.00 47.82 326 GLY A N 1
ATOM 2485 C CA . GLY A 1 326 ? 15.461 16.363 49.509 1.00 47.49 326 GLY A CA 1
ATOM 2486 C C . GLY A 1 326 ? 16.961 16.277 49.354 1.00 45.63 326 GLY A C 1
ATOM 2487 O O . GLY A 1 326 ? 17.530 16.598 48.314 1.00 45.35 326 GLY A O 1
ATOM 2488 N N . ALA A 1 327 ? 17.594 15.795 50.405 1.00 45.52 327 ALA A N 1
ATOM 2489 C CA . ALA A 1 327 ? 19.033 15.724 50.454 1.00 47.06 327 ALA A CA 1
ATOM 2490 C C . ALA A 1 327 ? 19.593 14.673 49.496 1.00 46.76 327 ALA A C 1
ATOM 2491 O O . ALA A 1 327 ? 20.675 14.869 48.932 1.00 47.40 327 ALA A O 1
ATOM 2493 N N . ALA A 1 328 ? 18.859 13.580 49.293 1.00 45.79 328 ALA A N 1
ATOM 2494 C CA . ALA A 1 328 ? 19.340 12.485 48.438 1.00 46.87 328 ALA A CA 1
ATOM 2495 C C . ALA A 1 328 ? 19.538 12.907 46.962 1.00 47.48 328 ALA A C 1
ATOM 2496 O O . ALA A 1 328 ? 20.614 12.673 46.410 1.00 45.30 328 ALA A O 1
ATOM 2498 N N . PRO A 1 329 ? 18.503 13.511 46.319 1.00 47.90 329 PRO A N 1
ATOM 2499 C CA . PRO A 1 329 ? 18.719 14.071 44.986 1.00 44.91 329 PRO A CA 1
ATOM 2500 C C . PRO A 1 329 ? 19.890 15.063 44.948 1.00 46.00 329 PRO A C 1
ATOM 2501 O O . PRO A 1 329 ? 20.679 15.062 43.989 1.00 44.70 329 PRO A O 1
ATOM 2505 N N . TYR A 1 330 ? 20.023 15.891 45.979 1.00 43.49 330 TYR A N 1
ATOM 2506 C CA . TYR A 1 330 ? 21.158 16.794 46.033 1.00 44.12 330 TYR A CA 1
ATOM 2507 C C . TYR A 1 330 ? 22.488 16.030 46.083 1.00 44.88 330 TYR A C 1
ATOM 2508 O O . TYR A 1 330 ? 23.431 16.375 45.354 1.00 46.29 330 TYR A O 1
ATOM 2517 N N . ARG A 1 331 ? 22.575 15.022 46.953 1.00 44.33 331 ARG A N 1
ATOM 2518 C CA . ARG A 1 331 ? 23.837 14.303 47.118 1.00 48.11 331 ARG A CA 1
ATOM 2519 C C . ARG A 1 331 ? 24.220 13.606 45.819 1.00 47.87 331 ARG A C 1
ATOM 2520 O O . ARG A 1 331 ? 25.385 13.557 45.484 1.00 49.14 331 ARG A O 1
ATOM 2528 N N . ALA A 1 332 ? 23.241 13.107 45.078 1.00 50.30 332 ALA A N 1
ATOM 2529 C CA . ALA A 1 332 ? 23.512 12.484 43.768 1.00 51.55 332 ALA A CA 1
ATOM 2530 C C . ALA A 1 332 ? 24.092 13.521 42.783 1.00 49.52 332 ALA A C 1
ATOM 2531 O O . ALA A 1 332 ? 25.123 13.291 42.157 1.00 51.64 332 ALA A O 1
ATOM 2533 N N . LEU A 1 333 ? 23.443 14.674 42.685 1.00 48.30 333 LEU A N 1
ATOM 2534 C CA . LEU A 1 333 ? 23.946 15.753 41.849 1.00 47.74 333 LEU A CA 1
ATOM 2535 C C . LEU A 1 333 ? 25.327 16.202 42.250 1.00 46.60 333 LEU A C 1
ATOM 2536 O O . LEU A 1 333 ? 26.165 16.440 41.390 1.00 46.05 333 LEU A O 1
ATOM 2541 N N . ALA A 1 334 ? 25.550 16.356 43.550 1.00 45.71 334 ALA A N 1
ATOM 2542 C CA . ALA A 1 334 ? 26.857 16.794 44.052 1.00 48.46 334 ALA A CA 1
ATOM 2543 C C . ALA A 1 334 ? 27.981 15.835 43.666 1.00 48.83 334 ALA A C 1
ATOM 2544 O O . ALA A 1 334 ? 29.071 16.271 43.327 1.00 48.05 334 ALA A O 1
ATOM 2546 N N . ALA A 1 335 ? 27.719 14.529 43.743 1.00 51.74 335 ALA A N 1
ATOM 2547 C CA . ALA A 1 335 ? 28.707 13.498 43.351 1.00 51.37 335 ALA A CA 1
ATOM 2548 C C . ALA A 1 335 ? 29.110 13.636 41.872 1.00 49.99 335 ALA A C 1
ATOM 2549 O O . ALA A 1 335 ? 30.272 13.474 41.512 1.00 53.17 335 ALA A O 1
ATOM 2551 N N . VAL A 1 336 ? 28.141 13.949 41.019 1.00 50.26 336 VAL A N 1
ATOM 2552 C CA . VAL A 1 336 ? 28.413 14.158 39.595 1.00 49.37 336 VAL A CA 1
ATOM 2553 C C . VAL A 1 336 ? 29.243 15.433 39.388 1.00 50.38 336 VAL A C 1
ATOM 2554 O O . VAL A 1 336 ? 30.167 15.437 38.590 1.00 52.57 336 VAL A O 1
ATOM 2558 N N . HIS A 1 337 ? 28.894 16.506 40.093 1.00 49.64 337 HIS A N 1
ATOM 2559 C CA . HIS A 1 337 ? 29.663 17.761 40.079 1.00 52.16 337 HIS A CA 1
ATOM 2560 C C . HIS A 1 337 ? 31.119 17.543 40.514 1.00 54.94 337 HIS A C 1
ATOM 2561 O O . HIS A 1 337 ? 32.064 18.016 39.877 1.00 50.98 337 HIS A O 1
ATOM 2568 N N . GLU A 1 338 ? 31.274 16.826 41.618 1.00 56.28 338 GLU A N 1
ATOM 2569 C CA . GLU A 1 338 ? 32.574 16.473 42.153 1.00 60.77 338 GLU A CA 1
ATOM 2570 C C . GLU A 1 338 ? 33.399 15.684 41.133 1.00 58.59 338 GLU A C 1
ATOM 2571 O O . GLU A 1 338 ? 34.571 15.934 40.985 1.00 57.24 338 GLU A O 1
ATOM 2577 N N . GLU A 1 339 ? 32.784 14.739 40.427 1.00 58.58 339 GLU A N 1
ATOM 2578 C CA . GLU A 1 339 ? 33.531 13.887 39.496 1.00 56.61 339 GLU A CA 1
ATOM 2579 C C . GLU A 1 339 ? 33.827 14.531 38.145 1.00 52.51 339 GLU A C 1
ATOM 2580 O O . GLU A 1 339 ? 34.901 14.345 37.622 1.00 50.56 339 GLU A O 1
ATOM 2586 N N . PHE A 1 340 ? 32.872 15.267 37.582 1.00 51.62 340 PHE A N 1
ATOM 2587 C CA . PHE A 1 340 ? 33.016 15.853 36.241 1.00 50.55 340 PHE A CA 1
ATOM 2588 C C . PHE A 1 340 ? 32.899 17.363 36.154 1.00 50.46 340 PHE A C 1
ATOM 2589 O O . PHE A 1 340 ? 33.381 17.951 35.188 1.00 47.92 340 PHE A O 1
ATOM 2597 N N . GLY A 1 341 ? 32.222 17.990 37.119 1.00 49.85 341 GLY A N 1
ATOM 2598 C CA . GLY A 1 341 ? 31.940 19.425 37.045 1.00 48.44 341 GLY A CA 1
ATOM 2599 C C . GLY A 1 341 ? 30.787 19.647 36.081 1.00 48.09 341 GLY A C 1
ATOM 2600 O O . GLY A 1 341 ? 30.587 18.864 35.169 1.00 48.44 341 GLY A O 1
ATOM 2601 N N . PHE A 1 342 ? 30.024 20.714 36.278 1.00 49.90 342 PHE A N 1
ATOM 2602 C CA . PHE A 1 342 ? 28.863 20.999 35.428 1.00 50.36 342 PHE A CA 1
ATOM 2603 C C . PHE A 1 342 ? 29.100 22.087 34.403 1.00 51.77 342 PHE A C 1
ATOM 2604 O O . PHE A 1 342 ? 28.210 22.403 33.612 1.00 52.44 342 PHE A O 1
ATOM 2612 N N . GLY A 1 343 ? 30.297 22.659 34.403 1.00 52.74 343 GLY A N 1
ATOM 2613 C CA . GLY A 1 343 ? 30.659 23.663 33.410 1.00 51.30 343 GLY A CA 1
ATOM 2614 C C . GLY A 1 343 ? 29.737 24.864 33.423 1.00 51.52 343 GLY A C 1
ATOM 2615 O O . GLY A 1 343 ? 29.471 25.441 34.474 1.00 49.54 343 GLY A O 1
ATOM 2616 N N . SER A 1 344 ? 29.238 25.227 32.247 1.00 50.65 344 SER A N 1
ATOM 2617 C CA . SER A 1 344 ? 28.358 26.386 32.097 1.00 51.65 344 SER A CA 1
ATOM 2618 C C . SER A 1 344 ? 26.850 26.056 32.186 1.00 49.04 344 SER A C 1
ATOM 2619 O O . SER A 1 344 ? 26.029 26.892 31.840 1.00 49.84 344 SER A O 1
ATOM 2622 N N . ALA A 1 345 ? 26.489 24.850 32.624 1.00 46.43 345 ALA A N 1
ATOM 2623 C CA . ALA A 1 345 ? 25.074 24.449 32.686 1.00 44.65 345 ALA A CA 1
ATOM 2624 C C . ALA A 1 345 ? 24.266 25.310 33.649 1.00 40.39 345 ALA A C 1
ATOM 2625 O O . ALA A 1 345 ? 24.725 25.628 34.724 1.00 40.22 345 ALA A O 1
ATOM 2627 N N . THR A 1 346 ? 23.072 25.702 33.233 1.00 39.12 346 THR A N 1
ATOM 2628 C CA . THR A 1 346 ? 22.123 26.383 34.102 1.00 38.37 346 THR A CA 1
ATOM 2629 C C . THR A 1 346 ? 21.229 25.302 34.695 1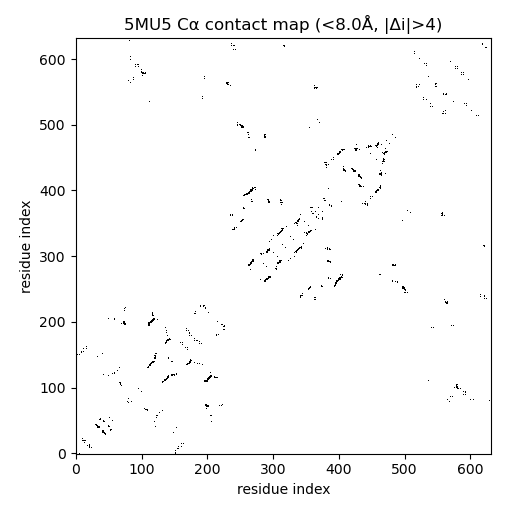.00 37.95 346 THR A C 1
ATOM 2630 O O . THR A 1 346 ? 20.822 24.379 33.997 1.00 37.61 346 THR A O 1
ATOM 2634 N N . LEU A 1 347 ? 20.942 25.409 35.980 1.00 38.73 347 LEU A N 1
ATOM 2635 C CA . LEU A 1 347 ? 20.032 24.492 36.652 1.00 40.51 347 LEU A CA 1
ATOM 2636 C C . LEU A 1 347 ? 18.613 25.057 36.587 1.00 39.18 347 LEU A C 1
ATOM 2637 O O . LEU A 1 347 ? 18.391 26.206 36.947 1.00 37.35 347 LEU A O 1
ATOM 2642 N N . ILE A 1 348 ? 17.664 24.265 36.091 1.00 36.84 348 ILE A N 1
ATOM 2643 C CA . ILE A 1 348 ? 16.257 24.651 36.145 1.00 35.87 348 ILE A CA 1
ATOM 2644 C C . ILE A 1 348 ? 15.632 23.683 37.106 1.00 35.89 348 ILE A C 1
ATOM 2645 O O . ILE A 1 348 ? 15.590 22.485 36.840 1.00 34.80 348 ILE A O 1
ATOM 2650 N N . GLY A 1 349 ? 15.157 24.202 38.227 1.00 33.78 349 GLY A N 1
ATOM 2651 C CA . GLY A 1 349 ? 14.578 23.370 39.232 1.00 34.00 349 GLY A CA 1
ATOM 2652 C C . GLY A 1 349 ? 13.295 23.923 39.801 1.00 35.20 349 GLY A C 1
ATOM 2653 O O . GLY A 1 349 ? 12.966 25.107 39.671 1.00 33.57 349 GLY A O 1
ATOM 2654 N N . SER A 1 350 ? 12.558 23.023 40.427 1.00 35.50 350 SER A N 1
ATOM 2655 C CA . SER A 1 350 ? 11.420 23.389 41.234 1.00 35.29 350 SER A CA 1
ATOM 2656 C C . SER A 1 350 ? 11.878 24.299 42.384 1.00 36.12 350 SER A C 1
ATOM 2657 O O . SER A 1 350 ? 12.986 24.153 42.906 1.00 37.21 350 SER A O 1
ATOM 2660 N N . ASN A 1 351 ? 11.012 25.212 42.807 1.00 35.30 351 ASN A N 1
ATOM 2661 C CA . ASN A 1 351 ? 11.342 26.074 43.926 1.00 37.47 351 ASN A CA 1
ATOM 2662 C C . ASN A 1 351 ? 11.595 25.321 45.226 1.00 39.25 351 ASN A C 1
ATOM 2663 O O . ASN A 1 351 ? 12.181 25.873 46.157 1.00 37.50 351 ASN A O 1
ATOM 2668 N N . THR A 1 352 ? 11.184 24.054 45.278 1.00 39.13 352 THR A N 1
ATOM 2669 C CA . THR A 1 352 ? 11.365 23.245 46.467 1.00 39.30 352 THR A CA 1
ATOM 2670 C C . THR A 1 352 ? 12.579 22.326 46.431 1.00 40.08 352 THR A C 1
ATOM 2671 O O . THR A 1 352 ? 12.714 21.492 47.304 1.00 40.56 352 THR A O 1
ATOM 2675 N N . VAL A 1 353 ? 13.469 22.457 45.448 1.00 39.18 353 VAL A N 1
ATOM 2676 C CA . VAL A 1 353 ? 14.671 21.626 45.470 1.00 37.91 353 VAL A CA 1
ATOM 2677 C C . VAL A 1 353 ? 15.562 22.014 46.651 1.00 40.03 353 VAL A C 1
ATOM 2678 O O . VAL A 1 353 ? 15.459 23.128 47.197 1.00 40.49 353 VAL A O 1
ATOM 2682 N N . ASP A 1 354 ? 16.441 21.102 47.051 1.00 40.90 354 ASP A N 1
ATOM 2683 C CA . ASP A 1 354 ? 17.327 21.382 48.178 1.00 43.62 354 ASP A CA 1
ATOM 2684 C C . ASP A 1 354 ? 18.082 22.715 47.972 1.00 41.94 354 ASP A C 1
ATOM 2685 O O . ASP A 1 354 ? 18.681 22.921 46.943 1.00 43.30 354 ASP A O 1
ATOM 2690 N N . PRO A 1 355 ? 18.066 23.617 48.959 1.00 44.01 355 PRO A N 1
ATOM 2691 C CA . PRO A 1 355 ? 18.775 24.903 48.802 1.00 44.13 355 PRO A CA 1
ATOM 2692 C C . PRO A 1 355 ? 20.245 24.800 48.441 1.00 44.35 355 PRO A C 1
ATOM 2693 O O . PRO A 1 355 ? 20.775 25.722 47.834 1.00 43.46 355 PRO A O 1
ATOM 2697 N N . ARG A 1 356 ? 20.895 23.699 48.813 1.00 47.08 356 ARG A N 1
ATOM 2698 C CA . ARG A 1 356 ? 22.327 23.497 48.516 1.00 49.37 356 ARG A CA 1
ATOM 2699 C C . ARG A 1 356 ? 22.607 23.200 47.049 1.00 50.69 356 ARG A C 1
ATOM 2700 O O . ARG A 1 356 ? 23.759 23.176 46.630 1.00 52.51 356 ARG A O 1
ATOM 2708 N N . VAL A 1 357 ? 21.558 22.946 46.276 1.00 50.93 357 VAL A N 1
ATOM 2709 C CA . VAL A 1 357 ? 21.717 22.675 44.851 1.00 53.59 357 VAL A CA 1
ATOM 2710 C C . VAL A 1 357 ? 22.306 23.889 44.144 1.00 54.98 357 VAL A C 1
ATOM 2711 O O . VAL A 1 357 ? 23.066 23.742 43.200 1.00 54.09 357 VAL A O 1
ATOM 2715 N N . ARG A 1 358 ? 21.954 25.078 44.627 1.00 61.98 358 ARG A N 1
ATOM 2716 C CA . ARG A 1 358 ? 22.418 26.331 44.057 1.00 65.25 358 ARG A CA 1
ATOM 2717 C C . ARG A 1 358 ? 23.938 26.395 43.973 1.00 67.65 358 ARG A C 1
ATOM 2718 O O . ARG A 1 358 ? 24.482 26.740 42.916 1.00 71.13 358 ARG A O 1
ATOM 2726 N N . ASP A 1 359 ? 24.600 26.038 45.077 1.00 65.73 359 ASP A N 1
ATOM 2727 C CA . ASP A 1 359 ? 26.069 26.030 45.182 1.00 63.78 359 ASP A CA 1
ATOM 2728 C C . ASP A 1 359 ? 26.778 25.253 44.073 1.00 59.42 359 ASP A C 1
ATOM 2729 O O . ASP A 1 359 ? 27.883 25.587 43.706 1.00 63.47 359 ASP A O 1
ATOM 2734 N N . LEU A 1 360 ? 26.151 24.216 43.538 1.00 56.74 360 LEU A N 1
ATOM 2735 C CA . LEU A 1 360 ? 26.798 23.387 42.525 1.00 53.16 360 LEU A CA 1
ATOM 2736 C C . LEU A 1 360 ? 26.803 24.024 41.154 1.00 51.35 360 LEU A C 1
ATOM 2737 O O . LEU A 1 360 ? 27.446 23.513 40.237 1.00 54.10 360 LEU A O 1
ATOM 2742 N N . PHE A 1 361 ? 26.063 25.114 41.000 1.00 51.06 361 PHE A N 1
ATOM 2743 C CA . PHE A 1 361 ? 25.885 25.722 39.693 1.00 53.37 361 PHE A CA 1
ATOM 2744 C C . PHE A 1 361 ? 26.182 27.195 39.676 1.00 53.94 361 PHE A C 1
ATOM 2745 O O . PHE A 1 361 ? 25.770 27.926 40.554 1.00 49.23 361 PHE A O 1
ATOM 2753 N N . GLU A 1 362 ? 26.868 27.611 38.625 1.00 59.30 362 GLU A N 1
ATOM 2754 C CA . GLU A 1 362 ? 27.046 29.020 38.334 1.00 66.78 362 GLU A CA 1
ATOM 2755 C C . GLU A 1 362 ? 25.716 29.791 38.422 1.00 64.55 362 GLU A C 1
ATOM 2756 O O . GLU A 1 362 ? 25.656 30.855 39.032 1.00 63.26 362 GLU A O 1
ATOM 2762 N N . ASP A 1 363 ? 24.649 29.210 37.866 1.00 58.76 363 ASP A N 1
ATOM 2763 C CA . ASP A 1 363 ? 23.377 29.897 37.699 1.00 54.03 363 ASP A CA 1
ATOM 2764 C C . ASP A 1 363 ? 22.140 28.979 37.861 1.00 47.97 363 ASP A C 1
ATOM 2765 O O . ASP A 1 363 ? 22.128 27.824 37.410 1.00 44.22 363 ASP A O 1
ATOM 2770 N N . VAL A 1 364 ? 21.092 29.525 38.467 1.00 42.13 364 VAL A N 1
ATOM 2771 C CA . VAL A 1 364 ? 19.917 28.770 38.861 1.00 42.68 364 VAL A CA 1
ATOM 2772 C C . VAL A 1 364 ? 18.621 29.481 38.488 1.00 39.00 364 VAL A C 1
ATOM 2773 O O . VAL A 1 364 ? 18.454 30.651 38.771 1.00 39.47 364 VAL A O 1
ATOM 2777 N N . VAL A 1 365 ? 17.718 28.746 37.857 1.00 36.51 365 VAL A N 1
ATOM 2778 C CA . VAL A 1 365 ? 16.392 29.213 37.517 1.00 36.13 365 VAL A CA 1
ATOM 2779 C C . VAL A 1 365 ? 15.352 28.297 38.177 1.00 37.51 365 VAL A C 1
ATOM 2780 O O . VAL A 1 365 ? 15.458 27.068 38.104 1.00 34.85 365 VAL A O 1
ATOM 2784 N N . TYR A 1 366 ? 14.353 28.904 38.814 1.00 36.63 366 TYR A N 1
ATOM 2785 C CA . TYR A 1 366 ? 13.306 28.173 39.487 1.00 35.79 366 TYR A CA 1
ATOM 2786 C C . TYR A 1 366 ? 11.971 28.310 38.768 1.00 35.96 366 TYR A C 1
ATOM 2787 O O . TYR A 1 366 ? 11.665 29.350 38.228 1.00 37.00 366 TYR A O 1
ATOM 2796 N N . TYR A 1 367 ? 11.168 27.257 38.793 1.00 34.73 367 TYR A N 1
ATOM 2797 C CA . TYR A 1 367 ? 9.769 27.375 38.418 1.00 35.56 367 TYR A CA 1
ATOM 2798 C C . TYR A 1 367 ? 8.994 27.011 39.690 1.00 36.68 367 TYR A C 1
ATOM 2799 O O . TYR A 1 367 ? 9.539 26.388 40.615 1.00 35.45 367 TYR A O 1
ATOM 2808 N N . PHE A 1 368 ? 7.741 27.424 39.747 1.00 36.26 368 PHE A N 1
ATOM 2809 C CA . PHE A 1 368 ? 6.930 27.189 40.924 1.00 39.24 368 PHE A CA 1
ATOM 2810 C C . PHE A 1 368 ? 6.049 25.980 40.757 1.00 42.64 368 PHE A C 1
ATOM 2811 O O . PHE A 1 368 ? 5.180 25.923 39.891 1.00 41.71 368 PHE A O 1
ATOM 2819 N N . ARG A 1 369 ? 6.323 24.984 41.589 1.00 44.32 369 ARG A N 1
ATOM 2820 C CA . ARG A 1 369 ? 5.578 23.764 41.535 1.00 46.76 369 ARG A CA 1
ATOM 2821 C C . ARG A 1 369 ? 4.227 23.925 42.247 1.00 44.46 369 ARG A C 1
ATOM 2822 O O . ARG A 1 369 ? 4.186 24.257 43.415 1.00 44.64 369 ARG A O 1
ATOM 2830 N N . PRO A 1 370 ? 3.124 23.689 41.530 1.00 43.24 370 PRO A N 1
ATOM 2831 C CA . PRO A 1 370 ? 1.808 23.962 42.093 1.00 45.20 370 PRO A CA 1
ATOM 2832 C C . PRO A 1 370 ? 1.335 22.970 43.160 1.00 44.56 370 PRO A C 1
ATOM 2833 O O . PRO A 1 370 ? 2.002 21.974 43.429 1.00 46.37 370 PRO A O 1
ATOM 2837 N N . ALA A 1 371 ? 0.209 23.287 43.797 1.00 43.21 371 ALA A N 1
ATOM 2838 C CA . ALA A 1 371 ? -0.449 22.364 44.729 1.00 43.66 371 ALA A CA 1
ATOM 2839 C C . ALA A 1 371 ? 0.372 22.052 45.986 1.00 43.13 371 ALA A C 1
ATOM 2840 O O . ALA A 1 371 ? 0.394 20.918 46.466 1.00 43.48 371 ALA A O 1
ATOM 2842 N N . LEU A 1 372 ? 1.033 23.068 46.521 1.00 43.28 372 LEU A N 1
ATOM 2843 C CA . LEU A 1 372 ? 1.853 22.920 47.719 1.00 43.15 372 LEU A CA 1
ATOM 2844 C C . LEU A 1 372 ? 1.758 24.213 48.493 1.00 43.24 372 LEU A C 1
ATOM 2845 O O . LEU A 1 372 ? 1.405 25.233 47.928 1.00 44.14 372 LEU A O 1
ATOM 2850 N N . SER A 1 373 ? 2.082 24.162 49.781 1.00 42.61 373 SER A N 1
ATOM 2851 C CA . SER A 1 373 ? 2.143 25.354 50.616 1.00 44.13 373 SER A CA 1
ATOM 2852 C C . SER A 1 373 ? 3.138 26.381 50.049 1.00 44.08 373 SER A C 1
ATOM 2853 O O . SER A 1 373 ? 2.908 27.568 50.115 1.00 46.11 373 SER A O 1
ATOM 2856 N N . SER A 1 374 ? 4.237 25.901 49.486 1.00 43.95 374 SER A N 1
ATOM 2857 C CA . SER A 1 374 ? 5.257 26.754 48.902 1.00 43.58 374 SER A CA 1
ATOM 2858 C C . SER A 1 374 ? 4.749 27.498 47.669 1.00 45.38 374 SER A C 1
ATOM 2859 O O . SER A 1 374 ? 5.234 28.581 47.361 1.00 47.11 374 SER A O 1
ATOM 2862 N N . TYR A 1 375 ? 3.798 26.907 46.950 1.00 45.12 375 TYR A N 1
ATOM 2863 C CA . TYR A 1 375 ? 3.220 27.570 45.789 1.00 45.58 375 TYR A CA 1
ATOM 2864 C C . TYR A 1 375 ? 2.386 28.756 46.249 1.00 46.27 375 TYR A C 1
ATOM 2865 O O . TYR A 1 375 ? 2.562 29.882 45.792 1.00 47.12 375 TYR A O 1
ATOM 2874 N N . ALA A 1 376 ? 1.487 28.500 47.185 1.00 44.79 376 ALA A N 1
ATOM 2875 C CA . ALA A 1 376 ? 0.591 29.524 47.657 1.00 44.45 376 ALA A CA 1
ATOM 2876 C C . ALA A 1 376 ? 1.358 30.654 48.310 1.00 44.62 376 ALA A C 1
ATOM 2877 O O . ALA A 1 376 ? 0.978 31.801 48.205 1.00 45.12 376 ALA A O 1
ATOM 2879 N N . LEU A 1 377 ? 2.444 30.339 48.991 1.00 45.54 377 LEU A N 1
ATOM 2880 C CA . LEU A 1 377 ? 3.135 31.361 49.740 1.00 46.44 377 LEU A CA 1
ATOM 2881 C C . LEU A 1 377 ? 4.071 32.178 48.830 1.00 47.06 377 LEU A C 1
ATOM 2882 O O . LEU A 1 377 ? 4.049 33.411 48.856 1.00 47.47 377 LEU A O 1
ATOM 2887 N N . PHE A 1 378 ? 4.832 31.484 47.982 1.00 47.41 378 PHE A N 1
ATOM 2888 C CA . PHE A 1 378 ? 5.923 32.098 47.217 1.00 45.29 378 PHE A CA 1
ATOM 2889 C C . PHE A 1 378 ? 5.737 32.348 45.719 1.00 44.52 378 PHE A C 1
ATOM 2890 O O . PHE A 1 378 ? 6.515 33.104 45.132 1.00 47.45 378 PHE A O 1
ATOM 2898 N N . SER A 1 379 ? 4.768 31.705 45.080 1.00 43.59 379 SER A N 1
ATOM 2899 C CA . SER A 1 379 ? 4.562 31.921 43.649 1.00 43.28 379 SER A CA 1
ATOM 2900 C C . SER A 1 379 ? 4.143 33.345 43.380 1.00 43.78 379 SER A C 1
ATOM 2901 O O . SER A 1 379 ? 3.253 33.847 44.048 1.00 43.26 379 SER A O 1
ATOM 2904 N N . PRO A 1 380 ? 4.796 34.002 42.414 1.00 44.04 380 PRO A N 1
ATOM 2905 C CA . PRO A 1 380 ? 4.353 35.319 42.020 1.00 47.41 380 PRO A CA 1
ATOM 2906 C C . PRO A 1 380 ? 3.290 35.254 40.932 1.00 47.65 380 PRO A C 1
ATOM 2907 O O . PRO A 1 380 ? 2.904 36.285 40.424 1.00 54.03 380 PRO A O 1
ATOM 2911 N N . GLY A 1 381 ? 2.826 34.063 40.567 1.00 48.51 381 GLY A N 1
ATOM 2912 C CA . GLY A 1 381 ? 1.768 33.923 39.577 1.00 47.57 381 GLY A CA 1
ATOM 2913 C C . GLY A 1 381 ? 1.839 32.653 38.745 1.00 51.16 381 GLY A C 1
ATOM 2914 O O . GLY A 1 381 ? 2.884 32.000 38.629 1.00 51.79 381 GLY A O 1
ATOM 2915 N N . ILE A 1 382 ? 0.713 32.338 38.124 1.00 52.23 382 ILE A N 1
ATOM 2916 C CA . ILE A 1 382 ? 0.568 31.136 37.329 1.00 53.44 382 ILE A CA 1
ATOM 2917 C C . ILE A 1 382 ? 1.537 31.071 36.145 1.00 49.51 382 ILE A C 1
ATOM 2918 O O . ILE A 1 382 ? 2.002 29.990 35.786 1.00 46.06 382 ILE A O 1
ATOM 2923 N N . GLU A 1 383 ? 1.870 32.219 35.564 1.00 48.94 383 GLU A N 1
ATOM 2924 C CA . GLU A 1 383 ? 2.820 32.261 34.436 1.00 49.08 383 GLU A CA 1
ATOM 2925 C C . GLU A 1 383 ? 4.257 31.796 34.758 1.00 46.90 383 GLU A C 1
ATOM 2926 O O . GLU A 1 383 ? 5.071 31.642 33.850 1.00 45.57 383 GLU A O 1
ATOM 2932 N N . TYR A 1 384 ? 4.575 31.587 36.036 1.00 46.68 384 TYR A N 1
ATOM 2933 C CA . TYR A 1 384 ? 5.904 31.128 36.437 1.00 44.76 384 TYR A CA 1
ATOM 2934 C C . TYR A 1 384 ? 5.903 29.673 36.917 1.00 43.09 384 TYR A C 1
ATOM 2935 O O . TYR A 1 384 ? 6.870 29.212 37.525 1.00 40.49 384 TYR A O 1
ATOM 2944 N N . SER A 1 385 ? 4.819 28.953 36.654 1.00 44.03 385 SER A N 1
ATOM 2945 C CA . SER A 1 385 ? 4.742 27.536 37.008 1.00 46.19 385 SER A CA 1
ATOM 2946 C C . SER A 1 385 ? 4.678 26.712 35.742 1.00 45.25 385 SER A C 1
ATOM 2947 O O . SER A 1 385 ? 4.566 27.253 34.641 1.00 44.82 385 SER A O 1
ATOM 2950 N N . LEU A 1 386 ? 4.794 25.404 35.925 1.00 44.08 386 LEU A N 1
ATOM 2951 C CA . LEU A 1 386 ? 4.664 24.448 34.862 1.00 45.11 386 LEU A CA 1
ATOM 2952 C C . LEU A 1 386 ? 3.572 23.449 35.222 1.00 49.12 386 LEU A C 1
ATOM 2953 O O . LEU A 1 386 ? 3.358 23.152 36.397 1.00 49.45 386 LEU A O 1
ATOM 2958 N N . ASP A 1 387 ? 2.874 22.989 34.187 1.00 52.47 387 ASP A N 1
ATOM 2959 C CA . ASP A 1 387 ? 1.943 21.882 34.254 1.00 53.70 387 ASP A CA 1
ATOM 2960 C C . ASP A 1 387 ? 2.698 20.635 33.824 1.00 52.64 387 ASP A C 1
ATOM 2961 O O . ASP A 1 387 ? 3.627 20.713 32.998 1.00 48.30 387 ASP A O 1
ATOM 2966 N N . ASP A 1 388 ? 2.277 19.487 34.352 1.00 47.15 388 ASP A N 1
ATOM 2967 C CA . ASP A 1 388 ? 2.873 18.204 34.009 1.00 46.36 388 ASP A CA 1
ATOM 2968 C C . ASP A 1 388 ? 4.382 18.221 34.206 1.00 42.61 388 ASP A C 1
ATOM 2969 O O . ASP A 1 388 ? 5.116 17.608 33.442 1.00 44.35 388 ASP A O 1
ATOM 2974 N N . SER A 1 389 ? 4.842 18.926 35.236 1.00 41.46 389 SER A N 1
ATOM 2975 C CA . SER A 1 389 ? 6.267 18.958 35.551 1.00 42.95 389 SER A CA 1
ATOM 2976 C C . SER A 1 389 ? 6.669 17.678 36.254 1.00 41.17 389 SER A C 1
ATOM 2977 O O . SER A 1 389 ? 7.869 17.401 36.361 1.00 38.86 389 SER A O 1
ATOM 2980 N N . GLY A 1 390 ? 5.670 16.917 36.724 1.00 38.04 390 GLY A N 1
ATOM 2981 C CA . GLY A 1 390 ? 5.878 15.597 37.348 1.00 37.98 390 GLY A CA 1
ATOM 2982 C C . GLY A 1 390 ? 5.203 14.512 36.525 1.00 36.32 390 GLY A C 1
ATOM 2983 O O . GLY A 1 390 ? 4.540 14.826 35.523 1.00 34.45 390 GLY A O 1
ATOM 2984 N N . PRO A 1 391 ? 5.270 13.252 36.982 1.00 35.94 391 PRO A N 1
ATOM 2985 C CA . PRO A 1 391 ? 5.823 12.807 38.255 1.00 36.49 391 PRO A CA 1
ATOM 2986 C C . PRO A 1 391 ? 7.345 12.686 38.338 1.00 37.02 391 PRO A C 1
ATOM 2987 O O . PRO A 1 391 ? 7.879 12.643 39.440 1.00 43.46 391 PRO A O 1
ATOM 2991 N N . THR A 1 392 ? 8.038 12.613 37.214 1.00 38.10 392 THR A N 1
ATOM 2992 C CA . THR A 1 392 ? 9.503 12.511 37.233 1.00 38.81 392 THR A CA 1
ATOM 2993 C C . THR A 1 392 ? 10.194 13.666 36.450 1.00 39.62 392 THR A C 1
ATOM 2994 O O . THR A 1 392 ? 9.546 14.477 35.740 1.00 35.37 392 THR A O 1
ATOM 2998 N N . VAL A 1 393 ? 11.518 13.708 36.579 1.00 38.63 393 VAL A N 1
ATOM 2999 C CA . VAL A 1 393 ? 12.326 14.825 36.095 1.00 38.06 393 VAL A CA 1
ATOM 3000 C C . VAL A 1 393 ? 12.349 14.919 34.566 1.00 36.93 393 VAL A C 1
ATOM 3001 O O . VAL A 1 393 ? 12.567 15.993 34.000 1.00 36.93 393 VAL A O 1
ATOM 3005 N N . THR A 1 394 ? 12.073 13.805 33.910 1.00 35.84 394 THR A N 1
ATOM 3006 C CA . THR A 1 394 ? 11.923 13.778 32.457 1.00 36.99 394 THR A CA 1
ATOM 3007 C C . THR A 1 394 ? 10.704 14.575 32.002 1.00 33.85 394 THR A C 1
ATOM 3008 O O . THR A 1 394 ? 10.722 15.175 30.917 1.00 30.70 394 THR A O 1
ATOM 3012 N N . ASN A 1 395 ? 9.651 14.559 32.826 1.00 33.39 395 ASN A N 1
ATOM 3013 C CA . ASN A 1 395 ? 8.456 15.369 32.590 1.00 33.75 395 ASN A CA 1
ATOM 3014 C C . ASN A 1 395 ? 8.816 16.829 32.746 1.00 35.18 395 ASN A C 1
ATOM 3015 O O . ASN A 1 395 ? 8.358 17.663 31.977 1.00 36.20 395 ASN A O 1
ATOM 3020 N N . THR A 1 396 ? 9.627 17.127 33.764 1.00 34.94 396 THR A N 1
ATOM 3021 C CA . THR A 1 396 ? 10.037 18.502 34.067 1.00 36.29 396 THR A CA 1
ATOM 3022 C C . THR A 1 396 ? 10.795 19.099 32.907 1.00 32.62 396 THR A C 1
ATOM 3023 O O . THR A 1 396 ? 10.529 20.220 32.507 1.00 32.98 396 THR A O 1
ATOM 3027 N N . GLY A 1 397 ? 11.736 18.340 32.355 1.00 32.92 397 GLY A N 1
ATOM 3028 C CA . GLY A 1 397 ? 12.518 18.820 31.214 1.00 32.35 397 GLY A CA 1
ATOM 3029 C C . GLY A 1 397 ? 11.675 19.009 29.962 1.00 31.19 397 GLY A C 1
ATOM 3030 O O . GLY A 1 397 ? 11.831 19.974 29.241 1.00 30.90 397 GLY A O 1
ATOM 3031 N N . THR A 1 398 ? 10.769 18.089 29.699 1.00 31.44 398 THR A N 1
ATOM 3032 C CA . THR A 1 398 ? 9.924 18.198 28.525 1.00 31.08 398 THR A CA 1
ATOM 3033 C C . THR A 1 398 ? 9.001 19.392 28.627 1.00 32.55 398 THR A C 1
ATOM 3034 O O . THR A 1 398 ? 8.870 20.163 27.678 1.00 32.42 398 THR A O 1
ATOM 3038 N N . THR A 1 399 ? 8.371 19.573 29.781 1.00 35.43 399 THR A N 1
ATOM 3039 C CA . THR A 1 399 ? 7.403 20.655 29.926 1.00 37.74 399 THR A CA 1
ATOM 3040 C C . THR A 1 399 ? 8.135 21.997 29.969 1.00 36.30 399 THR A C 1
ATOM 3041 O O . THR A 1 399 ? 7.644 22.981 29.406 1.00 34.05 399 THR A O 1
ATOM 3045 N N . ALA A 1 400 ? 9.314 22.023 30.601 1.00 36.57 400 ALA A N 1
ATOM 3046 C CA . ALA A 1 400 ? 10.128 23.253 30.653 1.00 35.09 400 ALA A CA 1
ATOM 3047 C C . ALA A 1 400 ? 10.513 23.658 29.247 1.00 34.09 400 ALA A C 1
ATOM 3048 O O . ALA A 1 400 ? 10.451 24.828 28.899 1.00 36.55 400 ALA A O 1
ATOM 3050 N N . ALA A 1 401 ? 10.910 22.689 28.435 1.00 33.16 401 ALA A N 1
ATOM 3051 C CA . ALA A 1 401 ? 11.344 22.977 27.068 1.00 33.08 401 ALA A CA 1
ATOM 3052 C C . ALA A 1 401 ? 10.230 23.590 26.220 1.00 34.20 401 ALA A C 1
ATOM 3053 O O . ALA A 1 401 ? 10.457 24.530 25.467 1.00 35.95 401 ALA A O 1
ATOM 3055 N N . LEU A 1 402 ? 9.025 23.055 26.356 1.00 33.71 402 LEU A N 1
ATOM 3056 C CA . LEU A 1 402 ? 7.883 23.547 25.601 1.00 34.61 402 LEU A CA 1
ATOM 3057 C C . LEU A 1 402 ? 7.482 24.926 26.098 1.00 32.75 402 LEU A C 1
ATOM 3058 O O . LEU A 1 402 ? 7.141 25.797 25.313 1.00 33.67 402 LEU A O 1
ATOM 3063 N N . ALA A 1 403 ? 7.572 25.129 27.406 1.00 33.34 403 ALA A N 1
ATOM 3064 C CA . ALA A 1 403 ? 7.236 26.412 28.002 1.00 33.52 403 ALA A CA 1
ATOM 3065 C C . ALA A 1 403 ? 8.181 27.531 27.506 1.00 36.77 403 ALA A C 1
ATOM 3066 O O . ALA A 1 403 ? 7.736 28.649 27.209 1.00 38.09 403 ALA A O 1
ATOM 3068 N N . LEU A 1 404 ? 9.466 27.210 27.375 1.00 35.56 404 LEU A N 1
ATOM 3069 C CA . LEU A 1 404 ? 10.463 28.161 26.917 1.00 36.72 404 LEU A CA 1
ATOM 3070 C C . LEU A 1 404 ? 10.360 28.494 25.439 1.00 37.29 404 LEU A C 1
ATOM 3071 O O . LEU A 1 404 ? 10.854 29.517 25.007 1.00 40.39 404 LEU A O 1
ATOM 3076 N N . GLY A 1 405 ? 9.704 27.646 24.673 1.00 37.16 405 GLY A N 1
ATOM 3077 C CA . GLY A 1 405 ? 9.439 27.943 23.284 1.00 36.65 405 GLY A CA 1
ATOM 3078 C C . GLY A 1 405 ? 9.934 26.893 22.318 1.00 36.35 405 GLY A C 1
ATOM 3079 O O . GLY A 1 405 ? 9.662 26.995 21.138 1.00 37.37 405 GLY A O 1
ATOM 3080 N N . PHE A 1 406 ? 10.668 25.900 22.802 1.00 34.88 406 PHE A N 1
ATOM 3081 C CA . PHE A 1 406 ? 11.159 24.848 21.932 1.00 37.66 406 PHE A CA 1
ATOM 3082 C C . PHE A 1 406 ? 10.000 24.021 21.382 1.00 37.00 406 PHE A C 1
ATOM 3083 O O . PHE A 1 406 ? 9.008 23.805 22.061 1.00 36.77 406 PHE A O 1
ATOM 3091 N N . ARG A 1 407 ? 10.129 23.604 20.128 1.00 37.58 407 ARG A N 1
ATOM 3092 C CA . ARG A 1 407 ? 9.079 22.897 19.431 1.00 38.29 407 ARG A CA 1
ATOM 3093 C C . ARG A 1 407 ? 9.531 21.616 18.737 1.00 39.15 407 ARG A C 1
ATOM 3094 O O . ARG A 1 407 ? 8.753 20.666 18.663 1.00 43.01 407 ARG A O 1
ATOM 3102 N N . GLU A 1 408 ? 10.773 21.577 18.266 1.00 37.58 408 GLU A N 1
ATOM 3103 C CA . GLU A 1 408 ? 11.344 20.391 17.697 1.00 37.92 408 GLU A CA 1
ATOM 3104 C C . GLU A 1 408 ? 12.106 19.706 18.827 1.00 38.19 408 GLU A C 1
ATOM 3105 O O . GLU A 1 408 ? 13.098 20.217 19.326 1.00 41.37 408 GLU A O 1
ATOM 3111 N N . LEU A 1 409 ? 11.612 18.555 19.246 1.00 37.93 409 LEU A N 1
ATOM 3112 C CA . LEU A 1 409 ? 12.125 17.865 20.422 1.00 38.99 409 LEU A CA 1
ATOM 3113 C C . LEU A 1 409 ? 12.599 16.485 20.080 1.00 36.06 409 LEU A C 1
ATOM 3114 O O . LEU A 1 409 ? 11.928 15.778 19.352 1.00 31.49 409 LEU A O 1
ATOM 3119 N N . TYR A 1 410 ? 13.730 16.097 20.659 1.00 36.57 410 TYR A N 1
ATOM 3120 C CA . TYR A 1 410 ? 14.249 14.751 20.512 1.00 35.75 410 TYR A CA 1
ATOM 3121 C C . TYR A 1 410 ? 14.439 14.158 21.888 1.00 36.50 410 TYR A C 1
ATOM 3122 O O . TYR A 1 410 ? 15.112 14.743 22.742 1.00 36.19 410 TYR A O 1
ATOM 3131 N N . LEU A 1 411 ? 13.829 13.003 22.111 1.00 34.94 411 LEU A N 1
ATOM 3132 C CA . LEU A 1 411 ? 14.012 12.292 23.369 1.00 35.50 411 LEU A CA 1
ATOM 3133 C C . LEU A 1 411 ? 15.071 11.194 23.273 1.00 33.97 411 LEU A C 1
ATOM 3134 O O . LEU A 1 411 ? 15.049 10.353 22.388 1.00 36.46 411 LEU A O 1
ATOM 3139 N N . PHE A 1 412 ? 15.984 11.206 24.226 1.00 34.21 412 PHE A N 1
ATOM 3140 C CA . PHE A 1 412 ? 17.011 10.201 24.348 1.00 33.37 412 PHE A CA 1
ATOM 3141 C C . PHE A 1 412 ? 16.996 9.708 25.791 1.00 32.61 412 PHE A C 1
ATOM 3142 O O . PHE A 1 412 ? 16.772 10.491 26.725 1.00 34.62 412 PHE A O 1
ATOM 3150 N N . GLY A 1 413 ? 17.206 8.412 25.968 1.00 32.06 413 GLY A N 1
ATOM 3151 C CA . GLY A 1 413 ? 17.250 7.814 27.293 1.00 32.73 413 GLY A CA 1
ATOM 3152 C C . GLY A 1 413 ? 15.958 7.939 28.072 1.00 31.96 413 GLY A C 1
ATOM 3153 O O . GLY A 1 413 ? 15.985 7.945 29.300 1.00 33.54 413 GLY A O 1
ATOM 3154 N N . VAL A 1 414 ? 14.848 8.121 27.361 1.00 32.52 414 VAL A N 1
ATOM 3155 C CA . VAL A 1 414 ? 13.517 8.196 27.957 1.00 32.22 414 VAL A CA 1
ATOM 3156 C C . VAL A 1 414 ? 12.885 6.851 27.614 1.00 34.05 414 VAL A C 1
ATOM 3157 O O . VAL A 1 414 ? 12.007 6.766 26.760 1.00 35.93 414 VAL A O 1
ATOM 3161 N N . ASP A 1 415 ? 13.389 5.807 28.271 1.00 33.26 415 ASP A N 1
ATOM 3162 C CA . ASP A 1 415 ? 13.002 4.431 27.999 1.00 33.44 415 ASP A CA 1
ATOM 3163 C C . ASP A 1 415 ? 11.683 4.094 28.694 1.00 32.67 415 ASP A C 1
ATOM 3164 O O . ASP A 1 415 ? 10.753 3.615 28.059 1.00 31.44 415 ASP A O 1
ATOM 3169 N N . LEU A 1 416 ? 11.626 4.321 30.001 1.00 30.87 416 LEU A N 1
ATOM 3170 C CA . LEU A 1 416 ? 10.414 4.095 30.786 1.00 33.82 416 LEU A CA 1
ATOM 3171 C C . LEU A 1 416 ? 9.975 2.632 30.665 1.00 38.14 416 LEU A C 1
ATOM 3172 O O . LEU A 1 416 ? 8.774 2.333 30.553 1.00 38.05 416 LEU A O 1
ATOM 3177 N N . GLY A 1 417 ? 10.973 1.753 30.625 1.00 38.15 417 GLY A N 1
ATOM 3178 C CA . GLY A 1 417 ? 10.784 0.329 30.500 1.00 41.43 417 GLY A CA 1
ATOM 3179 C C . GLY A 1 417 ? 11.941 -0.334 29.770 1.00 41.07 417 GLY A C 1
ATOM 3180 O O . GLY A 1 417 ? 12.746 0.341 29.145 1.00 41.17 417 GLY A O 1
ATOM 3181 N N . SER A 1 418 ? 11.992 -1.660 29.841 1.00 41.13 418 SER A N 1
ATOM 3182 C CA . SER A 1 418 ? 13.040 -2.448 29.222 1.00 42.76 418 SER A CA 1
ATOM 3183 C C . SER A 1 418 ? 12.469 -3.341 28.165 1.00 41.69 418 SER A C 1
ATOM 3184 O O . SER A 1 418 ? 11.433 -3.955 28.349 1.00 37.59 418 SER A O 1
ATOM 3187 N N . ARG A 1 419 ? 13.198 -3.404 27.070 1.00 45.27 419 ARG A N 1
ATOM 3188 C CA . ARG A 1 419 ? 12.934 -4.275 25.970 1.00 50.80 419 ARG A CA 1
ATOM 3189 C C . ARG A 1 419 ? 12.821 -5.718 26.465 1.00 55.60 419 ARG A C 1
ATOM 3190 O O . ARG A 1 419 ? 13.512 -6.143 27.406 1.00 54.79 419 ARG A O 1
ATOM 3198 N N . ASN A 1 420 ? 11.899 -6.439 25.833 1.00 63.61 420 ASN A N 1
ATOM 3199 C CA . ASN A 1 420 ? 11.634 -7.836 26.115 1.00 71.43 420 ASN A CA 1
ATOM 3200 C C . ASN A 1 420 ? 12.925 -8.663 25.924 1.00 71.99 420 ASN A C 1
ATOM 3201 O O . ASN A 1 420 ? 13.412 -8.842 24.800 1.00 64.91 420 ASN A O 1
ATOM 3206 N N . PRO A 1 421 ? 13.493 -9.150 27.034 1.00 72.55 421 PRO A N 1
ATOM 3207 C CA . PRO A 1 421 ? 14.735 -9.910 26.894 1.00 74.50 421 PRO A CA 1
ATOM 3208 C C . PRO A 1 421 ? 14.526 -11.296 26.280 1.00 73.06 421 PRO A C 1
ATOM 3209 O O . PRO A 1 421 ? 14.499 -11.424 25.061 1.00 68.94 421 PRO A O 1
ATOM 3213 N N . ALA A 1 444 ? 2.394 -20.662 39.418 1.00 91.02 444 ALA A N 1
ATOM 3214 C CA . ALA A 1 444 ? 2.974 -21.610 40.364 1.00 95.36 444 ALA A CA 1
ATOM 3215 C C . ALA A 1 444 ? 4.187 -20.990 41.071 1.00 99.52 444 ALA A C 1
ATOM 3216 O O . ALA A 1 444 ? 5.213 -21.657 41.274 1.00 106.17 444 ALA A O 1
ATOM 3218 N N . MET A 1 445 ? 4.054 -19.713 41.444 1.00 97.93 445 MET A N 1
ATOM 3219 C CA . MET A 1 445 ? 5.119 -18.969 42.129 1.00 95.48 445 MET A CA 1
ATOM 3220 C C . MET A 1 445 ? 4.691 -18.586 43.546 1.00 90.30 445 MET A C 1
ATOM 3221 O O . MET A 1 445 ? 3.506 -18.435 43.834 1.00 81.42 445 MET A O 1
ATOM 3226 N N . ASP A 1 446 ? 5.682 -18.432 44.417 1.00 88.75 446 ASP A N 1
ATOM 3227 C CA . ASP A 1 446 ? 5.467 -18.105 45.824 1.00 87.46 446 ASP A CA 1
ATOM 3228 C C . ASP A 1 446 ? 5.419 -16.596 46.029 1.00 87.99 446 ASP A C 1
ATOM 3229 O O . ASP A 1 446 ? 4.519 -16.068 46.684 1.00 87.26 446 ASP A O 1
ATOM 3234 N N . PHE A 1 447 ? 6.408 -15.911 45.465 1.00 93.76 447 PHE A N 1
ATOM 3235 C CA . PHE A 1 447 ? 6.503 -14.461 45.549 1.00 92.33 447 PHE A CA 1
ATOM 3236 C C . PHE A 1 447 ? 5.992 -13.984 44.219 1.00 91.00 447 PHE A C 1
ATOM 3237 O O . PHE A 1 447 ? 6.722 -13.861 43.238 1.00 92.74 447 PHE A O 1
ATOM 3245 N N . ASP A 1 448 ? 4.695 -13.729 44.234 1.00 88.70 448 ASP A N 1
ATOM 3246 C CA . ASP A 1 448 ? 3.905 -13.644 43.038 1.00 89.16 448 ASP A CA 1
ATOM 3247 C C . ASP A 1 448 ? 3.594 -12.229 42.543 1.00 75.32 448 ASP A C 1
ATOM 3248 O O . ASP A 1 448 ? 2.786 -12.082 41.631 1.00 72.76 448 ASP A O 1
ATOM 3253 N N . ALA A 1 449 ? 4.224 -11.194 43.102 1.00 64.62 449 ALA A N 1
ATOM 3254 C CA . ALA A 1 449 ? 3.924 -9.821 42.657 1.00 60.92 449 ALA A CA 1
ATOM 3255 C C . ALA A 1 449 ? 4.265 -9.637 41.172 1.00 59.46 449 ALA A C 1
ATOM 3256 O O . ALA A 1 449 ? 5.170 -10.279 40.646 1.00 57.21 449 ALA A O 1
ATOM 3258 N N . VAL A 1 450 ? 3.489 -8.804 40.487 1.00 59.50 450 VAL A N 1
ATOM 3259 C CA . VAL A 1 450 ? 3.726 -8.531 39.077 1.00 60.67 450 VAL A CA 1
ATOM 3260 C C . VAL A 1 450 ? 4.564 -7.258 39.087 1.00 55.49 450 VAL A C 1
ATOM 3261 O O . VAL A 1 450 ? 4.169 -6.252 39.653 1.00 53.64 450 VAL A O 1
ATOM 3265 N N . PHE A 1 451 ? 5.741 -7.319 38.496 1.00 53.17 451 PHE A N 1
ATOM 3266 C CA . PHE A 1 451 ? 6.671 -6.187 38.579 1.00 58.28 451 PHE A CA 1
ATOM 3267 C C . PHE A 1 451 ? 6.556 -5.225 37.425 1.00 55.70 451 PHE A C 1
ATOM 3268 O O . PHE A 1 451 ? 7.058 -4.097 37.503 1.00 52.87 451 PHE A O 1
ATOM 3276 N N . ASP A 1 452 ? 5.874 -5.675 36.378 1.00 50.85 452 ASP A N 1
ATOM 3277 C CA . ASP A 1 452 ? 5.977 -5.058 35.076 1.00 51.85 452 ASP A CA 1
ATOM 3278 C C . ASP A 1 452 ? 4.760 -5.410 34.273 1.00 44.81 452 ASP A C 1
ATOM 3279 O O . ASP A 1 452 ? 4.273 -6.510 34.379 1.00 44.98 452 ASP A O 1
ATOM 3284 N N . VAL A 1 453 ? 4.316 -4.489 33.434 1.00 42.68 453 VAL A N 1
ATOM 3285 C CA . VAL A 1 453 ? 3.309 -4.777 32.430 1.00 39.35 453 VAL A CA 1
ATOM 3286 C C . VAL A 1 453 ? 3.885 -4.644 31.018 1.00 37.38 453 VAL A C 1
ATOM 3287 O O . VAL A 1 453 ? 4.751 -3.830 30.768 1.00 37.15 453 VAL A O 1
ATOM 3291 N N . ARG A 1 454 ? 3.389 -5.451 30.103 1.00 35.80 454 ARG A N 1
ATOM 3292 C CA . ARG A 1 454 ? 3.809 -5.397 28.708 1.00 39.28 454 ARG A CA 1
ATOM 3293 C C . ARG A 1 454 ? 3.180 -4.214 27.946 1.00 37.93 454 ARG A C 1
ATOM 3294 O O . ARG A 1 454 ? 1.973 -4.056 27.914 1.00 43.94 454 ARG A O 1
ATOM 3302 N N . GLU A 1 455 ? 4.014 -3.408 27.309 1.00 36.12 455 GLU A N 1
ATOM 3303 C CA . GLU A 1 455 ? 3.548 -2.213 26.627 1.00 38.05 455 GLU A CA 1
ATOM 3304 C C . GLU A 1 455 ? 4.149 -2.139 25.243 1.00 35.73 455 GLU A C 1
ATOM 3305 O O . GLU A 1 455 ? 5.247 -2.615 25.037 1.00 36.00 455 GLU A O 1
ATOM 3311 N N . PRO A 1 456 ? 3.437 -1.533 24.286 1.00 38.50 456 PRO A N 1
ATOM 3312 C CA . PRO A 1 456 ? 4.052 -1.406 22.971 1.00 38.03 456 PRO A CA 1
ATOM 3313 C C . PRO A 1 456 ? 5.327 -0.567 23.063 1.00 36.10 456 PRO A C 1
ATOM 3314 O O . PRO A 1 456 ? 5.386 0.405 23.829 1.00 33.03 456 PRO A O 1
ATOM 3318 N N . GLY A 1 457 ? 6.334 -0.963 22.301 1.00 33.44 457 GLY A N 1
ATOM 3319 C CA . GLY A 1 457 ? 7.611 -0.308 22.328 1.00 34.07 457 GLY A CA 1
ATOM 3320 C C . GLY A 1 457 ? 7.679 0.777 21.288 1.00 35.31 457 GLY A C 1
ATOM 3321 O O . GLY A 1 457 ? 6.979 0.722 20.279 1.00 38.60 457 GLY A O 1
ATOM 3322 N N . ASN A 1 458 ? 8.525 1.770 21.538 1.00 34.71 458 ASN A N 1
ATOM 3323 C CA . ASN A 1 458 ? 8.754 2.848 20.583 1.00 34.89 458 ASN A CA 1
ATOM 3324 C C . ASN A 1 458 ? 9.203 2.315 19.214 1.00 36.22 458 ASN A C 1
ATOM 3325 O O . ASN A 1 458 ? 8.739 2.798 18.161 1.00 37.59 458 ASN A O 1
ATOM 3330 N N . PHE A 1 459 ? 10.100 1.333 19.227 1.00 35.23 459 PHE A N 1
ATOM 3331 C CA . PHE A 1 459 ? 10.563 0.695 17.980 1.00 37.31 459 PHE A CA 1
ATOM 3332 C C . PHE A 1 459 ? 9.850 -0.621 17.757 1.00 38.06 459 PHE A C 1
ATOM 3333 O O . PHE A 1 459 ? 10.428 -1.589 17.243 1.00 38.73 459 PHE A O 1
ATOM 3341 N N . GLY A 1 460 ? 8.573 -0.648 18.131 1.00 39.00 460 GLY A N 1
ATOM 3342 C CA . GLY A 1 460 ? 7.748 -1.833 17.928 1.00 41.17 460 GLY A CA 1
ATOM 3343 C C . GLY A 1 460 ? 8.014 -2.889 18.979 1.00 41.39 460 GLY A C 1
ATOM 3344 O O . GLY A 1 460 ? 8.815 -2.711 19.888 1.00 43.59 460 GLY A O 1
ATOM 3345 N N . GLY A 1 461 ? 7.331 -4.001 18.851 1.00 43.20 461 GLY A N 1
ATOM 3346 C CA . GLY A 1 461 ? 7.459 -5.040 19.838 1.00 44.10 461 GLY A CA 1
ATOM 3347 C C . GLY A 1 461 ? 6.927 -4.616 21.200 1.00 43.34 461 GLY A C 1
ATOM 3348 O O . GLY A 1 461 ? 6.044 -3.756 21.328 1.00 40.73 461 GLY A O 1
ATOM 3349 N N . VAL A 1 462 ? 7.530 -5.200 22.219 1.00 42.55 462 VAL A N 1
ATOM 3350 C CA . VAL A 1 462 ? 7.043 -5.088 23.558 1.00 42.32 462 VAL A CA 1
ATOM 3351 C C . VAL A 1 462 ? 8.145 -4.650 24.498 1.00 39.77 462 VAL A C 1
ATOM 3352 O O . VAL A 1 462 ? 9.282 -5.110 24.404 1.00 39.22 462 VAL A O 1
ATOM 3356 N N . VAL A 1 463 ? 7.803 -3.759 25.411 1.00 39.03 463 VAL A N 1
ATOM 3357 C CA . VAL A 1 463 ? 8.715 -3.430 26.488 1.00 40.60 463 VAL A CA 1
ATOM 3358 C C . VAL A 1 463 ? 7.961 -3.615 27.807 1.00 39.69 463 VAL A C 1
ATOM 3359 O O . VAL A 1 463 ? 6.749 -3.446 27.865 1.00 41.62 463 VAL A O 1
ATOM 3363 N N . TYR A 1 464 ? 8.688 -4.019 28.839 1.00 36.98 464 TYR A N 1
ATOM 3364 C CA . TYR A 1 464 ? 8.153 -4.144 30.169 1.00 37.17 464 TYR A CA 1
ATOM 3365 C C . TYR A 1 464 ? 8.324 -2.839 30.962 1.00 36.29 464 TYR A C 1
ATOM 3366 O O . TYR A 1 464 ? 9.417 -2.269 31.059 1.00 35.31 464 TYR A O 1
ATOM 3375 N N . SER A 1 465 ? 7.242 -2.391 31.554 1.00 34.98 465 SER A N 1
ATOM 3376 C CA . SER A 1 465 ? 7.223 -1.131 32.226 1.00 39.47 465 SER A CA 1
ATOM 3377 C C . SER A 1 465 ? 6.483 -1.232 33.556 1.00 41.63 465 SER A C 1
ATOM 3378 O O . SER A 1 465 ? 5.608 -2.063 33.721 1.00 46.37 465 SER A O 1
ATOM 3381 N N . GLU A 1 466 ? 6.843 -0.370 34.494 1.00 42.54 466 GLU A N 1
ATOM 3382 C CA . GLU A 1 466 ? 6.235 -0.302 35.804 1.00 44.12 466 GLU A CA 1
ATOM 3383 C C . GLU A 1 466 ? 5.248 0.831 35.811 1.00 43.36 466 GLU A C 1
ATOM 3384 O O . GLU A 1 466 ? 5.255 1.695 34.926 1.00 42.31 466 GLU A O 1
ATOM 3390 N N . THR A 1 467 ? 4.448 0.871 36.861 1.00 45.44 467 THR A N 1
ATOM 3391 C CA . THR A 1 467 ? 3.358 1.834 36.989 1.00 46.88 467 THR A CA 1
ATOM 3392 C C . THR A 1 467 ? 3.821 3.293 37.009 1.00 44.69 467 THR A C 1
ATOM 3393 O O . THR A 1 467 ? 3.224 4.132 36.341 1.00 45.34 467 THR A O 1
ATOM 3397 N N . ILE A 1 468 ? 4.885 3.591 37.741 1.00 43.24 468 ILE A N 1
ATOM 3398 C CA . ILE A 1 468 ? 5.413 4.963 37.801 1.00 48.00 468 ILE A CA 1
ATOM 3399 C C . ILE A 1 468 ? 5.866 5.442 36.415 1.00 47.14 468 ILE A C 1
ATOM 3400 O O . ILE A 1 468 ? 5.749 6.640 36.073 1.00 46.69 468 ILE A O 1
ATOM 3405 N N . MET A 1 469 ? 6.389 4.505 35.631 1.00 42.66 469 MET A N 1
ATOM 3406 C CA . MET A 1 469 ? 6.828 4.798 34.283 1.00 41.46 469 MET A CA 1
ATOM 3407 C C . MET A 1 469 ? 5.662 5.068 33.306 1.00 39.07 469 MET A C 1
ATOM 3408 O O . MET A 1 469 ? 5.786 5.876 32.376 1.00 36.64 469 MET A O 1
ATOM 3413 N N . LEU A 1 470 ? 4.522 4.423 33.529 1.00 36.48 470 LEU A N 1
ATOM 3414 C CA . LEU A 1 470 ? 3.364 4.651 32.678 1.00 38.08 470 LEU A CA 1
ATOM 3415 C C . LEU A 1 470 ? 2.783 6.040 32.954 1.00 35.90 470 LEU A C 1
ATOM 3416 O O . LEU A 1 470 ? 2.339 6.707 32.023 1.00 33.90 470 LEU A O 1
ATOM 3421 N N . TRP A 1 471 ? 2.798 6.471 34.217 1.00 36.54 471 TRP A N 1
ATOM 3422 C CA . TRP A 1 471 ? 2.341 7.825 34.577 1.00 39.01 471 TRP A CA 1
ATOM 3423 C C . TRP A 1 471 ? 3.262 8.842 33.944 1.00 34.60 471 TRP A C 1
ATOM 3424 O O . TRP A 1 471 ? 2.817 9.837 33.400 1.00 36.97 471 TRP A O 1
ATOM 3435 N N . THR A 1 472 ? 4.558 8.565 33.998 1.00 33.90 472 THR A N 1
ATOM 3436 C CA . THR A 1 472 ? 5.532 9.427 33.385 1.00 33.11 472 THR A CA 1
ATOM 3437 C C . THR A 1 472 ? 5.270 9.485 31.905 1.00 33.73 472 THR A C 1
ATOM 3438 O O . THR A 1 472 ? 5.230 10.569 31.336 1.00 35.60 472 THR A O 1
ATOM 3442 N N . ARG A 1 473 ? 5.092 8.319 31.276 1.00 33.85 473 ARG A N 1
ATOM 3443 C CA . ARG A 1 473 ? 4.769 8.253 29.849 1.00 33.36 473 ARG A CA 1
ATOM 3444 C C . ARG A 1 473 ? 3.509 9.016 29.492 1.00 33.81 473 ARG A C 1
ATOM 3445 O O . ARG A 1 473 ? 3.464 9.723 28.474 1.00 33.27 473 ARG A O 1
ATOM 3453 N N . ASP A 1 474 ? 2.450 8.840 30.287 1.00 34.37 474 ASP A N 1
ATOM 3454 C CA . ASP A 1 474 ? 1.202 9.548 30.010 1.00 34.50 474 ASP A CA 1
ATOM 3455 C C . ASP A 1 474 ? 1.371 11.068 30.175 1.00 34.24 474 ASP A C 1
ATOM 3456 O O . ASP A 1 474 ? 0.772 11.839 29.421 1.00 35.09 474 ASP A O 1
ATOM 3461 N N . ALA A 1 475 ? 2.186 11.513 31.140 1.00 33.77 475 ALA A N 1
ATOM 3462 C CA . ALA A 1 475 ? 2.350 12.971 31.345 1.00 35.44 475 ALA A CA 1
ATOM 3463 C C . ALA A 1 475 ? 3.136 13.599 30.179 1.00 33.59 475 ALA A C 1
ATOM 3464 O O . ALA A 1 475 ? 2.840 14.718 29.746 1.00 34.40 475 ALA A O 1
ATOM 3466 N N . LEU A 1 476 ? 4.081 12.845 29.632 1.00 32.08 476 LEU A N 1
ATOM 3467 C CA . LEU A 1 476 ? 4.859 13.291 28.481 1.00 32.38 476 LEU A CA 1
ATOM 3468 C C . LEU A 1 476 ? 3.998 13.446 27.253 1.00 34.72 476 LEU A C 1
ATOM 3469 O O . LEU A 1 476 ? 4.065 14.472 26.582 1.00 37.14 476 LEU A O 1
ATOM 3474 N N . GLY A 1 477 ? 3.181 12.442 26.950 1.00 34.54 477 GLY A N 1
ATOM 3475 C CA . GLY A 1 477 ? 2.279 12.511 25.799 1.00 31.85 477 GLY A CA 1
ATOM 3476 C C . GLY A 1 477 ? 1.289 13.641 25.941 1.00 31.54 477 GLY A C 1
ATOM 3477 O O . GLY A 1 477 ? 0.992 14.388 25.002 1.00 33.25 477 GLY A O 1
ATOM 3478 N N . ARG A 1 478 ? 0.757 13.779 27.122 1.00 31.06 478 ARG A N 1
ATOM 3479 C CA . ARG A 1 478 ? -0.216 14.818 27.358 1.00 32.58 478 ARG A CA 1
ATOM 3480 C C . ARG A 1 478 ? 0.415 16.235 27.193 1.00 33.10 478 ARG A C 1
ATOM 3481 O O . ARG A 1 478 ? -0.157 17.075 26.533 1.00 33.49 478 ARG A O 1
ATOM 3489 N N . ILE A 1 479 ? 1.571 16.526 27.781 1.00 33.49 479 ILE A N 1
ATOM 3490 C CA . ILE A 1 479 ? 2.114 17.891 27.622 1.00 34.93 479 ILE A CA 1
ATOM 3491 C C . ILE A 1 479 ? 2.489 18.141 26.167 1.00 33.77 479 ILE A C 1
ATOM 3492 O O . ILE A 1 479 ? 2.200 19.194 25.609 1.00 36.04 479 ILE A O 1
ATOM 3497 N N . ILE A 1 480 ? 3.071 17.153 25.515 1.00 33.45 480 ILE A N 1
ATOM 3498 C CA . ILE A 1 480 ? 3.449 17.331 24.124 1.00 33.12 480 ILE A CA 1
ATOM 3499 C C . ILE A 1 480 ? 2.219 17.601 23.273 1.00 35.34 480 ILE A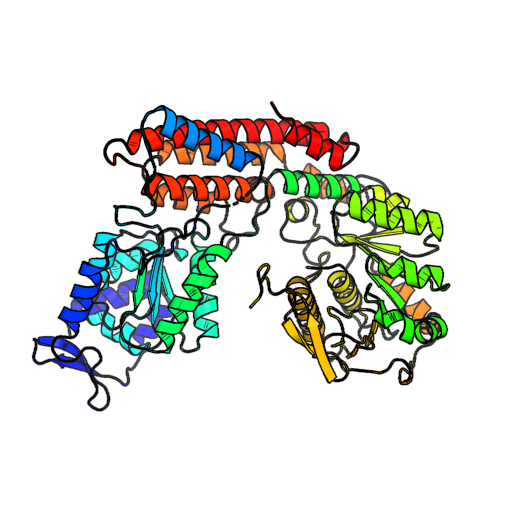 C 1
ATOM 3500 O O . ILE A 1 480 ? 2.221 18.514 22.438 1.00 36.96 480 ILE A O 1
ATOM 3505 N N . GLY A 1 481 ? 1.159 16.828 23.506 1.00 35.04 481 GLY A N 1
ATOM 3506 C CA . GLY A 1 481 ? -0.112 17.035 22.824 1.00 36.29 481 GLY A CA 1
ATOM 3507 C C . GLY A 1 481 ? -0.686 18.443 22.918 1.00 35.53 481 GLY A C 1
ATOM 3508 O O . GLY A 1 481 ? -1.223 18.946 21.962 1.00 37.14 481 GLY A O 1
ATOM 3509 N N . ARG A 1 482 ? -0.549 19.096 24.055 1.00 37.44 482 ARG A N 1
ATOM 3510 C CA . ARG A 1 482 ? -1.052 20.466 24.203 1.00 40.54 482 ARG A CA 1
ATOM 3511 C C . ARG A 1 482 ? -0.332 21.521 23.334 1.00 41.12 482 ARG A C 1
ATOM 3512 O O . ARG A 1 482 ? -0.836 22.624 23.176 1.00 44.66 482 ARG A O 1
ATOM 3520 N N . TYR A 1 483 ? 0.817 21.184 22.746 1.00 39.16 483 TYR A N 1
ATOM 3521 C CA . TYR A 1 483 ? 1.546 22.122 21.892 1.00 37.51 483 TYR A CA 1
ATOM 3522 C C . TYR A 1 483 ? 1.561 21.717 20.432 1.00 40.02 483 TYR A C 1
ATOM 3523 O O . TYR A 1 483 ? 2.299 22.288 19.628 1.00 40.37 483 TYR A O 1
ATOM 3532 N N . ARG A 1 484 ? 0.796 20.696 20.076 1.00 44.51 484 ARG A N 1
ATOM 3533 C CA . ARG A 1 484 ? 0.678 20.323 18.667 1.00 49.06 484 ARG A CA 1
ATOM 3534 C C . ARG A 1 484 ? -0.336 21.259 18.026 1.00 47.02 484 ARG A C 1
ATOM 3535 O O . ARG A 1 484 ? -1.174 21.811 18.726 1.00 52.03 484 ARG A O 1
ATOM 3543 N N . PRO A 1 485 ? -0.229 21.503 16.713 1.00 47.94 485 PRO A N 1
ATOM 3544 C CA . PRO A 1 485 ? 0.716 20.938 15.761 1.00 48.05 485 PRO A CA 1
ATOM 3545 C C . PRO A 1 485 ? 2.064 21.660 15.656 1.00 45.45 485 PRO A C 1
ATOM 3546 O O . PRO A 1 485 ? 2.906 21.227 14.888 1.00 46.04 485 PRO A O 1
ATOM 3550 N N . ALA A 1 486 ? 2.278 22.746 16.390 1.00 44.59 486 ALA A N 1
ATOM 3551 C CA . ALA A 1 486 ? 3.600 23.420 16.383 1.00 44.28 486 ALA A CA 1
ATOM 3552 C C . ALA A 1 486 ? 4.719 22.488 16.888 1.00 44.06 486 ALA A C 1
ATOM 3553 O O . ALA A 1 486 ? 5.790 22.421 16.288 1.00 43.77 486 ALA A O 1
ATOM 3555 N N . ALA A 1 487 ? 4.462 21.770 17.982 1.00 44.15 487 ALA A N 1
ATOM 3556 C CA . ALA A 1 487 ? 5.410 20.778 18.513 1.00 41.86 487 ALA A CA 1
ATOM 3557 C C . ALA A 1 487 ? 5.613 19.599 17.569 1.00 41.65 487 ALA A C 1
ATOM 3558 O O . ALA A 1 487 ? 4.656 19.000 17.088 1.00 42.10 487 ALA A O 1
ATOM 3560 N N . ASN A 1 488 ? 6.871 19.263 17.342 1.00 41.89 488 ASN A N 1
ATOM 3561 C CA . ASN A 1 488 ? 7.263 18.124 16.554 1.00 43.82 488 ASN A CA 1
ATOM 3562 C C . ASN A 1 488 ? 8.268 17.284 17.380 1.00 40.14 488 ASN A C 1
ATOM 3563 O O . ASN A 1 488 ? 9.447 17.610 17.465 1.00 45.55 488 ASN A O 1
ATOM 3568 N N . ALA A 1 489 ? 7.792 16.219 18.007 1.00 36.20 489 ALA A N 1
ATOM 3569 C CA . ALA A 1 489 ? 8.598 15.423 18.918 1.00 35.06 489 ALA A CA 1
ATOM 3570 C C . ALA A 1 489 ? 8.994 14.053 18.377 1.00 34.04 489 ALA A C 1
ATOM 3571 O O . ALA A 1 489 ? 8.165 13.301 17.888 1.00 34.39 489 ALA A O 1
ATOM 3573 N N . PHE A 1 490 ? 10.278 13.737 18.501 1.00 35.25 490 PHE A N 1
ATOM 3574 C CA . PHE A 1 490 ? 10.831 12.480 18.042 1.00 35.16 490 PHE A CA 1
ATOM 3575 C C . PHE A 1 490 ? 11.348 11.697 19.219 1.00 35.46 490 PHE A C 1
ATOM 3576 O O . PHE A 1 490 ? 11.894 12.266 20.149 1.00 37.36 490 PHE A O 1
ATOM 3584 N N . ASN A 1 491 ? 11.121 10.391 19.218 1.00 36.87 491 ASN A N 1
ATOM 3585 C CA . ASN A 1 491 ? 11.614 9.561 20.297 1.00 37.92 491 ASN A CA 1
ATOM 3586 C C . ASN A 1 491 ? 12.664 8.659 19.703 1.00 37.45 491 ASN A C 1
ATOM 3587 O O . ASN A 1 491 ? 12.338 7.836 18.856 1.00 35.28 491 ASN A O 1
ATOM 3592 N N . CYS A 1 492 ? 13.916 8.854 20.124 1.00 35.46 492 CYS A N 1
ATOM 3593 C CA . CYS A 1 492 ? 15.033 8.016 19.705 1.00 36.87 492 CYS A CA 1
ATOM 3594 C C . CYS A 1 492 ? 15.356 6.914 20.716 1.00 36.86 492 CYS A C 1
ATOM 3595 O O . CYS A 1 492 ? 16.246 6.077 20.475 1.00 36.29 492 CYS A O 1
ATOM 3598 N N . SER A 1 493 ? 14.627 6.897 21.836 1.00 36.34 493 SER A N 1
ATOM 3599 C CA . SER A 1 493 ? 14.855 5.937 22.913 1.00 35.45 493 SER A CA 1
ATOM 3600 C C . SER A 1 493 ? 14.318 4.541 22.583 1.00 35.95 493 SER A C 1
ATOM 3601 O O . SER A 1 493 ? 13.258 4.399 21.986 1.00 34.85 493 SER A O 1
ATOM 3604 N N . ASP A 1 494 ? 15.036 3.506 22.998 1.00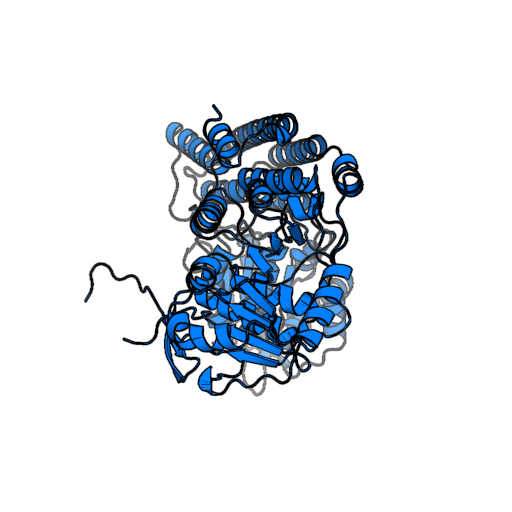 36.91 494 ASP A N 1
ATOM 3605 C CA . ASP A 1 494 ? 14.560 2.155 22.784 1.00 38.14 494 ASP A CA 1
ATOM 3606 C C . ASP A 1 494 ? 13.752 1.708 24.003 1.00 38.07 494 ASP A C 1
ATOM 3607 O O . ASP A 1 494 ? 14.185 0.853 24.760 1.00 40.49 494 ASP A O 1
ATOM 3612 N N . GLY A 1 495 ? 12.573 2.298 24.187 1.00 36.29 495 GLY A N 1
ATOM 3613 C CA . GLY A 1 495 ? 11.716 1.979 25.335 1.00 32.95 495 GLY A CA 1
ATOM 3614 C C . GLY A 1 495 ? 10.281 2.006 24.896 1.00 31.93 495 GLY A C 1
ATOM 3615 O O . GLY A 1 495 ? 9.991 1.632 23.763 1.00 32.03 495 GLY A O 1
ATOM 3616 N N . VAL A 1 496 ? 9.382 2.448 25.776 1.00 32.84 496 VAL A N 1
ATOM 3617 C CA . VAL A 1 496 ? 7.960 2.499 25.445 1.00 35.01 496 VAL A CA 1
ATOM 3618 C C . VAL A 1 496 ? 7.617 3.537 24.382 1.00 33.39 496 VAL A C 1
ATOM 3619 O O . VAL A 1 496 ? 8.294 4.557 24.238 1.00 33.08 496 VAL A O 1
ATOM 3623 N N . MET A 1 497 ? 6.521 3.269 23.687 1.00 32.36 497 MET A N 1
ATOM 3624 C CA . MET A 1 497 ? 5.900 4.216 22.782 1.00 33.28 497 MET A CA 1
ATOM 3625 C C . MET A 1 497 ? 5.263 5.343 23.623 1.00 33.26 497 MET A C 1
ATOM 3626 O O . MET A 1 497 ? 4.520 5.100 24.588 1.00 32.24 497 MET A O 1
ATOM 3631 N N . ILE A 1 498 ? 5.569 6.580 23.267 1.00 32.63 498 ILE A N 1
ATOM 3632 C CA . ILE A 1 498 ? 4.982 7.743 23.905 1.00 32.48 498 ILE A CA 1
ATOM 3633 C C . ILE A 1 498 ? 4.059 8.431 22.884 1.00 32.99 498 ILE A C 1
ATOM 3634 O O . ILE A 1 498 ? 4.467 8.697 21.753 1.00 33.86 498 ILE A O 1
ATOM 3639 N N . GLU A 1 499 ? 2.812 8.673 23.266 1.00 32.76 499 GLU A N 1
ATOM 3640 C CA . GLU A 1 499 ? 1.872 9.406 22.411 1.00 34.84 499 GLU A CA 1
ATOM 3641 C C . GLU A 1 499 ? 2.430 10.766 22.011 1.00 36.43 499 GLU A C 1
ATOM 3642 O O . GLU A 1 499 ? 3.156 11.407 22.776 1.00 38.15 499 GLU A O 1
ATOM 3648 N N . ASN A 1 500 ? 2.012 11.218 20.837 1.00 36.48 500 ASN A N 1
ATOM 3649 C CA . ASN A 1 500 ? 2.408 12.488 20.272 1.00 36.95 500 ASN A CA 1
ATOM 3650 C C . ASN A 1 500 ? 3.893 12.613 19.956 1.00 36.93 500 ASN A C 1
ATOM 3651 O O . ASN A 1 500 ? 4.418 13.722 19.899 1.00 38.30 500 ASN A O 1
ATOM 3656 N N . THR A 1 501 ? 4.553 11.480 19.734 1.00 35.91 501 THR A N 1
ATOM 3657 C CA . THR A 1 501 ? 5.966 11.450 19.354 1.00 38.96 501 THR A CA 1
ATOM 3658 C C . THR A 1 501 ? 6.091 10.540 18.166 1.00 39.38 501 THR A C 1
ATOM 3659 O O . THR A 1 501 ? 5.261 9.667 17.996 1.00 39.68 501 THR A O 1
ATOM 3663 N N . ARG A 1 502 ? 7.112 10.729 17.340 1.00 41.66 502 ARG A N 1
ATOM 3664 C CA . ARG A 1 502 ? 7.354 9.812 16.229 1.00 44.59 502 ARG A CA 1
ATOM 3665 C C . ARG A 1 502 ? 8.635 9.046 16.516 1.00 41.50 502 ARG A C 1
ATOM 3666 O O . ARG A 1 502 ? 9.632 9.625 16.877 1.00 39.11 502 ARG A O 1
ATOM 3674 N N . PRO A 1 503 ? 8.605 7.728 16.384 1.00 38.83 503 PRO A N 1
ATOM 3675 C CA . PRO A 1 503 ? 9.834 6.966 16.546 1.00 38.18 503 PRO A CA 1
ATOM 3676 C C . PRO A 1 503 ? 10.871 7.430 15.544 1.00 38.94 503 PRO A C 1
ATOM 3677 O O . PRO A 1 503 ? 10.528 7.729 14.422 1.00 42.56 503 PRO A O 1
ATOM 3681 N N . LEU A 1 504 ? 12.126 7.472 15.931 1.00 38.95 504 LEU A N 1
ATOM 3682 C CA . LEU A 1 504 ? 13.183 7.898 15.033 1.00 39.33 504 LEU A CA 1
ATOM 3683 C C . LEU A 1 504 ? 14.468 7.295 15.529 1.00 39.28 504 LEU A C 1
ATOM 3684 O O . LEU A 1 504 ? 14.848 7.514 16.660 1.00 38.09 504 LEU A O 1
ATOM 3689 N N . SER A 1 505 ? 15.113 6.509 14.682 1.00 41.06 505 SER A N 1
ATOM 3690 C CA . SER A 1 505 ? 16.436 5.985 14.953 1.00 40.64 505 SER A CA 1
ATOM 3691 C C . SER A 1 505 ? 17.384 7.176 14.953 1.00 41.68 505 SER A C 1
ATOM 3692 O O . SER A 1 505 ? 17.294 8.037 14.078 1.00 40.86 505 SER A O 1
ATOM 3695 N N . SER A 1 506 ? 18.273 7.247 15.937 1.00 42.59 506 SER A N 1
ATOM 3696 C CA . SER A 1 506 ? 19.212 8.362 16.029 1.00 44.38 506 SER A CA 1
ATOM 3697 C C . SER A 1 506 ? 20.162 8.426 14.811 1.00 46.72 506 SER A C 1
ATOM 3698 O O . SER A 1 506 ? 20.736 9.477 14.543 1.00 46.52 506 SER A O 1
ATOM 3701 N N . GLN A 1 507 ? 20.304 7.320 14.075 1.00 46.19 507 GLN A N 1
ATOM 3702 C CA . GLN A 1 507 ? 21.051 7.338 12.824 1.00 47.35 507 GLN A CA 1
ATOM 3703 C C . GLN A 1 507 ? 20.316 8.097 11.715 1.00 44.66 507 GLN A C 1
ATOM 3704 O O . GLN A 1 507 ? 20.925 8.502 10.753 1.00 44.77 507 GLN A O 1
ATOM 3710 N N . SER A 1 508 ? 19.008 8.267 11.829 1.00 44.36 508 SER A N 1
ATOM 3711 C CA . SER A 1 508 ? 18.243 8.998 10.811 1.00 46.18 508 SER A CA 1
ATOM 3712 C C . SER A 1 508 ? 18.080 10.463 11.155 1.00 46.05 508 SER A C 1
ATOM 3713 O O . SER A 1 508 ? 17.542 11.211 10.353 1.00 46.77 508 SER A O 1
ATOM 3716 N N . LEU A 1 509 ? 18.534 10.867 12.337 1.00 44.44 509 LEU A N 1
ATOM 3717 C CA . LEU A 1 509 ? 18.394 12.246 12.774 1.00 47.62 509 LEU A CA 1
ATOM 3718 C C . LEU A 1 509 ? 19.230 13.185 11.917 1.00 47.98 509 LEU A C 1
ATOM 3719 O O . LEU A 1 509 ? 20.419 12.977 11.786 1.00 50.65 509 LEU A O 1
ATOM 3724 N N . ARG A 1 510 ? 18.596 14.193 11.320 1.00 49.11 510 ARG A N 1
ATOM 3725 C CA . ARG A 1 510 ? 19.289 15.257 10.566 1.00 51.54 510 ARG A CA 1
ATOM 3726 C C . ARG A 1 510 ? 18.693 16.566 11.046 1.00 49.37 510 ARG A C 1
ATOM 3727 O O . ARG A 1 510 ? 17.482 16.748 10.987 1.00 50.17 510 ARG A O 1
ATOM 3735 N N . LEU A 1 511 ? 19.529 17.484 11.497 1.00 48.09 511 LEU A N 1
ATOM 3736 C CA . LEU A 1 511 ? 19.054 18.764 11.991 1.00 46.41 511 LEU A CA 1
ATOM 3737 C C . LEU A 1 511 ? 19.260 19.846 10.943 1.00 49.40 511 LEU A C 1
ATOM 3738 O O . LEU A 1 511 ? 20.150 19.747 10.119 1.00 54.28 511 LEU A O 1
ATOM 3743 N N . LYS A 1 512 ? 18.434 20.883 10.987 1.00 51.75 512 LYS A N 1
ATOM 3744 C CA . LYS A 1 512 ? 18.539 22.011 10.067 1.00 55.14 512 LYS A CA 1
ATOM 3745 C C . LYS A 1 512 ? 19.201 23.211 10.754 1.00 52.49 512 LYS A C 1
ATOM 3746 O O . LYS A 1 512 ? 19.382 24.253 10.147 1.00 56.37 512 LYS A O 1
ATOM 3752 N N . SER A 1 513 ? 19.571 23.064 12.017 1.00 48.81 513 SER A N 1
ATOM 3753 C CA . SER A 1 513 ? 20.078 24.187 12.801 1.00 48.05 513 SER A CA 1
ATOM 3754 C C . SER A 1 513 ? 21.578 24.409 12.652 1.00 46.60 513 SER A C 1
ATOM 3755 O O . SER A 1 513 ? 22.277 23.592 12.090 1.00 45.46 513 SER A O 1
ATOM 3758 N N . THR A 1 514 ? 22.043 25.524 13.201 1.00 47.41 514 THR A N 1
ATOM 3759 C CA . THR A 1 514 ? 23.457 25.889 13.242 1.00 48.84 514 THR A CA 1
ATOM 3760 C C . THR A 1 514 ? 23.869 26.319 14.650 1.00 48.52 514 THR A C 1
ATOM 3761 O O . THR A 1 514 ? 23.005 26.607 15.503 1.00 48.81 514 THR A O 1
ATOM 3765 N N . PRO A 1 515 ? 25.186 26.391 14.909 1.00 47.55 515 PRO A N 1
ATOM 3766 C CA . PRO A 1 515 ? 25.596 26.922 16.217 1.00 47.51 515 PRO A CA 1
ATOM 3767 C C . PRO A 1 515 ? 25.112 28.353 16.463 1.00 47.07 515 PRO A C 1
ATOM 3768 O O . PRO A 1 515 ? 24.801 28.689 17.596 1.00 49.35 515 PRO A O 1
ATOM 3772 N N . ASP A 1 516 ? 25.055 29.181 15.421 1.00 47.75 516 ASP A N 1
ATOM 3773 C CA . ASP A 1 516 ? 24.543 30.565 15.549 1.00 47.97 516 ASP A CA 1
ATOM 3774 C C . ASP A 1 516 ? 23.080 30.601 15.969 1.00 45.50 516 ASP A C 1
ATOM 3775 O O . ASP A 1 516 ? 22.698 31.402 16.830 1.00 42.92 516 ASP A O 1
ATOM 3780 N N . MET A 1 517 ? 22.269 29.735 15.355 1.00 45.26 517 MET A N 1
ATOM 3781 C CA . MET A 1 517 ? 20.854 29.629 15.677 1.00 45.58 517 MET A CA 1
ATOM 3782 C C . MET A 1 517 ? 20.689 29.244 17.154 1.00 43.18 517 MET A C 1
ATOM 3783 O O . MET A 1 517 ? 19.856 29.825 17.881 1.00 40.60 517 MET A O 1
ATOM 3788 N N . LYS A 1 518 ? 21.500 28.279 17.592 1.00 42.32 518 LYS A N 1
ATOM 3789 C CA . LYS A 1 518 ? 21.512 27.828 18.980 1.00 40.75 518 LYS A CA 1
ATOM 3790 C C . LYS A 1 518 ? 21.835 28.985 19.916 1.00 42.05 518 LYS A C 1
ATOM 3791 O O . LYS A 1 518 ? 21.131 29.181 20.910 1.00 42.17 518 LYS A O 1
ATOM 3797 N N . ALA A 1 519 ? 22.896 29.734 19.608 1.00 41.89 519 ALA A N 1
ATOM 3798 C CA . ALA A 1 519 ? 23.299 30.886 20.426 1.00 42.67 519 ALA A CA 1
ATOM 3799 C C . ALA A 1 519 ? 22.211 31.941 20.469 1.00 42.65 519 ALA A C 1
ATOM 3800 O O . ALA A 1 519 ? 21.983 32.557 21.506 1.00 41.84 519 ALA A O 1
ATOM 3802 N N . LYS A 1 520 ? 21.550 32.148 19.335 1.00 43.69 520 LYS A N 1
ATOM 3803 C CA . LYS A 1 520 ? 20.438 33.093 19.264 1.00 45.72 520 LYS A CA 1
ATOM 3804 C C . LYS A 1 520 ? 19.330 32.637 20.207 1.00 44.71 520 LYS A C 1
ATOM 3805 O O . LYS A 1 520 ? 18.884 33.381 21.075 1.00 45.15 520 LYS A O 1
ATOM 3811 N N . ASP A 1 521 ? 18.905 31.389 20.044 1.00 45.54 521 ASP A N 1
ATOM 3812 C CA . ASP A 1 521 ? 17.826 30.847 20.848 1.00 43.52 521 ASP A CA 1
ATOM 3813 C C . ASP A 1 521 ? 18.149 30.767 22.342 1.00 39.62 521 ASP A C 1
ATOM 3814 O O . ASP A 1 521 ? 17.277 31.033 23.146 1.00 41.67 521 ASP A O 1
ATOM 3819 N N . LEU A 1 522 ? 19.388 30.477 22.727 1.00 37.17 522 LEU A N 1
ATOM 3820 C CA . LEU A 1 522 ? 19.764 30.558 24.151 1.00 38.31 522 LEU A CA 1
ATOM 3821 C C . LEU A 1 522 ? 19.733 31.985 24.689 1.00 38.15 522 LEU A C 1
ATOM 3822 O O . LEU A 1 522 ? 19.384 32.212 25.852 1.00 37.92 522 LEU A O 1
ATOM 3827 N N . ALA A 1 523 ? 20.086 32.957 23.847 1.00 38.01 523 ALA A N 1
ATOM 3828 C CA . ALA A 1 523 ? 19.976 34.356 24.240 1.00 37.30 523 ALA A CA 1
ATOM 3829 C C . ALA A 1 523 ? 18.500 34.714 24.514 1.00 38.13 523 ALA A C 1
ATOM 3830 O O . ALA A 1 523 ? 18.193 35.381 25.496 1.00 39.08 523 ALA A O 1
ATOM 3832 N N . LYS A 1 524 ? 17.581 34.252 23.669 1.00 39.14 524 LYS A N 1
ATOM 3833 C CA . LYS A 1 524 ? 16.138 34.495 23.913 1.00 42.36 524 LYS A CA 1
ATOM 3834 C C . LYS A 1 524 ? 15.679 33.869 25.215 1.00 40.44 524 LYS A C 1
ATOM 3835 O O . LYS A 1 524 ? 15.034 34.497 26.042 1.00 44.88 524 LYS A O 1
ATOM 3841 N N . VAL A 1 525 ? 16.032 32.621 25.412 1.00 40.80 525 VAL A N 1
ATOM 3842 C CA . VAL A 1 525 ? 15.691 31.940 26.641 1.00 40.76 525 VAL A CA 1
ATOM 3843 C C . VAL A 1 525 ? 16.208 32.726 27.845 1.00 42.09 525 VAL A C 1
ATOM 3844 O O . VAL A 1 525 ? 15.470 33.041 28.766 1.00 42.85 525 VAL A O 1
ATOM 3848 N N . ARG A 1 526 ? 17.491 33.042 27.812 1.00 44.78 526 ARG A N 1
ATOM 3849 C CA . ARG A 1 526 ? 18.157 33.736 28.898 1.00 46.77 526 ARG A CA 1
ATOM 3850 C C . ARG A 1 526 ? 17.502 35.087 29.187 1.00 44.74 526 ARG A C 1
ATOM 3851 O O . ARG A 1 526 ? 17.355 35.474 30.335 1.00 43.95 526 ARG A O 1
ATOM 3859 N N . ALA A 1 527 ? 17.112 35.798 28.136 1.00 43.10 527 ALA A N 1
ATOM 3860 C CA . ALA A 1 527 ? 16.464 37.092 28.300 1.00 44.26 527 ALA A CA 1
ATOM 3861 C C . ALA A 1 527 ? 15.085 36.961 28.916 1.00 43.91 527 ALA A C 1
ATOM 3862 O O . ALA A 1 527 ? 14.616 37.907 29.501 1.00 43.04 527 ALA A O 1
ATOM 3864 N N . SER A 1 528 ? 14.445 35.795 28.795 1.00 43.96 528 SER A N 1
ATOM 3865 C CA . SER A 1 528 ? 13.084 35.591 29.341 1.00 45.70 528 SER A CA 1
ATOM 3866 C C . SER A 1 528 ? 13.063 35.234 30.847 1.00 48.40 528 SER A C 1
ATOM 3867 O O . SER A 1 528 ? 12.046 35.415 31.525 1.00 52.82 528 SER A O 1
ATOM 3870 N N . PHE A 1 529 ? 14.168 34.713 31.366 1.00 47.58 529 PHE A N 1
ATOM 3871 C CA . PHE A 1 529 ? 14.288 34.492 32.792 1.00 47.82 529 PHE A CA 1
ATOM 3872 C C . PHE A 1 529 ? 14.209 35.828 33.569 1.00 49.26 529 PHE A C 1
ATOM 3873 O O . PHE A 1 529 ? 15.094 36.677 33.455 1.00 50.61 529 PHE A O 1
ATOM 3881 N N . ARG A 1 530 ? 13.164 35.981 34.374 1.00 47.87 530 ARG A N 1
ATOM 3882 C CA . ARG A 1 530 ? 13.007 37.110 35.267 1.00 49.25 530 ARG A CA 1
ATOM 3883 C C . ARG A 1 530 ? 13.952 36.975 36.481 1.00 48.40 530 ARG A C 1
ATOM 3884 O O . ARG A 1 530 ? 13.887 35.989 37.216 1.00 45.43 530 ARG A O 1
ATOM 3892 N N . PRO A 1 531 ? 14.839 37.962 36.707 1.00 48.28 531 PRO A N 1
ATOM 3893 C CA . PRO A 1 531 ? 15.737 37.871 37.879 1.00 47.99 531 PRO A CA 1
ATOM 3894 C C . PRO A 1 531 ? 14.992 37.915 39.217 1.00 47.98 531 PRO A C 1
ATOM 3895 O O . PRO A 1 531 ? 14.012 38.629 39.349 1.00 46.65 531 PRO A O 1
ATOM 3899 N N . GLY A 1 532 ? 15.459 37.149 40.193 1.00 51.05 532 GLY A N 1
ATOM 3900 C CA . GLY A 1 532 ? 14.847 37.123 41.514 1.00 57.39 532 GLY A CA 1
ATOM 3901 C C . GLY A 1 532 ? 15.704 37.828 42.556 1.00 63.99 532 GLY A C 1
ATOM 3902 O O . GLY A 1 532 ? 16.849 37.432 42.815 1.00 70.88 532 GLY A O 1
ATOM 3903 N N . GLY A 1 533 ? 15.162 38.880 43.154 1.00 69.43 533 GLY A N 1
ATOM 3904 C CA . GLY A 1 533 ? 15.866 39.588 44.222 1.00 71.84 533 GLY A CA 1
ATOM 3905 C C . GLY A 1 533 ? 15.289 39.249 45.585 1.00 71.40 533 GLY A C 1
ATOM 3906 O O . GLY A 1 533 ? 14.562 38.265 45.748 1.00 71.38 533 GLY A O 1
ATOM 3907 N N . GLU A 1 534 ? 15.633 40.073 46.567 1.00 72.41 534 GLU A N 1
ATOM 3908 C CA . GLU A 1 534 ? 15.048 39.983 47.888 1.00 69.60 534 GLU A CA 1
ATOM 3909 C C . GLU A 1 534 ? 13.711 40.672 47.859 1.00 66.62 534 GLU A C 1
ATOM 3910 O O . GLU A 1 534 ? 12.884 40.429 48.727 1.00 62.23 534 GLU A O 1
ATOM 3916 N N . GLU A 1 535 ? 13.516 41.559 46.881 1.00 66.77 535 GLU A N 1
ATOM 3917 C CA . GLU A 1 535 ? 12.247 42.259 46.721 1.00 70.02 535 GLU A CA 1
ATOM 3918 C C . GLU A 1 535 ? 11.143 41.213 46.610 1.00 65.80 535 GLU A C 1
ATOM 3919 O O . GLU A 1 535 ? 10.116 41.298 47.287 1.00 62.18 535 GLU A O 1
ATOM 3925 N N . LEU A 1 536 ? 11.368 40.214 45.759 1.00 62.56 536 LEU A N 1
ATOM 3926 C CA . LEU A 1 536 ? 10.372 39.178 45.548 1.00 60.16 536 LEU A CA 1
ATOM 3927 C C . LEU A 1 536 ? 10.123 38.414 46.832 1.00 55.87 536 LEU A C 1
ATOM 3928 O O . LEU A 1 536 ? 8.973 38.225 47.233 1.00 56.19 536 LEU A O 1
ATOM 3933 N N . PHE A 1 537 ? 11.196 37.998 47.492 1.00 50.69 537 PHE A N 1
ATOM 3934 C CA . PHE A 1 537 ? 11.033 37.296 48.744 1.00 50.06 537 PHE A CA 1
ATOM 3935 C C . PHE A 1 537 ? 10.161 38.077 49.740 1.00 49.69 537 PHE A C 1
ATOM 3936 O O . PHE A 1 537 ? 9.225 37.526 50.300 1.00 51.11 537 PHE A O 1
ATOM 3944 N N . HIS A 1 538 ? 10.475 39.345 49.964 1.00 50.00 538 HIS A N 1
ATOM 3945 C CA . HIS A 1 538 ? 9.747 40.137 50.949 1.00 52.89 538 HIS A CA 1
ATOM 3946 C C . HIS A 1 538 ? 8.306 40.383 50.545 1.00 54.44 538 HIS A C 1
ATOM 3947 O O . HIS A 1 538 ? 7.414 40.357 51.387 1.00 54.69 538 HIS A O 1
ATOM 3954 N N . ASP A 1 539 ? 8.088 40.636 49.262 1.00 58.22 539 ASP A N 1
ATOM 3955 C CA . ASP A 1 539 ? 6.746 40.802 48.740 1.00 61.89 539 ASP A CA 1
ATOM 3956 C C . ASP A 1 539 ? 5.888 39.594 49.107 1.00 62.30 539 ASP A C 1
ATOM 3957 O O . ASP A 1 539 ? 4.787 39.753 49.634 1.00 69.49 539 ASP A O 1
ATOM 3962 N N . ARG A 1 540 ? 6.400 38.388 48.847 1.00 59.13 540 ARG A N 1
ATOM 3963 C CA . ARG A 1 540 ? 5.672 37.160 49.170 1.00 53.81 540 ARG A CA 1
ATOM 3964 C C . ARG A 1 540 ? 5.607 36.880 50.682 1.00 50.40 540 ARG A C 1
ATOM 3965 O O . ARG A 1 540 ? 4.527 36.737 51.232 1.00 50.79 540 ARG A O 1
ATOM 3973 N N . TRP A 1 541 ? 6.749 36.825 51.356 1.00 48.80 541 TRP A N 1
ATOM 3974 C CA . TRP A 1 541 ? 6.798 36.473 52.787 1.00 47.83 541 TRP A CA 1
ATOM 3975 C C . TRP A 1 541 ? 6.070 37.404 53.764 1.00 50.66 541 TRP A C 1
ATOM 3976 O O . TRP A 1 541 ? 5.344 36.932 54.643 1.00 52.68 541 TRP A O 1
ATOM 3987 N N . ASP A 1 542 ? 6.258 38.711 53.603 1.00 52.26 542 ASP A N 1
ATOM 3988 C CA . ASP A 1 542 ? 5.760 39.708 54.555 1.00 55.00 542 ASP A CA 1
ATOM 3989 C C . ASP A 1 542 ? 4.269 40.035 54.455 1.00 54.29 542 ASP A C 1
ATOM 3990 O O . ASP A 1 542 ? 3.762 40.782 55.288 1.00 54.03 542 ASP A O 1
ATOM 3995 N N . ARG A 1 543 ? 3.562 39.495 53.468 1.00 53.09 543 ARG A N 1
ATOM 3996 C CA . ARG A 1 543 ? 2.173 39.900 53.240 1.00 54.32 543 ARG A CA 1
ATOM 3997 C C . ARG A 1 543 ? 1.144 39.276 54.187 1.00 56.25 543 ARG A C 1
ATOM 3998 O O . ARG A 1 543 ? -0.039 39.638 54.151 1.00 56.67 543 ARG A O 1
ATOM 4006 N N . GLU A 1 544 ? 1.587 38.340 55.019 1.00 58.40 544 GLU A N 1
ATOM 4007 C CA . GLU A 1 544 ? 0.712 37.705 55.995 1.00 59.29 544 GLU A CA 1
ATOM 4008 C C . GLU A 1 544 ? 1.521 37.072 57.129 1.00 58.41 544 GLU A C 1
ATOM 4009 O O . GLU A 1 544 ? 2.655 36.625 56.924 1.00 55.48 544 GLU A O 1
ATOM 4015 N N . ASP A 1 545 ? 0.941 37.070 58.330 1.00 57.85 545 ASP A N 1
ATOM 4016 C CA . ASP A 1 545 ? 1.541 36.400 59.479 1.00 57.22 545 ASP A CA 1
ATOM 4017 C C . ASP A 1 545 ? 1.149 34.910 59.361 1.00 54.61 545 ASP A C 1
ATOM 4018 O O . ASP A 1 545 ? 0.055 34.506 59.747 1.00 56.70 545 ASP A O 1
ATOM 4023 N N . TRP A 1 546 ? 2.057 34.109 58.815 1.00 51.47 546 TRP A N 1
ATOM 4024 C CA . TRP A 1 546 ? 1.770 32.720 58.472 1.00 48.42 546 TRP A CA 1
ATOM 4025 C C . TRP A 1 546 ? 1.445 31.834 59.678 1.00 48.54 546 TRP A C 1
ATOM 4026 O O . TRP A 1 546 ? 0.414 31.167 59.680 1.00 46.41 546 TRP A O 1
ATOM 4037 N N . PRO A 1 547 ? 2.311 31.823 60.706 1.00 49.04 547 PRO A N 1
ATOM 4038 C CA . PRO A 1 547 ? 1.981 30.946 61.810 1.00 50.67 547 PRO A CA 1
ATOM 4039 C C . PRO A 1 547 ? 0.658 31.325 62.450 1.00 53.52 547 PRO A C 1
ATOM 4040 O O . PRO A 1 547 ? -0.103 30.449 62.879 1.00 54.65 547 PRO A O 1
ATOM 4044 N N . ARG A 1 548 ? 0.371 32.621 62.483 1.00 55.35 548 ARG A N 1
ATOM 4045 C CA . ARG A 1 548 ? -0.859 33.095 63.087 1.00 55.86 548 ARG A CA 1
ATOM 4046 C C . ARG A 1 548 ? -2.077 32.551 62.335 1.00 53.01 548 ARG A C 1
ATOM 4047 O O . ARG A 1 548 ? -3.005 32.034 62.963 1.00 51.08 548 ARG A O 1
ATOM 4055 N N . SER A 1 549 ? -2.055 32.636 61.005 1.00 49.36 549 SER A N 1
ATOM 4056 C CA . SER A 1 549 ? -3.104 32.055 60.160 1.00 48.24 549 SER A CA 1
ATOM 4057 C C . SER A 1 549 ? -3.309 30.558 60.395 1.00 47.30 549 SER A C 1
ATOM 4058 O O . SER A 1 549 ? -4.430 30.055 60.368 1.00 44.87 549 SER A O 1
ATOM 4061 N N . ILE A 1 550 ? -2.206 29.842 60.573 1.00 44.88 550 ILE A N 1
ATOM 4062 C CA . ILE A 1 550 ? -2.267 28.408 60.736 1.00 44.75 550 ILE A CA 1
ATOM 4063 C C . ILE A 1 550 ? -2.880 28.075 62.090 1.00 45.66 550 ILE A C 1
ATOM 4064 O O . ILE A 1 550 ? -3.814 27.285 62.184 1.00 43.71 550 ILE A O 1
ATOM 4069 N N . VAL A 1 551 ? -2.361 28.710 63.125 1.00 47.95 551 VAL A N 1
ATOM 4070 C CA . VAL A 1 551 ? -2.828 28.489 64.477 1.00 50.23 551 VAL A CA 1
ATOM 4071 C C . VAL A 1 551 ? -4.312 28.866 64.639 1.00 51.43 551 VAL A C 1
ATOM 4072 O O . VAL A 1 551 ? -5.055 28.212 65.374 1.00 53.13 551 VAL A O 1
ATOM 4076 N N . THR A 1 552 ? -4.729 29.914 63.940 1.00 49.93 552 THR A N 1
ATOM 4077 C CA . THR A 1 552 ? -6.133 30.322 63.876 1.00 48.98 552 THR A CA 1
ATOM 4078 C C . THR A 1 552 ? -6.995 29.222 63.238 1.00 48.11 552 THR A C 1
ATOM 4079 O O . THR A 1 552 ? -8.061 28.859 63.752 1.00 51.75 552 THR A O 1
ATOM 4083 N N . LEU A 1 553 ? -6.530 28.691 62.114 1.00 46.24 553 LEU A N 1
ATOM 4084 C CA . LEU A 1 553 ? -7.236 27.603 61.439 1.00 46.63 553 LEU A CA 1
ATOM 4085 C C . LEU A 1 553 ? -7.353 26.362 62.343 1.00 45.74 553 LEU A C 1
ATOM 4086 O O . LEU A 1 553 ? -8.405 25.726 62.432 1.00 46.94 553 LEU A O 1
ATOM 4091 N N . LEU A 1 554 ? -6.257 26.020 62.998 1.00 44.76 554 LEU A N 1
ATOM 4092 C CA . LEU A 1 554 ? -6.228 24.872 63.880 1.00 44.47 554 LEU A CA 1
ATOM 4093 C C . LEU A 1 554 ? -7.221 25.065 65.010 1.00 44.41 554 LEU A C 1
ATOM 4094 O O . LEU A 1 554 ? -7.936 24.137 65.370 1.00 41.39 554 LEU A O 1
ATOM 4099 N N . GLY A 1 555 ? -7.258 26.277 65.560 1.00 45.23 555 GLY A N 1
ATOM 4100 C CA . GLY A 1 555 ? -8.190 26.596 66.619 1.00 46.54 555 GLY A CA 1
ATOM 4101 C C . GLY A 1 555 ? -9.621 26.372 66.171 1.00 47.18 555 GLY A C 1
ATOM 4102 O O . GLY A 1 555 ? -10.438 25.847 66.930 1.00 48.51 555 GLY A O 1
ATOM 4103 N N . GLU A 1 556 ? -9.926 26.758 64.931 1.00 47.34 556 GLU A N 1
ATOM 4104 C CA . GLU A 1 556 ? -11.288 26.616 64.393 1.00 49.27 556 GLU A CA 1
ATOM 4105 C C . GLU A 1 556 ? -11.678 25.140 64.198 1.00 46.50 556 GLU A C 1
ATOM 4106 O O . GLU A 1 556 ? -12.835 24.775 64.403 1.00 46.43 556 GLU A O 1
ATOM 4112 N N . CYS A 1 557 ? -10.711 24.291 63.857 1.00 44.27 557 CYS A N 1
ATOM 4113 C CA . CYS A 1 557 ? -10.966 22.849 63.736 1.00 45.96 557 CYS A CA 1
ATOM 4114 C C . CYS A 1 557 ? -11.152 22.183 65.087 1.00 44.45 557 CYS A C 1
ATOM 4115 O O . CYS A 1 557 ? -11.925 21.242 65.201 1.00 45.21 557 CYS A O 1
ATOM 4118 N N . ALA A 1 558 ? -10.417 22.653 66.093 1.00 43.85 558 ALA A N 1
ATOM 4119 C CA . ALA A 1 558 ? -10.536 22.139 67.446 1.00 44.37 558 ALA A CA 1
ATOM 4120 C C . ALA A 1 558 ? -11.931 22.450 67.942 1.00 46.58 558 ALA A C 1
ATOM 4121 O O . ALA A 1 558 ? -12.631 21.579 68.483 1.00 49.80 558 ALA A O 1
ATOM 4123 N N . GLN A 1 559 ? -12.355 23.683 67.707 1.00 45.88 559 GLN A N 1
ATOM 4124 C CA . GLN A 1 559 ? -13.675 24.141 68.132 1.00 48.55 559 GLN A CA 1
ATOM 4125 C C . GLN A 1 559 ? -14.806 23.362 67.441 1.00 46.31 559 GLN A C 1
ATOM 4126 O O . GLN A 1 559 ? -15.825 23.033 68.062 1.00 43.64 559 GLN A O 1
ATOM 4132 N N . ALA A 1 560 ? -14.613 23.071 66.154 1.00 45.58 560 ALA A N 1
ATOM 4133 C CA . ALA A 1 560 ? -15.565 22.278 65.372 1.00 44.27 560 ALA A CA 1
ATOM 4134 C C . ALA A 1 560 ? -15.754 20.905 65.988 1.00 43.48 560 ALA A C 1
ATOM 4135 O O . ALA A 1 560 ? -16.870 20.444 66.128 1.00 46.82 560 ALA A O 1
ATOM 4137 N N . MET A 1 561 ? -14.657 20.256 66.359 1.00 44.60 561 MET A N 1
ATOM 4138 C CA . MET A 1 561 ? -14.719 18.961 67.046 1.00 44.07 561 MET A CA 1
ATOM 4139 C C . MET A 1 561 ? -15.516 19.079 68.364 1.00 45.82 561 MET A C 1
ATOM 4140 O O . MET A 1 561 ? -16.365 18.234 68.646 1.00 44.03 561 MET A O 1
ATOM 4145 N N . ASP A 1 562 ? -15.272 20.127 69.155 1.00 47.56 562 ASP A N 1
ATOM 4146 C CA . ASP A 1 562 ? -16.045 20.332 70.404 1.00 51.89 562 ASP A CA 1
ATOM 4147 C C . ASP A 1 562 ? -17.525 20.566 70.132 1.00 51.00 562 ASP A C 1
ATOM 4148 O O . ASP A 1 562 ? -18.364 20.076 70.863 1.00 54.31 562 ASP A O 1
ATOM 4153 N N . ASP A 1 563 ? -17.845 21.322 69.095 1.00 50.32 563 ASP A N 1
ATOM 4154 C CA . ASP A 1 563 ? -19.239 21.617 68.807 1.00 51.85 563 ASP A CA 1
ATOM 4155 C C . ASP A 1 563 ? -19.965 20.429 68.189 1.00 50.69 563 ASP A C 1
ATOM 4156 O O . ASP A 1 563 ? -21.168 20.326 68.335 1.00 55.10 563 ASP A O 1
ATOM 4161 N N . HIS A 1 564 ? -19.262 19.533 67.503 1.00 46.18 564 HIS A N 1
ATOM 4162 C CA . HIS A 1 564 ? -19.966 18.489 66.759 1.00 47.89 564 HIS A CA 1
ATOM 4163 C C . HIS A 1 564 ? -19.590 17.049 67.067 1.00 49.13 564 HIS A C 1
ATOM 4164 O O . HIS A 1 564 ? -20.058 16.127 66.382 1.00 49.12 564 HIS A O 1
ATOM 4171 N N . VAL A 1 565 ? -18.776 16.864 68.108 1.00 48.25 565 VAL A N 1
ATOM 4172 C CA . VAL A 1 565 ? -18.448 15.537 68.612 1.00 47.05 565 VAL A CA 1
ATOM 4173 C C . VAL A 1 565 ? -19.736 14.727 68.714 1.00 45.88 565 VAL A C 1
ATOM 4174 O O . VAL A 1 565 ? -20.736 15.204 69.263 1.00 47.94 565 VAL A O 1
ATOM 4178 N N . GLY A 1 566 ? -19.719 13.518 68.163 1.00 44.09 566 GLY A N 1
ATOM 4179 C CA . GLY A 1 566 ? -20.891 12.635 68.205 1.00 45.57 566 GLY A CA 1
ATOM 4180 C C . GLY A 1 566 ? -21.740 12.681 66.936 1.00 46.91 566 GLY A C 1
ATOM 4181 O O . GLY A 1 566 ? -22.515 11.779 66.708 1.00 46.92 566 GLY A O 1
ATOM 4182 N N . ASP A 1 567 ? -21.609 13.732 66.121 1.00 49.59 567 ASP A N 1
ATOM 4183 C CA . ASP A 1 567 ? -22.402 13.877 64.900 1.00 51.49 567 ASP A CA 1
ATOM 4184 C C . ASP A 1 567 ? -21.428 13.828 63.734 1.00 47.90 567 ASP A C 1
ATOM 4185 O O . ASP A 1 567 ? -20.910 14.850 63.297 1.00 45.70 567 ASP A O 1
ATOM 4190 N N . SER A 1 568 ? -21.198 12.613 63.239 1.00 49.86 568 SER A N 1
ATOM 4191 C CA . SER A 1 568 ? -20.139 12.329 62.264 1.00 48.59 568 SER A CA 1
ATOM 4192 C C . SER A 1 568 ? -20.249 13.175 61.021 1.00 43.80 568 SER A C 1
ATOM 4193 O O . SER A 1 568 ? -19.302 13.835 60.620 1.00 43.90 568 SER A O 1
ATOM 4196 N N . ASN A 1 569 ? -21.414 13.151 60.408 1.00 41.71 569 ASN A N 1
ATOM 4197 C CA . ASN A 1 569 ? -21.582 13.814 59.150 1.00 39.85 569 ASN A CA 1
ATOM 4198 C C . ASN A 1 569 ? -21.486 15.336 59.267 1.00 41.74 569 ASN A C 1
ATOM 4199 O O . ASN A 1 569 ? -20.811 15.983 58.457 1.00 41.90 569 ASN A O 1
ATOM 4204 N N . ARG A 1 570 ? -22.132 15.907 60.281 1.00 43.17 570 ARG A N 1
ATOM 4205 C CA . ARG A 1 570 ? -22.084 17.350 60.488 1.00 45.76 570 ARG A CA 1
ATOM 4206 C C . ARG A 1 570 ? -20.644 17.800 60.775 1.00 41.64 570 ARG A C 1
ATOM 4207 O O . ARG A 1 570 ? -20.176 18.770 60.209 1.00 39.96 570 ARG A O 1
ATOM 4215 N N . LEU A 1 571 ? -19.949 17.062 61.628 1.00 40.99 571 LEU A N 1
ATOM 4216 C CA . LEU A 1 571 ? -18.560 17.341 61.952 1.00 42.23 571 LEU A CA 1
ATOM 4217 C C . LEU A 1 571 ? -17.694 17.330 60.724 1.00 41.17 571 LEU A C 1
ATOM 4218 O O . LEU A 1 571 ? -16.851 18.218 60.569 1.00 42.12 571 LEU A O 1
ATOM 4223 N N . MET A 1 572 ? -17.886 16.329 59.861 1.00 42.33 572 MET A N 1
ATOM 4224 C CA . MET A 1 572 ? -17.109 16.242 58.595 1.00 43.44 572 MET A CA 1
ATOM 4225 C C . MET A 1 572 ? -17.432 17.361 57.647 1.00 40.43 572 MET A C 1
ATOM 4226 O O . MET A 1 572 ? -16.536 17.898 57.012 1.00 39.86 572 MET A O 1
ATOM 4231 N N . LEU A 1 573 ? -18.713 17.710 57.539 1.00 40.59 573 LEU A N 1
ATOM 4232 C CA . LEU A 1 573 ? -19.114 18.839 56.694 1.00 40.81 573 LEU A CA 1
ATOM 4233 C C . LEU A 1 573 ? -18.451 20.111 57.169 1.00 40.54 573 LEU A C 1
ATOM 4234 O O . LEU A 1 573 ? -17.967 20.893 56.365 1.00 40.56 573 LEU A O 1
ATOM 4239 N N . VAL A 1 574 ? -18.405 20.308 58.476 1.00 42.63 574 VAL A N 1
ATOM 4240 C CA . VAL A 1 574 ? -17.800 21.523 59.016 1.00 44.99 574 VAL A CA 1
ATOM 4241 C C . VAL A 1 574 ? -16.288 21.562 58.774 1.00 45.22 574 VAL A C 1
ATOM 4242 O O . VAL A 1 574 ? -15.760 22.593 58.389 1.00 44.45 574 VAL A O 1
ATOM 4246 N N . LEU A 1 575 ? -15.597 20.447 58.984 1.00 45.15 575 LEU A N 1
ATOM 4247 C CA . LEU A 1 575 ? -14.146 20.411 58.755 1.00 45.47 575 LEU A CA 1
ATOM 4248 C C . LEU A 1 575 ? -13.809 20.566 57.280 1.00 45.47 575 LEU A C 1
ATOM 4249 O O . LEU A 1 575 ? -12.848 21.253 56.921 1.00 43.50 575 LEU A O 1
ATOM 4254 N N . SER A 1 576 ? -14.576 19.910 56.418 1.00 47.48 576 SER A N 1
ATOM 4255 C CA . SER A 1 576 ? -14.327 20.027 54.982 1.00 49.80 576 SER A CA 1
ATOM 4256 C C . SER A 1 576 ? -14.421 21.475 54.537 1.00 52.01 576 SER A C 1
ATOM 4257 O O . SER A 1 576 ? -13.495 21.977 53.877 1.00 47.36 576 SER A O 1
ATOM 4260 N N . GLU A 1 577 ? -15.514 22.145 54.919 1.00 49.99 577 GLU A N 1
ATOM 4261 C CA . GLU A 1 577 ? -15.703 23.561 54.578 1.00 54.22 577 GLU A CA 1
ATOM 4262 C C . GLU A 1 577 ? -14.508 24.427 54.993 1.00 51.53 577 GLU A C 1
ATOM 4263 O O . GLU A 1 577 ? -14.091 25.293 54.239 1.00 53.62 577 GLU A O 1
ATOM 4269 N N . MET A 1 578 ? -13.958 24.178 56.175 1.00 49.19 578 MET A N 1
ATOM 4270 C CA . MET A 1 578 ? -12.786 24.908 56.638 1.00 51.13 578 MET A CA 1
ATOM 4271 C C . MET A 1 578 ? -11.488 24.540 55.936 1.00 47.38 578 MET A C 1
ATOM 4272 O O . MET A 1 578 ? -10.607 25.368 55.823 1.00 46.97 578 MET A O 1
ATOM 4277 N N . LEU A 1 579 ? -11.342 23.295 55.504 1.00 47.54 579 LEU A N 1
ATOM 4278 C CA . LEU A 1 579 ? -10.048 22.826 55.008 1.00 48.43 579 LEU A CA 1
ATOM 4279 C C . LEU A 1 579 ? -9.904 22.660 53.504 1.00 50.13 579 LEU A C 1
ATOM 4280 O O . LEU A 1 579 ? -8.809 22.886 52.967 1.00 44.97 579 LEU A O 1
ATOM 4285 N N . LEU A 1 580 ? -10.987 22.250 52.841 1.00 55.65 580 LEU A N 1
ATOM 4286 C CA . LEU A 1 580 ? -10.986 21.943 51.401 1.00 58.36 580 LEU A CA 1
ATOM 4287 C C . LEU A 1 580 ? -11.602 23.107 50.635 1.00 68.05 580 LEU A C 1
ATOM 4288 O O . LEU A 1 580 ? -11.060 24.205 50.701 1.00 80.97 580 LEU A O 1
ATOM 4293 N N . ARG A 1 581 ? -12.710 22.892 49.914 1.00 85.63 581 ARG A N 1
ATOM 4294 C CA . ARG A 1 581 ? -13.389 23.963 49.158 1.00 94.43 581 ARG A CA 1
ATOM 4295 C C . ARG A 1 581 ? -12.409 24.630 48.182 1.00 97.23 581 ARG A C 1
ATOM 4296 O O . ARG A 1 581 ? -12.308 25.856 48.116 1.00 99.84 581 ARG A O 1
ATOM 4304 N N . ASP A 1 582 ? -11.683 23.804 47.432 1.00 105.05 582 ASP A N 1
ATOM 4305 C CA . ASP A 1 582 ? -10.637 24.288 46.514 1.00 109.75 582 ASP A CA 1
ATOM 4306 C C . ASP A 1 582 ? -11.193 25.123 45.343 1.00 119.65 582 ASP A C 1
ATOM 4307 O O . ASP A 1 582 ? -10.541 26.063 44.883 1.00 123.95 582 ASP A O 1
ATOM 4312 N N . TYR A 1 583 ? -12.393 24.785 44.874 1.00 127.84 583 TYR A N 1
ATOM 4313 C CA . TYR A 1 583 ? -12.974 25.442 43.698 1.00 130.99 583 TYR A CA 1
ATOM 4314 C C . TYR A 1 583 ? -13.252 26.943 43.853 1.00 127.22 583 TYR A C 1
ATOM 4315 O O . TYR A 1 583 ? -12.847 27.733 42.998 1.00 126.29 583 TYR A O 1
ATOM 4324 N N . LYS A 1 584 ? -13.944 27.322 44.927 1.00 121.58 584 LYS A N 1
ATOM 4325 C CA . LYS A 1 584 ? -14.338 28.723 45.155 1.00 116.33 584 LYS A CA 1
ATOM 4326 C C . LYS A 1 584 ? -13.177 29.724 45.077 1.00 111.93 584 LYS A C 1
ATOM 4327 O O . LYS A 1 584 ? -13.286 30.751 44.409 1.00 108.70 584 LYS A O 1
ATOM 4333 N N . GLN A 1 585 ? -12.085 29.415 45.776 1.00 106.63 585 GLN A N 1
ATOM 4334 C CA . GLN A 1 585 ? -10.844 30.206 45.759 1.00 99.45 585 GLN A CA 1
ATOM 4335 C C . GLN A 1 585 ? -9.689 29.227 45.942 1.00 87.38 585 GLN A C 1
ATOM 4336 O O . GLN A 1 585 ? -9.913 28.101 46.390 1.00 88.54 585 GLN A O 1
ATOM 4342 N N . PRO A 1 586 ? -8.451 29.632 45.604 1.00 76.47 586 PRO A N 1
ATOM 4343 C CA . PRO A 1 586 ? -7.409 28.616 45.780 1.00 71.30 586 PRO A CA 1
ATOM 4344 C C . PRO A 1 586 ? -7.129 28.377 47.265 1.00 63.76 586 PRO A C 1
ATOM 4345 O O . PRO A 1 586 ? -7.489 29.199 48.097 1.00 60.34 586 PRO A O 1
ATOM 4349 N N . PRO A 1 587 ? -6.508 27.245 47.603 1.00 59.67 587 PRO A N 1
ATOM 4350 C CA . PRO A 1 587 ? -6.255 27.032 49.021 1.00 56.61 587 PRO A CA 1
ATOM 4351 C C . PRO A 1 587 ? -5.260 28.039 49.598 1.00 52.90 587 PRO A C 1
ATOM 4352 O O . PRO A 1 587 ? -4.325 28.444 48.914 1.00 54.26 587 PRO A O 1
ATOM 4356 N N . THR A 1 588 ? -5.475 28.443 50.844 1.00 48.51 588 THR A N 1
ATOM 4357 C CA . THR A 1 588 ? -4.533 29.291 51.541 1.00 47.17 588 THR A CA 1
ATOM 4358 C C . THR A 1 588 ? -3.323 28.470 51.980 1.00 47.25 588 THR A C 1
ATOM 4359 O O . THR A 1 588 ? -3.364 27.225 52.019 1.00 47.53 588 THR A O 1
ATOM 4363 N N . VAL A 1 589 ? -2.259 29.173 52.346 1.00 42.15 589 VAL A N 1
ATOM 4364 C CA . VAL A 1 589 ? -1.091 28.538 52.934 1.00 40.56 589 VAL A CA 1
ATOM 4365 C C . VAL A 1 589 ? -1.479 27.735 54.184 1.00 41.81 589 VAL A C 1
ATOM 4366 O O . VAL A 1 589 ? -1.070 26.584 54.351 1.00 42.46 589 VAL A O 1
ATOM 4370 N N . ALA A 1 590 ? -2.273 28.336 55.064 1.00 44.46 590 ALA A N 1
ATOM 4371 C CA . ALA A 1 590 ? -2.736 27.647 56.270 1.00 45.04 590 ALA A CA 1
ATOM 4372 C C . ALA A 1 590 ? -3.422 26.327 55.936 1.00 43.60 590 ALA A C 1
ATOM 4373 O O . ALA A 1 590 ? -3.160 25.303 56.552 1.00 43.48 590 ALA A O 1
ATOM 4375 N N . GLN A 1 591 ? -4.276 26.348 54.929 1.00 41.83 591 GLN A N 1
ATOM 4376 C CA . GLN A 1 591 ? -4.970 25.138 54.533 1.00 42.30 591 GLN A CA 1
ATOM 4377 C C . GLN A 1 591 ? -4.038 24.072 53.984 1.00 40.16 591 GLN A C 1
ATOM 4378 O O . GLN A 1 591 ? -4.220 22.891 54.247 1.00 38.73 591 GLN A O 1
ATOM 4384 N N . PHE A 1 592 ? -3.073 24.481 53.176 1.00 40.06 592 PHE A N 1
ATOM 4385 C CA . PHE A 1 592 ? -2.095 23.535 52.680 1.00 40.20 592 PHE A CA 1
ATOM 4386 C C . PHE A 1 592 ? -1.306 22.933 53.812 1.00 36.91 592 PHE A C 1
ATOM 4387 O O . PHE A 1 592 ? -0.979 21.759 53.774 1.00 39.14 592 PHE A O 1
ATOM 4395 N N . PHE A 1 593 ? -0.976 23.733 54.806 1.00 36.18 593 PHE A N 1
ATOM 4396 C CA . PHE A 1 593 ? -0.182 23.224 55.930 1.00 37.99 593 PHE A CA 1
ATOM 4397 C C . PHE A 1 593 ? -0.830 22.112 56.727 1.00 38.96 593 PHE A C 1
ATOM 4398 O O . PHE A 1 593 ? -0.168 21.146 57.061 1.00 42.44 593 PHE A O 1
ATOM 4406 N N . VAL A 1 594 ? -2.123 22.228 56.995 1.00 39.75 594 VAL A N 1
ATOM 4407 C CA . VAL A 1 594 ? -2.781 21.338 57.941 1.00 39.59 594 VAL A CA 1
ATOM 4408 C C . VAL A 1 594 ? -3.830 20.371 57.404 1.00 42.73 594 VAL A C 1
ATOM 4409 O O . VAL A 1 594 ? -4.101 19.360 58.058 1.00 48.31 594 VAL A O 1
ATOM 4413 N N . ARG A 1 595 ? -4.392 20.621 56.226 1.00 40.15 595 ARG A N 1
ATOM 4414 C CA . ARG A 1 595 ? -5.527 19.803 55.758 1.00 40.01 595 ARG A CA 1
ATOM 4415 C C . ARG A 1 595 ? -5.246 18.308 55.596 1.00 39.53 595 ARG A C 1
ATOM 4416 O O . ARG A 1 595 ? -6.118 17.490 55.848 1.00 38.59 595 ARG A O 1
ATOM 4424 N N . GLY A 1 596 ? -4.053 17.954 55.145 1.00 39.01 596 GLY A N 1
ATOM 4425 C CA . GLY A 1 596 ? -3.721 16.555 54.918 1.00 39.71 596 GLY A CA 1
ATOM 4426 C C . GLY A 1 596 ? -3.686 15.814 56.234 1.00 40.58 596 GLY A C 1
ATOM 4427 O O . GLY A 1 596 ? -4.241 14.720 56.366 1.00 41.29 596 GLY A O 1
ATOM 4428 N N . THR A 1 597 ? -3.053 16.431 57.218 1.00 40.11 597 THR A N 1
ATOM 4429 C CA . THR A 1 597 ? -2.914 15.822 58.505 1.00 40.81 597 THR A CA 1
ATOM 4430 C C . THR A 1 597 ? -4.272 15.690 59.192 1.00 43.01 597 THR A C 1
ATOM 4431 O O . THR A 1 597 ? -4.665 14.571 59.564 1.00 42.13 597 THR A O 1
ATOM 4435 N N . LEU A 1 598 ? -5.017 16.791 59.299 1.00 41.68 598 LEU A N 1
ATOM 4436 C CA . LEU A 1 598 ? -6.348 16.745 59.934 1.00 43.24 598 LEU A CA 1
ATOM 4437 C C . LEU A 1 598 ? -7.370 15.812 59.240 1.00 43.58 598 LEU A C 1
ATOM 4438 O O . LEU A 1 598 ? -8.141 15.117 59.918 1.00 39.76 598 LEU A O 1
ATOM 4443 N N . MET A 1 599 ? -7.373 15.783 57.908 1.00 42.59 599 MET A N 1
ATOM 4444 C CA . MET A 1 599 ? -8.302 14.924 57.170 1.00 46.38 599 MET A CA 1
ATOM 4445 C C . MET A 1 599 ? -7.963 13.449 57.311 1.00 45.72 599 MET A C 1
ATOM 4446 O O . MET A 1 599 ? -8.850 12.605 57.312 1.00 46.64 599 MET A O 1
ATOM 4451 N N . MET A 1 600 ? -6.691 13.133 57.426 1.00 42.55 600 MET A N 1
ATOM 4452 C CA . MET A 1 600 ? -6.311 11.772 57.658 1.00 45.82 600 MET A CA 1
ATOM 4453 C C . MET A 1 600 ? -6.678 11.337 59.063 1.00 42.56 600 MET A C 1
ATOM 4454 O O . MET A 1 600 ? -7.081 10.177 59.257 1.00 38.50 600 MET A O 1
ATOM 4459 N N . ALA A 1 601 ? -6.531 12.245 60.035 1.00 37.95 601 ALA A N 1
ATOM 4460 C CA . ALA A 1 601 ? -6.974 11.949 61.383 1.00 37.47 601 ALA A CA 1
ATOM 4461 C C . ALA A 1 601 ? -8.479 11.670 61.377 1.00 37.57 601 ALA A C 1
ATOM 4462 O O . ALA A 1 601 ? -8.928 10.714 61.978 1.00 40.43 601 ALA A O 1
ATOM 4464 N N . ALA A 1 602 ? -9.244 12.470 60.644 1.00 38.96 602 ALA A N 1
ATOM 4465 C CA . ALA A 1 602 ? -10.700 12.281 60.549 1.00 40.28 602 ALA A CA 1
ATOM 4466 C C . ALA A 1 602 ? -11.069 10.974 59.915 1.00 40.45 602 ALA A C 1
ATOM 4467 O O . ALA A 1 602 ? -12.028 10.338 60.329 1.00 39.77 602 ALA A O 1
ATOM 4469 N N . MET A 1 603 ? -10.306 10.576 58.918 1.00 40.36 603 MET A N 1
ATOM 4470 C CA . MET A 1 603 ? -10.539 9.320 58.251 1.00 42.68 603 MET A CA 1
ATOM 4471 C C . MET A 1 603 ? -10.355 8.161 59.222 1.00 43.63 603 MET A C 1
ATOM 4472 O O . MET A 1 603 ? -11.156 7.198 59.209 1.00 42.05 603 MET A O 1
ATOM 4477 N N . CYS A 1 604 ? -9.291 8.249 60.031 1.00 41.48 604 CYS A N 1
ATOM 4478 C CA . CYS A 1 604 ? -8.965 7.245 61.058 1.00 42.30 604 CYS A CA 1
ATOM 4479 C C . CYS A 1 604 ? -10.056 7.135 62.110 1.00 39.97 604 CYS A C 1
ATOM 4480 O O . CYS A 1 604 ? -10.599 6.059 62.320 1.00 37.66 604 CYS A O 1
ATOM 4483 N N . TYR A 1 605 ? -10.429 8.237 62.748 1.00 40.49 605 TYR A N 1
ATOM 4484 C CA . TYR A 1 605 ? -11.463 8.107 63.752 1.00 41.69 605 TYR A CA 1
ATOM 4485 C C . TYR A 1 605 ? -12.824 7.712 63.158 1.00 42.82 605 TYR A C 1
ATOM 4486 O O . TYR A 1 605 ? -13.568 6.971 63.772 1.00 45.33 605 TYR A O 1
ATOM 4495 N N . ASP A 1 606 ? -13.121 8.158 61.949 1.00 42.80 606 ASP A N 1
ATOM 4496 C CA . ASP A 1 606 ? -14.401 7.859 61.333 1.00 43.29 606 ASP A CA 1
ATOM 4497 C C . ASP A 1 606 ? -14.545 6.355 61.098 1.00 43.44 606 ASP A C 1
ATOM 4498 O O . ASP A 1 606 ? -15.622 5.778 61.284 1.00 42.11 606 ASP A O 1
ATOM 4503 N N . TYR A 1 607 ? -13.450 5.728 60.689 1.00 42.18 607 TYR A N 1
ATOM 4504 C CA . TYR A 1 607 ? -13.433 4.311 60.456 1.00 40.88 607 TYR A CA 1
ATOM 4505 C C . TYR A 1 607 ? -13.733 3.568 61.761 1.00 40.89 607 TYR A C 1
ATOM 4506 O O . TYR A 1 607 ? -14.591 2.681 61.802 1.00 38.68 607 TYR A O 1
ATOM 4515 N N . TYR A 1 608 ? -13.046 3.941 62.831 1.00 40.48 608 TYR A N 1
ATOM 4516 C CA . TYR A 1 608 ? -13.179 3.187 64.080 1.00 41.40 608 TYR A CA 1
ATOM 4517 C C . TYR A 1 608 ? -14.447 3.461 64.892 1.00 41.18 608 TYR A C 1
ATOM 4518 O O . TYR A 1 608 ? -14.967 2.532 65.524 1.00 40.89 608 TYR A O 1
ATOM 4527 N N . VAL A 1 609 ? -14.974 4.692 64.870 1.00 39.67 609 VAL A N 1
ATOM 4528 C CA . VAL A 1 609 ? -16.204 4.957 65.636 1.00 43.11 609 VAL A CA 1
ATOM 4529 C C . VAL A 1 609 ? -17.423 4.152 65.168 1.00 43.11 609 VAL A C 1
ATOM 4530 O O . VAL A 1 609 ? -18.289 3.820 65.978 1.00 43.68 609 VAL A O 1
ATOM 4534 N N . LYS A 1 610 ? -17.522 3.891 63.870 1.00 40.53 610 LYS A N 1
ATOM 4535 C CA . LYS A 1 610 ? -18.598 3.054 63.351 1.00 43.41 610 LYS A CA 1
ATOM 4536 C C . LYS A 1 610 ? -18.484 1.588 63.791 1.00 41.22 610 LYS A C 1
ATOM 4537 O O . LYS A 1 610 ? -19.427 0.850 63.662 1.00 40.74 610 LYS A O 1
ATOM 4543 N N . ARG A 1 611 ? -17.308 1.176 64.236 1.00 39.85 611 ARG A N 1
ATOM 4544 C CA . ARG A 1 611 ? -17.018 -0.224 64.523 1.00 41.51 611 ARG A CA 1
ATOM 4545 C C . ARG A 1 611 ? -16.778 -0.492 66.000 1.00 43.56 611 ARG A C 1
ATOM 4546 O O . ARG A 1 611 ? -16.556 -1.629 66.406 1.00 43.23 611 ARG A O 1
ATOM 4554 N N . VAL A 1 612 ? -16.845 0.549 66.818 1.00 46.36 612 VAL A N 1
ATOM 4555 C CA . VAL A 1 612 ? -16.582 0.376 68.235 1.00 48.23 612 VAL A CA 1
ATOM 4556 C C . VAL A 1 612 ? -17.720 -0.383 68.936 1.00 48.66 612 VAL A C 1
ATOM 4557 O O . VAL A 1 612 ? -18.884 -0.103 68.713 1.00 48.27 612 VAL A O 1
ATOM 4561 N N . THR A 1 613 ? -17.354 -1.372 69.752 1.00 51.96 613 THR A N 1
ATOM 4562 C CA . THR A 1 613 ? -18.303 -2.087 70.611 1.00 57.01 613 THR A CA 1
ATOM 4563 C C . THR A 1 613 ? -17.754 -2.095 72.031 1.00 57.19 613 THR A C 1
ATOM 4564 O O . THR A 1 613 ? -16.531 -2.049 72.226 1.00 56.45 613 THR A O 1
ATOM 4568 N N . PRO A 1 614 ? -18.642 -2.189 73.025 1.00 55.09 614 PRO A N 1
ATOM 4569 C CA . PRO A 1 614 ? -20.110 -2.246 72.946 1.00 55.28 614 PRO A CA 1
ATOM 4570 C C . PRO A 1 614 ? -20.742 -0.943 72.457 1.00 55.19 614 PRO A C 1
ATOM 4571 O O . PRO A 1 614 ? -20.346 0.154 72.882 1.00 55.37 614 PRO A O 1
ATOM 4575 N N . ALA A 1 615 ? -21.745 -1.078 71.603 1.00 53.97 615 ALA A N 1
ATOM 4576 C CA . ALA A 1 615 ? -22.394 0.061 70.967 1.00 56.25 615 ALA A CA 1
ATOM 4577 C C . ALA A 1 615 ? -22.918 1.121 71.954 1.00 57.45 615 ALA A C 1
ATOM 4578 O O . ALA A 1 615 ? -22.844 2.316 71.668 1.00 61.83 615 ALA A O 1
ATOM 4580 N N . ASP A 1 616 ? -23.420 0.701 73.110 1.00 56.80 616 ASP A N 1
ATOM 4581 C CA . ASP A 1 616 ? -23.926 1.660 74.100 1.00 59.70 616 ASP A CA 1
ATOM 4582 C C . ASP A 1 616 ? -22.821 2.443 74.818 1.00 56.65 616 ASP A C 1
ATOM 4583 O O . ASP A 1 616 ? -23.118 3.337 75.594 1.00 55.92 616 ASP A O 1
ATOM 4588 N N . ARG A 1 617 ? -21.561 2.097 74.574 1.00 53.88 617 ARG A N 1
ATOM 4589 C CA . ARG A 1 617 ? -20.436 2.865 75.098 1.00 54.29 617 ARG A CA 1
ATOM 4590 C C . ARG A 1 617 ? -19.754 3.691 73.984 1.00 52.26 617 ARG A C 1
ATOM 4591 O O . ARG A 1 617 ? -18.650 4.193 74.164 1.00 51.06 617 ARG A O 1
ATOM 4599 N N . LYS A 1 618 ? -20.416 3.831 72.840 1.00 49.74 618 LYS A N 1
ATOM 4600 C CA . LYS A 1 618 ? -19.866 4.599 71.715 1.00 49.06 618 LYS A CA 1
ATOM 4601 C C . LYS A 1 618 ? -19.485 6.041 72.107 1.00 45.00 618 LYS A C 1
ATOM 4602 O O . LYS A 1 618 ? -18.447 6.537 71.666 1.00 46.27 618 LYS A O 1
ATOM 4608 N N . ALA A 1 619 ? -20.306 6.691 72.934 1.00 42.04 619 ALA A N 1
ATOM 4609 C CA . ALA A 1 619 ? -20.048 8.071 73.396 1.00 41.66 619 ALA A CA 1
ATOM 4610 C C . ALA A 1 619 ? -18.708 8.218 74.109 1.00 42.62 619 ALA A C 1
ATOM 4611 O O . ALA A 1 619 ? -18.076 9.276 74.013 1.00 43.21 619 ALA A O 1
ATOM 4613 N N . GLU A 1 620 ? -18.276 7.167 74.809 1.00 43.02 620 GLU A N 1
ATOM 4614 C CA . GLU A 1 620 ? -16.980 7.175 75.484 1.00 44.32 620 GLU A CA 1
ATOM 4615 C C . GLU A 1 620 ? -15.882 7.264 74.454 1.00 43.07 620 GLU A C 1
ATOM 4616 O O . GLU A 1 620 ? -14.897 7.957 74.666 1.00 45.70 620 GLU A O 1
ATOM 4622 N N . PHE A 1 621 ? -16.047 6.571 73.334 1.00 41.31 621 PHE A N 1
ATOM 4623 C CA . PHE A 1 621 ? -15.034 6.614 72.286 1.00 41.47 621 PHE A CA 1
ATOM 4624 C C . PHE A 1 621 ? -15.029 7.959 71.602 1.00 42.08 621 PHE A C 1
ATOM 4625 O O . PHE A 1 621 ? -13.975 8.467 71.248 1.00 41.96 621 PHE A O 1
ATOM 4633 N N . TRP A 1 622 ? -16.216 8.533 71.411 1.00 44.13 622 TRP A N 1
ATOM 4634 C CA . TRP A 1 622 ? -16.318 9.889 70.906 1.00 42.18 622 TRP A CA 1
ATOM 4635 C C . TRP A 1 622 ? -15.561 10.877 71.811 1.00 41.90 622 TRP A C 1
ATOM 4636 O O . TRP A 1 622 ? -14.896 11.770 71.320 1.00 39.60 622 TRP A O 1
ATOM 4647 N N . GLU A 1 623 ? -15.678 10.733 73.125 1.00 44.95 623 GLU A N 1
ATOM 4648 C CA . GLU A 1 623 ? -14.952 11.612 74.042 1.00 46.49 623 GLU A CA 1
ATOM 4649 C C . GLU A 1 623 ? -13.422 11.415 73.887 1.00 46.15 623 GLU A C 1
ATOM 4650 O O . GLU A 1 623 ? -12.657 12.385 73.838 1.00 45.96 623 GLU A O 1
ATOM 4656 N N . ILE A 1 624 ? -12.987 10.163 73.776 1.00 44.99 624 ILE A N 1
ATOM 4657 C CA . ILE A 1 624 ? -11.581 9.862 73.489 1.00 41.58 624 ILE A CA 1
ATOM 4658 C C . ILE A 1 624 ? -11.091 10.553 72.223 1.00 42.08 624 ILE A C 1
ATOM 4659 O O . ILE A 1 624 ? -9.990 11.125 72.191 1.00 41.80 624 ILE A O 1
ATOM 4664 N N . ILE A 1 625 ? -11.894 10.474 71.168 1.00 41.29 625 ILE A N 1
ATOM 4665 C CA . ILE A 1 625 ? -11.543 11.082 69.896 1.00 41.60 625 ILE A CA 1
ATOM 4666 C C . ILE A 1 625 ? -11.421 12.602 70.032 1.00 41.24 625 ILE A C 1
ATOM 4667 O O . ILE A 1 625 ? -10.498 13.213 69.484 1.00 40.33 625 ILE A O 1
ATOM 4672 N N . ARG A 1 626 ? -12.351 13.192 70.774 1.00 38.78 626 ARG A N 1
ATOM 4673 C CA . ARG A 1 626 ? -12.372 14.624 70.965 1.00 41.31 626 ARG A CA 1
ATOM 4674 C C . ARG A 1 626 ? -11.109 15.051 71.673 1.00 41.01 626 ARG A C 1
ATOM 4675 O O . ARG A 1 626 ? -10.423 15.966 71.246 1.00 40.83 626 ARG A O 1
ATOM 4683 N N . ASP A 1 627 ? -10.793 14.359 72.745 1.00 42.36 627 ASP A N 1
ATOM 4684 C CA . ASP A 1 627 ? -9.662 14.741 73.571 1.00 46.64 627 ASP A CA 1
ATOM 4685 C C . ASP A 1 627 ? -8.324 14.579 72.827 1.00 46.57 627 ASP A C 1
ATOM 4686 O O . ASP A 1 627 ? -7.483 15.466 72.871 1.00 44.27 627 ASP A O 1
ATOM 4691 N N . GLU A 1 628 ? -8.142 13.446 72.148 1.00 46.31 628 GLU A N 1
ATOM 4692 C CA . GLU A 1 628 ? -6.931 13.209 71.374 1.00 44.61 628 GLU A CA 1
ATOM 4693 C C . GLU A 1 628 ? -6.849 14.117 70.162 1.00 44.00 628 GLU A C 1
ATOM 4694 O O . GLU A 1 628 ? -5.762 14.522 69.777 1.00 45.80 628 GLU A O 1
ATOM 4700 N N . PHE A 1 629 ? -7.986 14.453 69.567 1.00 44.33 629 PHE A N 1
ATOM 4701 C CA . PHE A 1 629 ? -7.975 15.377 68.449 1.00 44.63 629 PHE A CA 1
ATOM 4702 C C . PHE A 1 629 ? -7.402 16.722 68.916 1.00 45.68 629 PHE A C 1
ATOM 4703 O O . PHE A 1 629 ? -6.601 17.325 68.207 1.00 44.87 629 PHE A O 1
ATOM 4711 N N . HIS A 1 630 ? -7.806 17.164 70.113 1.00 46.65 630 HIS A N 1
ATOM 4712 C CA . HIS A 1 630 ? -7.256 18.375 70.747 1.00 48.76 630 HIS A CA 1
ATOM 4713 C C . HIS A 1 630 ? -5.764 18.286 71.038 1.00 47.42 630 HIS A C 1
ATOM 4714 O O . HIS A 1 630 ? -5.025 19.240 70.781 1.00 46.26 630 HIS A O 1
ATOM 4721 N N . GLN A 1 631 ? -5.319 17.176 71.616 1.00 46.30 631 GLN A N 1
ATOM 4722 C CA . GLN A 1 631 ? -3.892 17.003 71.850 1.00 49.29 631 GLN A CA 1
ATOM 4723 C C . GLN A 1 631 ? -3.130 17.070 70.526 1.00 48.01 631 GLN A C 1
ATOM 4724 O O . GLN A 1 631 ? -2.079 17.692 70.457 1.00 50.19 631 GLN A O 1
ATOM 4730 N N . MET A 1 632 ? -3.671 16.461 69.474 1.00 44.77 632 MET A N 1
ATOM 4731 C CA . MET A 1 632 ? -3.034 16.516 68.169 1.00 45.08 632 MET A CA 1
ATOM 4732 C C . MET A 1 632 ? -2.927 17.959 67.679 1.00 46.04 632 MET A C 1
ATOM 4733 O O . MET A 1 632 ? -1.861 18.400 67.223 1.00 43.47 632 MET A O 1
ATOM 4738 N N . ILE A 1 633 ? -4.033 18.687 67.773 1.00 45.26 633 ILE A N 1
ATOM 4739 C CA . ILE A 1 633 ? -4.055 20.075 67.335 1.00 45.33 633 ILE A CA 1
ATOM 4740 C C . ILE A 1 633 ? -3.100 20.931 68.176 1.00 46.39 633 ILE A C 1
ATOM 4741 O O . ILE A 1 633 ? -2.458 21.833 67.644 1.00 45.80 633 ILE A O 1
ATOM 4746 N N . ARG A 1 634 ? -2.973 20.611 69.459 1.00 46.18 634 ARG A N 1
ATOM 4747 C CA . ARG A 1 634 ? -2.002 21.280 70.340 1.00 48.69 634 ARG A CA 1
ATOM 4748 C C . ARG A 1 634 ? -0.548 21.034 69.896 1.00 46.76 634 ARG A C 1
ATOM 4749 O O . ARG A 1 634 ? 0.248 21.974 69.791 1.00 46.95 634 ARG A O 1
ATOM 4757 N N . VAL A 1 635 ? -0.195 19.775 69.663 1.00 42.93 635 VAL A N 1
ATOM 4758 C CA . VAL A 1 635 ? 1.131 19.446 69.157 1.00 45.08 635 VAL A CA 1
ATOM 4759 C C . VAL A 1 635 ? 1.404 20.139 67.798 1.00 44.32 635 VAL A C 1
ATOM 4760 O O . VAL A 1 635 ? 2.483 20.684 67.583 1.00 46.97 635 VAL A O 1
ATOM 4764 N N . MET A 1 636 ? 0.430 20.126 66.897 1.00 42.04 636 MET A N 1
ATOM 4765 C CA . MET A 1 636 ? 0.586 20.772 65.601 1.00 41.61 636 MET A CA 1
ATOM 4766 C C . MET A 1 636 ? 0.798 22.284 65.760 1.00 44.32 636 MET A C 1
ATOM 4767 O O . MET A 1 636 ? 1.615 22.891 65.069 1.00 46.15 636 MET A O 1
ATOM 4772 N N . THR A 1 637 ? 0.035 22.878 66.665 1.00 43.09 637 THR A N 1
ATOM 4773 C CA . THR A 1 637 ? 0.124 24.288 66.961 1.00 43.00 637 THR A CA 1
ATOM 4774 C C . THR A 1 637 ? 1.539 24.647 67.397 1.00 43.67 637 THR A C 1
ATOM 4775 O O . THR A 1 637 ? 2.136 25.587 66.876 1.00 44.04 637 THR A O 1
ATOM 4779 N N . LEU A 1 638 ? 2.070 23.888 68.349 1.00 44.68 638 LEU A N 1
ATOM 4780 C CA . LEU A 1 638 ? 3.416 24.140 68.856 1.00 46.89 638 LEU A CA 1
ATOM 4781 C C . LEU A 1 638 ? 4.478 23.906 67.811 1.00 44.78 638 LEU A C 1
ATOM 4782 O O . LEU A 1 638 ? 5.470 24.618 67.790 1.00 47.86 638 LEU A O 1
ATOM 4787 N N . GLN A 1 639 ? 4.279 22.909 66.954 1.00 43.17 639 GLN A N 1
ATOM 4788 C CA . GLN A 1 639 ? 5.266 22.603 65.902 1.00 42.66 639 GLN A CA 1
ATOM 4789 C C . GLN A 1 639 ? 5.345 23.716 64.872 1.00 42.22 639 GLN A C 1
ATOM 4790 O O . GLN A 1 639 ? 6.429 24.112 64.434 1.00 39.14 639 GLN A O 1
ATOM 4796 N N . VAL A 1 640 ? 4.176 24.236 64.519 1.00 43.25 640 VAL A N 1
ATOM 4797 C CA . VAL A 1 640 ? 4.067 25.313 63.552 1.00 44.16 640 VAL A CA 1
ATOM 4798 C C . VAL A 1 640 ? 4.793 26.564 64.039 1.00 46.79 640 VAL A C 1
ATOM 4799 O O . VAL A 1 640 ? 5.547 27.175 63.274 1.00 45.67 640 VAL A O 1
ATOM 4803 N N . GLU A 1 641 ? 4.566 26.927 65.304 1.00 46.83 641 GLU A N 1
ATOM 4804 C CA . GLU A 1 641 ? 5.157 28.128 65.890 1.00 49.96 641 GLU A CA 1
ATOM 4805 C C . GLU A 1 641 ? 6.664 27.996 66.021 1.00 49.79 641 GLU A C 1
ATOM 4806 O O . GLU A 1 641 ? 7.405 28.929 65.730 1.00 49.81 641 GLU A O 1
ATOM 4812 N N . TRP A 1 642 ? 7.105 26.834 66.476 1.00 49.18 642 TRP A N 1
ATOM 4813 C CA . TRP A 1 642 ? 8.527 26.518 66.520 1.00 49.08 642 TRP A CA 1
ATOM 4814 C C . TRP A 1 642 ? 9.170 26.534 65.121 1.00 48.27 642 TRP A C 1
ATOM 4815 O O . TRP A 1 642 ? 10.288 27.012 64.950 1.00 48.52 642 TRP A O 1
ATOM 4826 N N . TYR A 1 643 ? 8.459 25.998 64.128 1.00 46.67 643 TYR A N 1
ATOM 4827 C CA . TYR A 1 643 ? 8.979 25.908 62.766 1.00 46.03 643 TYR A CA 1
ATOM 4828 C C . TYR A 1 643 ? 9.173 27.266 62.132 1.00 47.49 643 TYR A C 1
ATOM 4829 O O . TYR A 1 643 ? 10.218 27.515 61.542 1.00 48.56 643 TYR A O 1
ATOM 4838 N N . PHE A 1 644 ? 8.166 28.126 62.239 1.00 46.70 644 PHE A N 1
ATOM 4839 C CA . PHE A 1 644 ? 8.264 29.465 61.686 1.00 49.22 644 PHE A CA 1
ATOM 4840 C C . PHE A 1 644 ? 9.315 30.315 62.398 1.00 53.96 644 PHE A C 1
ATOM 4841 O O . PHE A 1 644 ? 9.968 31.140 61.755 1.00 53.68 644 PHE A O 1
ATOM 4849 N N . ASP A 1 645 ? 9.495 30.107 63.701 1.00 57.51 645 ASP A N 1
ATOM 4850 C CA . ASP A 1 645 ? 10.565 30.787 64.427 1.00 61.99 645 ASP A CA 1
ATOM 4851 C C . ASP A 1 645 ? 11.971 30.389 63.949 1.00 60.44 645 ASP A C 1
ATOM 4852 O O . ASP A 1 645 ? 12.872 31.199 64.003 1.00 61.69 645 ASP A O 1
ATOM 4857 N N . ASN A 1 646 ? 12.140 29.162 63.459 1.00 58.00 646 ASN A N 1
ATOM 4858 C CA . ASN A 1 646 ? 13.456 28.643 63.093 1.00 57.40 646 ASN A CA 1
ATOM 4859 C C . ASN A 1 646 ? 13.647 28.277 61.631 1.00 55.29 646 ASN A C 1
ATOM 4860 O O . ASN A 1 646 ? 14.629 27.600 61.284 1.00 48.64 646 ASN A O 1
ATOM 4865 N N . ILE A 1 647 ? 12.720 28.715 60.781 1.00 54.07 647 ILE A N 1
ATOM 4866 C CA . ILE A 1 647 ? 12.721 28.321 59.371 1.00 53.08 647 ILE A CA 1
ATOM 4867 C C . ILE A 1 647 ? 14.075 28.591 58.677 1.00 55.48 647 ILE A C 1
ATOM 4868 O O . ILE A 1 647 ? 14.550 27.770 57.882 1.00 55.79 647 ILE A O 1
ATOM 4873 N N . GLU A 1 648 ? 14.712 29.704 59.036 1.00 55.86 648 GLU A N 1
ATOM 4874 C CA . GLU A 1 648 ? 15.977 30.124 58.436 1.00 60.31 648 GLU A CA 1
ATOM 4875 C C . GLU A 1 648 ? 17.169 29.335 58.994 1.00 59.31 648 GLU A C 1
ATOM 4876 O O . GLU A 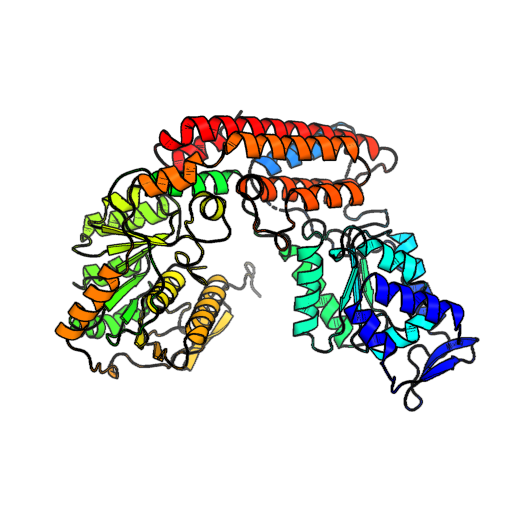1 648 ? 18.143 29.060 58.282 1.00 57.51 648 GLU A O 1
ATOM 4882 N N . ALA A 1 649 ? 17.079 28.955 60.262 1.00 58.01 649 ALA A N 1
ATOM 4883 C CA . ALA A 1 649 ? 18.207 28.346 60.964 1.00 58.93 649 ALA A CA 1
ATOM 4884 C C . ALA A 1 649 ? 18.420 26.858 60.685 1.00 58.99 649 ALA A C 1
ATOM 4885 O O . ALA A 1 649 ? 19.516 26.352 60.897 1.00 57.61 649 ALA A O 1
ATOM 4887 N N . PHE A 1 650 ? 17.402 26.141 60.221 1.00 59.60 650 PHE A N 1
ATOM 4888 C CA . PHE A 1 650 ? 17.602 24.716 59.905 1.00 61.36 650 PHE A CA 1
ATOM 4889 C C . PHE A 1 650 ? 18.709 24.589 58.865 1.00 64.14 650 PHE A C 1
ATOM 4890 O O . PHE A 1 650 ? 18.640 25.223 57.825 1.00 66.36 650 PHE A O 1
ATOM 4898 N N . GLU A 1 651 ? 19.733 23.793 59.155 1.00 69.85 651 GLU A N 1
ATOM 4899 C CA . GLU A 1 651 ? 20.851 23.599 58.224 1.00 73.68 651 GLU A CA 1
ATOM 4900 C C . GLU A 1 651 ? 20.478 22.769 56.995 1.00 71.15 651 GLU A C 1
ATOM 4901 O O . GLU A 1 651 ? 21.099 22.915 55.946 1.00 73.31 651 GLU A O 1
ATOM 4907 N N . SER A 1 652 ? 19.489 21.884 57.135 1.00 67.81 652 SER A N 1
ATOM 4908 C CA . SER A 1 652 ? 19.018 21.053 56.023 1.00 62.81 652 SER A CA 1
ATOM 4909 C C . SER A 1 652 ? 17.668 20.409 56.333 1.00 61.64 652 SER A C 1
ATOM 4910 O O . SER A 1 652 ? 17.194 20.427 57.475 1.00 61.80 652 SER A O 1
ATOM 4913 N N . ASP A 1 653 ? 17.073 19.816 55.306 1.00 59.23 653 ASP A N 1
ATOM 4914 C CA . ASP A 1 653 ? 15.800 19.107 55.438 1.00 59.22 653 ASP A CA 1
ATOM 4915 C C . ASP A 1 653 ? 15.882 17.985 56.462 1.00 61.35 653 ASP A C 1
ATOM 4916 O O . ASP A 1 653 ? 14.893 17.701 57.152 1.00 55.66 653 ASP A O 1
ATOM 4921 N N . GLU A 1 654 ? 17.052 17.334 56.528 1.00 62.70 654 GLU A N 1
ATOM 4922 C CA . GLU A 1 654 ? 17.249 16.185 57.410 1.00 64.15 654 GLU A CA 1
ATOM 4923 C C . GLU A 1 654 ? 17.350 16.623 58.852 1.00 60.26 654 GLU A C 1
ATOM 4924 O O . GLU A 1 654 ? 16.979 15.873 59.731 1.00 58.71 654 GLU A O 1
ATOM 4930 N N . GLU A 1 655 ? 17.818 17.840 59.101 1.00 60.50 655 GLU A N 1
ATOM 4931 C CA . GLU A 1 655 ? 17.843 18.352 60.466 1.00 64.20 655 GLU A CA 1
ATOM 4932 C C . GLU A 1 655 ? 16.398 18.580 60.923 1.00 62.10 655 GLU A C 1
ATOM 4933 O O . GLU A 1 655 ? 15.991 18.130 62.008 1.00 62.96 655 GLU A O 1
ATOM 4939 N N . LEU A 1 656 ? 15.627 19.271 60.088 1.00 56.90 656 LEU A N 1
ATOM 4940 C CA . LEU A 1 656 ? 14.223 19.566 60.382 1.00 55.14 656 LEU A CA 1
ATOM 4941 C C . LEU A 1 656 ? 13.409 18.298 60.644 1.00 53.86 656 LEU A C 1
ATOM 4942 O O . LEU A 1 656 ? 12.660 18.220 61.643 1.00 48.47 656 LEU A O 1
ATOM 4947 N N . PHE A 1 657 ? 13.573 17.325 59.743 1.00 52.05 657 PHE A N 1
ATOM 4948 C CA . PHE A 1 657 ? 12.869 16.047 59.814 1.00 56.14 657 PHE A CA 1
ATOM 4949 C C . PHE A 1 657 ? 13.258 15.270 61.065 1.00 54.90 657 PHE A C 1
ATOM 4950 O O . PHE A 1 657 ? 12.397 14.697 61.717 1.00 57.41 657 PHE A O 1
ATOM 4958 N N . ASP A 1 658 ? 14.542 15.246 61.396 1.00 55.52 658 ASP A N 1
ATOM 4959 C CA . ASP A 1 658 ? 15.008 14.582 62.624 1.00 58.94 658 ASP A CA 1
ATOM 4960 C C . ASP A 1 658 ? 14.359 15.159 63.885 1.00 58.34 658 ASP A C 1
ATOM 4961 O O . ASP A 1 658 ? 13.952 14.412 64.782 1.00 57.08 658 ASP A O 1
ATOM 4966 N N . LYS A 1 659 ? 14.247 16.483 63.935 1.00 56.96 659 LYS A N 1
ATOM 4967 C CA . LYS A 1 659 ? 13.695 17.163 65.101 1.00 57.86 659 LYS A CA 1
ATOM 4968 C C . LYS A 1 659 ? 12.181 17.061 65.259 1.00 57.47 659 LYS A C 1
ATOM 4969 O O . LYS A 1 659 ? 11.721 16.782 66.362 1.00 57.81 659 LYS A O 1
ATOM 4975 N N . VAL A 1 660 ? 11.394 17.241 64.196 1.00 56.55 660 VAL A N 1
ATOM 4976 C CA . VAL A 1 660 ? 9.945 17.000 64.340 1.00 56.55 660 VAL A CA 1
ATOM 4977 C C . VAL A 1 660 ? 9.694 15.521 64.646 1.00 57.82 660 VAL A C 1
ATOM 4978 O O . VAL A 1 660 ? 8.785 15.189 65.397 1.00 61.98 660 VAL A O 1
ATOM 4982 N N . THR A 1 661 ? 10.517 14.643 64.081 1.00 58.77 661 THR A N 1
ATOM 4983 C CA . THR A 1 661 ? 10.442 13.201 64.350 1.00 59.64 661 THR A CA 1
ATOM 4984 C C . THR A 1 661 ? 10.688 12.927 65.823 1.00 60.80 661 THR A C 1
ATOM 4985 O O . THR A 1 661 ? 9.982 12.127 66.418 1.00 61.89 661 THR A O 1
ATOM 4989 N N . GLY A 1 662 ? 11.693 13.589 66.398 1.00 59.35 662 GLY A N 1
ATOM 4990 C CA . GLY A 1 662 ? 12.053 13.396 67.804 1.00 62.67 662 GLY A CA 1
ATOM 4991 C C . GLY A 1 662 ? 11.222 14.208 68.794 1.00 63.41 662 GLY A C 1
ATOM 4992 O O . GLY A 1 662 ? 11.526 14.244 69.983 1.00 64.55 662 GLY A O 1
ATOM 4993 N N . TRP A 1 663 ? 10.158 14.841 68.306 1.00 63.77 663 TRP A N 1
ATOM 4994 C CA . TRP A 1 663 ? 9.293 15.675 69.133 1.00 62.81 663 TRP A CA 1
ATOM 4995 C C . TRP A 1 663 ? 8.686 14.854 70.283 1.00 66.38 663 TRP A C 1
ATOM 4996 O O . TRP A 1 663 ? 7.916 13.934 70.046 1.00 65.32 663 TRP A O 1
ATOM 5007 N N . ASP A 1 664 ? 9.046 15.185 71.523 1.00 71.57 664 ASP A N 1
ATOM 5008 C CA . ASP A 1 664 ? 8.558 14.445 72.703 1.00 76.90 664 ASP A CA 1
ATOM 5009 C C . ASP A 1 664 ? 7.434 15.226 73.407 1.00 77.72 664 ASP A C 1
ATOM 5010 O O . ASP A 1 664 ? 7.433 16.461 73.434 1.00 75.13 664 ASP A O 1
#

Radius of gyration: 28.67 Å; Cα contacts (8 Å, |Δi|>4): 1144; chains: 1; bounding box: 85×64×69 Å

Solvent-accessible surface area: 28394 Å² total; per-residue (Å²): 113,74,71,158,54,41,70,45,2,39,96,0,0,63,91,19,17,79,161,28,0,77,113,2,136,90,43,205,42,152,9,80,33,44,93,18,172,77,50,26,20,0,5,32,73,204,59,125,94,41,28,11,110,35,11,84,143,180,11,44,75,70,0,83,165,6,17,95,29,50,110,48,2,5,51,16,70,14,160,78,16,67,10,0,132,162,4,15,132,27,0,42,100,78,0,74,104,49,52,5,61,53,56,139,56,6,128,64,34,15,9,4,1,0,0,0,0,0,0,0,0,2,14,0,1,85,44,0,40,143,38,7,116,12,5,0,6,0,0,0,0,20,61,14,13,22,0,63,10,0,6,9,36,7,94,0,86,80,9,0,62,36,40,123,156,43,63,73,35,0,27,19,8,28,47,130,103,77,40,65,0,7,151,66,1,59,39,7,0,116,65,6,0,11,6,3,10,6,0,0,0,2,10,32,2,39,152,20,125,40,0,79,54,6,40,46,46,3,70,157,24,0,94,122,16,9,117,73,35,24,46,0,15,75,4,0,18,27,0,3,0,0,14,53,1,0,54,80,52,211,6,15,0,0,54,78,32,110,94,88,6,134,0,2,0,0,0,0,1,78,10,110,16,10,107,110,7,11,124,32,0,91,67,13,38,72,66,0,0,0,0,0,1,9,83,1,0,99,42,0,23,62,49,49,2,60,0,25,8,0,0,11,6,109,36,11,2,62,22,36,118,46,9,23,49,6,70,146,109,73,25,4,48,83,1,11,0,0,0,0,0,3,1,2,26,73,2,44,118,19,13,135,30,2,0,1,0,0,71,50,75,33,0,0,43,24,0,0,9,34,22,128,86,18,5,2,71,32,5,12,54,44,35,12,0,0,0,0,2,0,0,0,2,4,0,0,27,40,0,7,0,0,2,1,9,25,10,73,83,65,161,164,142,128,179,103,75,127,153,56,62,137,34,84,1,3,86,36,57,39,0,60,0,82,78,73,39,31,148,1,47,63,1,0,2,126,4,0,27,153,48,130,130,44,5,58,6,25,0,4,0,46,0,1,73,1,126,48,18,137,58,36,50,9,151,67,11,182,28,190,11,62,73,115,63,26,62,126,6,44,60,97,3,120,88,31,13,84,108,7,29,94,141,12,4,71,84,46,45,97,109,82,81,8,34,172,28,0,40,73,16,0,36,85,0,10,98,4,0,55,86,51,52,45,78,35,34,108,1,4,17,30,0,8,120,53,0,25,101,80,209,145,119,112,17,75,5,8,17,13,0,0,27,0,0,0,0,16,0,0,32,0,4,11,28,38,2,20,2,8,26,61,76,134,71,57,76,77,0,12,80,14,0,56,39,9,0,58,90,10,9,155,49,0,29,69,4,0,71,64,0,18,121,52,6,84,73,8,150,17,17,79,43,4,109,98,105,5,72,48,85,181